Protein AF-X1ET27-F1 (afdb_monomer_lite)

Secondary structure (DSSP, 8-state):
-PPPSEEEE---EEEEEEETTEEEEEEE-HHHHHHHHHHHTTS-EEEEEEEESS--HHHHGGGSTTS-EEEEEEEESSPPPEEEEEE-TT--EEEEEEE-TTGGG--GGGS-GGGGG-SEEEE---TT-HHHHHHHHHHHHHTT--SEEEEE--HHHHHH-HHHHHHHHTTSSEEEEEHHHHHHH-SS---SSSEEEEE-GGG-EEEE-SS-EEEEPPPP---S--TTHHHHHHHHHHHHHHTT-S-HHHHHHHHHHHHTTSSTTHHHHHTSPPTTHHHHS--S-S--SPPP-HHHHHHHHHHHHHHHTT------STTSPPTT-TTHHHHHHHHHHT--S-EEEETTEEEEE-EEEETTEEEETHHHHHHHHHHHHHH-GGGG-HHHHHH-TTHHHHHS--TTSS---TTGGGG-

Sequence (416 aa):
MDAPQLVVVGTPSTDRIEIHGGSHSTIGGSGFITALAGRLTGVSVGLIARVPRTLPDQIAAAFRPGGLDPGGLVPVGGALPAFHISYDNNESATYLDVELGEEPRIRGADVPRRWLTADWIHVGPLGASARVQLRFIEDLIDRGYKGGLSAGTFIGLAISDPMTVRTLFDVVDIAFMNQDEAALIYPSSMPTHTVVCVTAGRSGARRWDGSTWTTHATSAVHAFDPTGAGDAFAGAYLGAMLKEDPNPVAEGLRIASVVIQGPGAALLLDQLPQRADLQRDAGLPDARKARIDHERIQTVGSSLRVVAKRSSLSFCGSPFPELDDPLALEVLVLATAHQYGFWTGTDHGYGGPMWATIDGVRRKGSDFIWHAFTKAATADPTVIDADRLAAEPLLFDKICVDDDGACPIPDVGSHR

Organism: NCBI:txid412755

pLDDT: mean 89.42, std 12.05, range [38.78, 98.88]

Radius of gyration: 28.15 Å; chains: 1; bounding box: 68×46×79 Å

Foldseek 3Di:
DFAFQEEFEWFKEWEWEADPNDIDTDIAILSLLLQLLLLLLVTAYEYAYEAAPDDDPLSVLQCPPLHHPDLLYHHDPWHTWYWYWYADPVRDIDTPDTDLICQLVRALVSDDLSNLPHQEYEYEDGPQELVSVVRRVVRSVVSPRDHFYEYEDDPNCLVPPLPSVLVSQQPGQEYFEEPNSCCSNPVDDDAQRHWYWYQHVQQAIWIDPSHDIDGDGADDDPFDHQPNLRSSLNSQLVSCVSVVNPCSSHSSRVRSRQQRNDPHSNRSSVSRDDPVNVVVPPPDPDPDDPDDPVVVCVVVVVVCVVVCVVDDPPQADALAHHPPDPCRVLLVVQLVVVQDQQWDADPVGGDAGDWAAAPNDIDTRSSLSSNLSNVVCVVPVVLSDPVCQVVPLCSSQVSQAGPVRGRRRNPSNVSD

InterPro domains:
  IPR002173 Carbohydrate/purine kinase, PfkB, conserved site [PS00584] (225-238)
  IPR011611 Carbohydrate kinase PfkB [PF00294] (165-267)
  IPR029056 Ribokinase-like [G3DSA:3.40.1190.20] (4-280)
  IPR029056 Ribokinase-like [SSF53613] (5-266)

Structure (mmCIF, N/CA/C/O backbone):
data_AF-X1ET27-F1
#
_entry.id   AF-X1ET27-F1
#
loop_
_atom_site.group_PDB
_atom_site.id
_atom_site.type_symbol
_atom_site.label_atom_id
_atom_site.label_alt_id
_atom_site.label_comp_id
_atom_site.label_asym_id
_atom_site.label_entity_id
_atom_site.label_seq_id
_atom_site.pdbx_PDB_ins_code
_atom_site.Cartn_x
_atom_site.Cartn_y
_atom_site.Cartn_z
_atom_site.occupancy
_atom_site.B_iso_or_equiv
_atom_site.auth_seq_id
_atom_site.auth_comp_id
_atom_site.auth_asym_id
_atom_site.auth_atom_id
_atom_site.pdbx_PDB_model_num
ATOM 1 N N . MET A 1 1 ? -19.171 -1.707 4.842 1.00 59.78 1 MET A N 1
ATOM 2 C CA . MET A 1 1 ? -18.336 -1.023 3.835 1.00 59.78 1 MET A CA 1
ATOM 3 C C . MET A 1 1 ? -18.149 -2.002 2.707 1.00 59.78 1 MET A C 1
ATOM 5 O O . MET A 1 1 ? -17.861 -3.164 2.995 1.00 59.78 1 MET A O 1
ATOM 9 N N . ASP A 1 2 ? -18.387 -1.534 1.490 1.00 82.88 2 ASP A N 1
ATOM 10 C CA . ASP A 1 2 ? -18.221 -2.315 0.268 1.00 82.88 2 ASP A CA 1
ATOM 11 C C . ASP A 1 2 ? -16.742 -2.663 0.042 1.00 82.88 2 ASP A C 1
ATOM 13 O O . ASP A 1 2 ? -15.864 -2.213 0.788 1.00 82.88 2 ASP A O 1
ATOM 17 N N . ALA A 1 3 ? -16.461 -3.521 -0.938 1.00 92.50 3 ALA A N 1
ATOM 18 C CA . ALA A 1 3 ? -15.085 -3.782 -1.342 1.00 92.50 3 ALA A CA 1
ATOM 19 C C . ALA A 1 3 ? -14.421 -2.481 -1.828 1.00 92.50 3 ALA A C 1
ATOM 21 O O . ALA A 1 3 ? -15.084 -1.692 -2.505 1.00 92.50 3 ALA A O 1
ATOM 22 N N . PRO A 1 4 ? -13.135 -2.245 -1.519 1.00 97.25 4 PRO A N 1
ATOM 23 C CA . PRO A 1 4 ? -12.382 -1.211 -2.207 1.00 97.25 4 PRO A CA 1
ATOM 24 C C . PRO A 1 4 ? -12.269 -1.576 -3.692 1.00 97.25 4 PRO A C 1
ATOM 26 O O . PRO A 1 4 ? -12.231 -2.756 -4.047 1.00 97.25 4 PRO A O 1
ATOM 29 N N . GLN A 1 5 ? -12.194 -0.563 -4.549 1.00 98.31 5 GLN A N 1
ATOM 30 C CA . GLN A 1 5 ? -12.025 -0.745 -5.993 1.00 98.31 5 GLN A CA 1
ATOM 31 C C . GLN A 1 5 ? -10.669 -1.392 -6.304 1.00 98.31 5 GLN A C 1
ATOM 33 O O . GLN A 1 5 ? -10.588 -2.331 -7.091 1.00 98.31 5 GLN A O 1
ATOM 38 N N . LEU A 1 6 ? -9.613 -0.924 -5.630 1.00 98.75 6 LEU A N 1
ATOM 39 C CA . LEU A 1 6 ? -8.269 -1.486 -5.717 1.00 98.75 6 LEU A CA 1
ATOM 40 C C . LEU A 1 6 ? -7.879 -2.132 -4.385 1.00 98.75 6 LEU A C 1
ATOM 42 O O . LEU A 1 6 ? -7.901 -1.500 -3.330 1.00 98.75 6 LEU A O 1
ATOM 46 N N . VAL A 1 7 ? -7.456 -3.385 -4.426 1.00 98.81 7 VAL A N 1
ATOM 47 C CA . VAL A 1 7 ? -6.805 -4.056 -3.299 1.00 98.81 7 VAL A CA 1
ATOM 48 C C . VAL A 1 7 ? -5.334 -4.224 -3.632 1.00 98.81 7 VAL A C 1
ATOM 50 O O . VAL A 1 7 ? -4.986 -4.706 -4.706 1.00 98.81 7 VAL A O 1
ATOM 53 N N . VAL A 1 8 ? -4.462 -3.858 -2.702 1.00 98.81 8 VAL A N 1
ATOM 54 C CA . VAL A 1 8 ? -3.017 -4.030 -2.846 1.00 98.81 8 VAL A CA 1
ATOM 55 C C . VAL A 1 8 ? -2.508 -5.009 -1.801 1.00 98.81 8 VAL A C 1
ATOM 57 O O . VAL A 1 8 ? -2.928 -4.975 -0.644 1.00 98.81 8 VAL A O 1
ATOM 60 N N . VAL A 1 9 ? -1.607 -5.893 -2.214 1.00 98.31 9 VAL A N 1
ATOM 61 C CA . VAL A 1 9 ? -1.026 -6.943 -1.379 1.00 98.31 9 VAL A CA 1
ATOM 62 C C . VAL A 1 9 ? 0.456 -6.661 -1.187 1.00 98.31 9 VAL A C 1
ATOM 64 O O . VAL A 1 9 ? 1.211 -6.616 -2.157 1.00 98.31 9 VAL A O 1
ATOM 67 N N . GLY A 1 10 ? 0.854 -6.469 0.068 1.00 95.75 10 GLY A N 1
ATOM 68 C CA . GLY A 1 10 ? 2.227 -6.177 0.476 1.00 95.75 10 GLY A CA 1
ATOM 69 C C . GLY A 1 10 ? 2.259 -5.422 1.802 1.00 95.75 10 GLY A C 1
ATOM 70 O O . GLY A 1 10 ? 1.263 -4.824 2.215 1.00 95.75 10 GLY A O 1
ATOM 71 N N . THR A 1 11 ? 3.386 -5.481 2.503 1.00 94.81 11 THR A N 1
ATOM 72 C CA . THR A 1 11 ? 3.483 -4.993 3.886 1.00 94.81 11 THR A CA 1
ATOM 73 C C . THR A 1 11 ? 4.166 -3.623 3.930 1.00 94.81 11 THR A C 1
ATOM 75 O O . THR A 1 11 ? 5.098 -3.393 3.161 1.00 94.81 11 THR A O 1
ATOM 78 N N . PRO A 1 12 ? 3.740 -2.688 4.803 1.00 96.50 12 PRO A N 1
ATOM 79 C CA . PRO A 1 12 ? 4.537 -1.494 5.068 1.00 96.50 12 PRO A CA 1
ATOM 80 C C . PRO A 1 12 ? 5.854 -1.874 5.751 1.00 96.50 12 PRO A C 1
ATOM 82 O O . PRO A 1 12 ? 5.871 -2.785 6.576 1.00 96.50 12 PRO A O 1
ATOM 85 N N . SER A 1 13 ? 6.935 -1.157 5.461 1.00 96.00 13 SER A N 1
ATOM 86 C CA . SER A 1 13 ? 8.247 -1.374 6.084 1.00 96.00 13 SER A CA 1
ATOM 87 C C . SER A 1 13 ? 8.744 -0.142 6.837 1.00 96.00 13 SER A C 1
ATOM 89 O O . SER A 1 13 ? 8.234 0.969 6.660 1.00 96.00 13 SER A O 1
ATOM 91 N N . THR A 1 14 ? 9.734 -0.349 7.701 1.00 94.88 14 THR A N 1
ATOM 92 C CA . THR A 1 14 ? 10.526 0.720 8.321 1.00 94.88 14 THR A CA 1
ATOM 93 C C . THR A 1 14 ? 11.941 0.676 7.774 1.00 94.88 14 THR A C 1
ATOM 95 O O . THR A 1 14 ? 12.671 -0.279 8.032 1.00 94.88 14 THR A O 1
ATOM 98 N N . ASP A 1 15 ? 12.342 1.714 7.054 1.00 94.19 15 ASP A N 1
ATOM 99 C CA . ASP A 1 15 ? 13.549 1.684 6.238 1.00 94.19 15 ASP A CA 1
ATOM 100 C C . ASP A 1 15 ? 14.595 2.663 6.763 1.00 94.19 15 ASP A C 1
ATOM 102 O O . ASP A 1 15 ? 14.282 3.719 7.324 1.00 94.19 15 ASP A O 1
ATOM 106 N N . ARG A 1 16 ? 15.863 2.318 6.546 1.00 93.81 16 ARG A N 1
ATOM 107 C CA . ARG A 1 16 ? 17.001 3.222 6.691 1.00 93.81 16 ARG A CA 1
ATOM 108 C C . ARG A 1 16 ? 17.635 3.423 5.326 1.00 93.81 16 ARG A C 1
ATOM 110 O O . ARG A 1 16 ? 18.122 2.465 4.737 1.00 93.81 16 ARG A O 1
ATOM 117 N N . ILE A 1 17 ? 17.669 4.664 4.863 1.00 90.62 17 ILE A N 1
ATOM 118 C CA . ILE A 1 17 ? 18.203 5.036 3.555 1.00 90.62 17 ILE A CA 1
ATOM 119 C C . ILE A 1 17 ? 19.460 5.878 3.748 1.00 90.62 17 ILE A C 1
ATOM 121 O O . ILE A 1 17 ? 19.409 6.953 4.346 1.00 90.62 17 ILE A O 1
ATOM 125 N N . GLU A 1 18 ? 20.585 5.384 3.245 1.00 91.56 18 GLU A N 1
ATOM 126 C CA . GLU A 1 18 ? 21.843 6.112 3.146 1.00 91.56 18 GLU A CA 1
ATOM 127 C C . GLU A 1 18 ? 21.983 6.695 1.743 1.00 91.56 18 GLU A C 1
ATOM 129 O O . GLU A 1 18 ? 22.151 5.966 0.767 1.00 91.56 18 GLU A O 1
ATOM 134 N N . ILE A 1 19 ? 21.894 8.017 1.634 1.00 85.94 19 ILE A N 1
ATOM 135 C CA . ILE A 1 19 ? 21.947 8.721 0.354 1.00 85.94 19 ILE A CA 1
ATOM 136 C C . ILE A 1 19 ? 22.572 10.102 0.545 1.00 85.94 19 ILE A C 1
ATOM 138 O O . ILE A 1 19 ? 22.420 10.729 1.593 1.00 85.94 19 ILE A O 1
ATOM 142 N N . HIS A 1 20 ? 23.337 10.563 -0.446 1.00 80.62 20 HIS A N 1
ATOM 143 C CA . HIS A 1 20 ? 24.016 11.868 -0.428 1.00 80.62 20 HIS A CA 1
ATOM 144 C C . HIS A 1 20 ? 24.885 12.128 0.825 1.00 80.62 20 HIS A C 1
ATOM 146 O O . HIS A 1 20 ? 25.039 13.267 1.263 1.00 80.62 20 HIS A O 1
ATOM 152 N N . GLY A 1 21 ? 25.458 11.072 1.415 1.00 80.75 21 GLY A N 1
ATOM 153 C CA . GLY A 1 21 ? 26.267 11.159 2.638 1.00 80.75 21 GLY A CA 1
ATOM 154 C C . GLY A 1 21 ? 25.464 11.338 3.934 1.00 80.75 21 GLY A C 1
ATOM 155 O O . GLY A 1 21 ? 26.066 11.516 4.993 1.00 80.75 21 GLY A O 1
ATOM 156 N N . GLY A 1 22 ? 24.129 11.292 3.867 1.00 87.06 22 GLY A N 1
ATOM 157 C CA . GLY A 1 22 ? 23.217 11.271 5.010 1.00 87.06 22 GLY A CA 1
ATOM 158 C C . GLY A 1 22 ? 22.598 9.890 5.239 1.00 87.06 22 GLY A C 1
ATOM 159 O O . GLY A 1 22 ? 22.656 9.021 4.374 1.00 87.06 22 GLY A O 1
ATOM 160 N N . SER A 1 23 ? 21.990 9.698 6.412 1.00 90.94 23 SER A N 1
ATOM 161 C CA . SER A 1 23 ? 21.201 8.510 6.764 1.00 90.94 23 SER A CA 1
ATOM 162 C C . SER A 1 23 ? 19.825 8.951 7.255 1.00 90.94 23 SER A C 1
ATOM 164 O O . SER A 1 23 ? 19.726 9.745 8.191 1.00 90.94 23 SER A O 1
ATOM 166 N N . HIS A 1 24 ? 18.769 8.399 6.665 1.00 90.62 24 HIS A N 1
ATOM 167 C CA . HIS A 1 24 ? 17.383 8.791 6.898 1.00 90.62 24 HIS A CA 1
ATOM 168 C C . HIS A 1 24 ? 16.545 7.579 7.299 1.00 90.62 24 HIS A C 1
ATOM 170 O O . HIS A 1 24 ? 16.509 6.584 6.582 1.00 90.62 24 HIS A O 1
ATOM 176 N N . SER A 1 25 ? 15.853 7.663 8.435 1.00 92.00 25 SER A N 1
ATOM 177 C CA . SER A 1 25 ? 14.806 6.699 8.786 1.00 92.00 25 SER A CA 1
ATOM 178 C C . SER A 1 25 ? 13.488 7.120 8.151 1.00 92.00 25 SER A C 1
ATOM 180 O O . SER A 1 25 ? 13.081 8.274 8.283 1.00 92.00 25 SER A O 1
ATOM 182 N N . THR A 1 26 ? 12.822 6.191 7.475 1.00 92.94 26 THR A N 1
ATOM 183 C CA . THR A 1 26 ? 11.544 6.438 6.807 1.00 92.94 26 THR A CA 1
ATOM 184 C C . THR A 1 26 ? 10.647 5.203 6.847 1.00 92.94 26 THR A C 1
ATOM 186 O O . THR A 1 26 ? 10.994 4.169 7.417 1.00 92.94 26 THR A O 1
ATOM 189 N N . ILE A 1 27 ? 9.461 5.335 6.271 1.00 94.31 27 ILE A N 1
ATOM 190 C CA . ILE A 1 27 ? 8.517 4.249 6.042 1.00 94.31 27 ILE A CA 1
ATOM 191 C C . ILE A 1 27 ? 8.495 3.915 4.554 1.00 94.31 27 ILE A C 1
ATOM 193 O O . ILE A 1 27 ? 8.617 4.805 3.709 1.00 94.31 27 ILE A O 1
ATOM 197 N N . GLY A 1 28 ? 8.291 2.647 4.234 1.00 94.44 28 GLY A N 1
ATOM 198 C CA . GLY A 1 28 ? 8.283 2.178 2.857 1.00 94.44 28 GLY A CA 1
ATOM 199 C C . GLY A 1 28 ? 7.432 0.934 2.682 1.00 94.44 28 GLY A C 1
ATOM 200 O O . GLY A 1 28 ? 6.361 0.802 3.281 1.00 94.44 28 GLY A O 1
ATOM 201 N N . GLY A 1 29 ? 7.922 0.030 1.842 1.00 94.56 29 GLY A N 1
ATOM 202 C CA . GLY A 1 29 ? 7.259 -1.212 1.474 1.00 94.56 29 GLY A CA 1
ATOM 203 C C . GLY A 1 29 ? 6.534 -1.058 0.145 1.00 94.56 29 GLY A C 1
ATOM 204 O O . GLY A 1 29 ? 5.652 -0.210 -0.001 1.00 94.56 29 GLY A O 1
ATOM 205 N N . SER A 1 30 ? 6.893 -1.895 -0.828 1.00 94.69 30 SER A N 1
ATOM 206 C CA . SER A 1 30 ? 6.402 -1.789 -2.210 1.00 94.69 30 SER A CA 1
ATOM 207 C C . SER A 1 30 ? 4.869 -1.789 -2.288 1.00 94.69 30 SER A C 1
ATOM 209 O O . SER A 1 30 ? 4.265 -0.883 -2.869 1.00 94.69 30 SER A O 1
ATOM 211 N N . GLY A 1 31 ? 4.208 -2.734 -1.608 1.00 96.81 31 GLY A N 1
ATOM 212 C CA . GLY A 1 31 ? 2.743 -2.770 -1.557 1.00 96.81 31 GLY A CA 1
ATOM 213 C C . GLY A 1 31 ? 2.131 -1.555 -0.851 1.00 96.81 31 GLY A C 1
ATOM 214 O O . GLY A 1 31 ? 1.076 -1.070 -1.251 1.00 96.81 31 GLY A O 1
ATOM 215 N N . PHE A 1 32 ? 2.799 -1.007 0.164 1.00 97.88 32 PHE A N 1
ATOM 216 C CA . PHE A 1 32 ? 2.309 0.168 0.880 1.00 97.88 32 PHE A CA 1
ATOM 217 C C . PHE A 1 32 ? 2.409 1.443 0.034 1.00 97.88 32 PHE A C 1
ATOM 219 O O . PHE A 1 32 ? 1.426 2.174 -0.082 1.00 97.88 32 PHE A O 1
ATOM 226 N N . ILE A 1 33 ? 3.545 1.668 -0.632 1.00 98.25 33 ILE A N 1
ATOM 227 C CA . ILE A 1 33 ? 3.740 2.782 -1.573 1.00 98.25 33 ILE A CA 1
ATOM 228 C C . ILE A 1 33 ? 2.733 2.689 -2.724 1.00 98.25 33 ILE A C 1
ATOM 230 O O . ILE A 1 33 ? 2.068 3.676 -3.043 1.00 98.25 33 ILE A O 1
ATOM 234 N N . THR A 1 34 ? 2.550 1.492 -3.286 1.00 98.75 34 THR A N 1
ATOM 235 C CA . THR A 1 34 ? 1.555 1.232 -4.335 1.00 98.75 34 THR A CA 1
ATOM 236 C C . THR A 1 34 ? 0.139 1.579 -3.865 1.00 98.75 34 THR A C 1
ATOM 238 O O . THR A 1 34 ? -0.610 2.251 -4.575 1.00 98.75 34 THR A O 1
ATOM 241 N N . ALA A 1 35 ? -0.239 1.173 -2.649 1.00 98.62 35 ALA A N 1
ATOM 242 C CA . ALA A 1 35 ? -1.560 1.463 -2.097 1.00 98.62 35 ALA A CA 1
ATOM 243 C C . ALA A 1 35 ? -1.791 2.967 -1.892 1.00 98.62 35 ALA A C 1
ATOM 245 O O . ALA A 1 35 ? -2.848 3.486 -2.262 1.00 98.62 35 ALA A O 1
ATOM 246 N N . LEU A 1 36 ? -0.801 3.677 -1.343 1.00 98.38 36 LEU A N 1
ATOM 247 C CA . LEU A 1 36 ? -0.859 5.128 -1.166 1.00 98.38 36 LEU A CA 1
ATOM 248 C C . LEU A 1 36 ? -1.000 5.845 -2.510 1.00 98.38 36 LEU A C 1
ATOM 250 O O . LEU A 1 36 ? -1.903 6.662 -2.677 1.00 98.38 36 LEU A O 1
ATOM 254 N N . ALA A 1 37 ? -0.168 5.494 -3.490 1.00 98.50 37 ALA A N 1
ATOM 255 C CA . ALA A 1 37 ? -0.214 6.088 -4.819 1.00 98.50 37 ALA A CA 1
ATOM 256 C C . ALA A 1 37 ? -1.558 5.853 -5.521 1.00 98.50 37 ALA A C 1
ATOM 258 O O . ALA A 1 37 ? -2.138 6.790 -6.069 1.00 98.50 37 ALA A O 1
ATOM 259 N N . GLY A 1 38 ? -2.103 4.634 -5.438 1.00 98.19 38 GLY A N 1
ATOM 260 C CA . GLY A 1 38 ? -3.444 4.343 -5.942 1.00 98.19 38 GLY A CA 1
ATOM 261 C C . GLY A 1 38 ? -4.506 5.202 -5.263 1.00 98.19 38 GLY A C 1
ATOM 262 O O . GLY A 1 38 ? -5.366 5.772 -5.935 1.00 98.19 38 GLY A O 1
ATOM 263 N N . ARG A 1 39 ? -4.413 5.387 -3.942 1.00 97.81 39 ARG A N 1
ATOM 264 C CA . ARG A 1 39 ? -5.379 6.181 -3.176 1.00 97.81 39 ARG A CA 1
ATOM 265 C C . ARG A 1 39 ? -5.380 7.656 -3.583 1.00 97.81 39 ARG A C 1
ATOM 267 O O . ARG A 1 39 ? -6.457 8.252 -3.628 1.00 97.81 39 ARG A O 1
ATOM 274 N N . LEU A 1 40 ? -4.222 8.221 -3.934 1.00 96.62 40 LEU A N 1
ATOM 275 C CA . LEU A 1 40 ? -4.088 9.613 -4.389 1.00 96.62 40 LEU A CA 1
ATOM 276 C C . LEU A 1 40 ? -4.816 9.910 -5.707 1.00 96.62 40 LEU A C 1
ATOM 278 O O . LEU A 1 40 ? -5.126 11.065 -5.984 1.00 96.62 40 LEU A O 1
ATOM 282 N N . THR A 1 41 ? -5.163 8.888 -6.492 1.00 95.94 41 THR A N 1
ATOM 283 C CA . THR A 1 41 ? -5.989 9.063 -7.700 1.00 95.94 41 THR A CA 1
ATOM 284 C C . THR A 1 41 ? -7.471 9.297 -7.380 1.00 95.94 41 THR A C 1
ATOM 286 O O . THR A 1 41 ? -8.244 9.712 -8.247 1.00 95.94 41 THR A O 1
ATOM 289 N N . GLY A 1 42 ? -7.888 9.044 -6.135 1.00 94.31 42 GLY A N 1
ATOM 290 C CA . GLY A 1 42 ? -9.257 9.218 -5.654 1.00 94.31 42 GLY A CA 1
ATOM 291 C C . GLY A 1 42 ? -10.064 7.924 -5.528 1.00 94.31 42 GLY A C 1
ATOM 292 O O . GLY A 1 42 ? -11.110 7.956 -4.881 1.00 94.31 42 GLY A O 1
ATOM 293 N N . VAL A 1 43 ? -9.581 6.789 -6.048 1.00 95.69 43 VAL A N 1
ATOM 294 C CA . VAL A 1 43 ? -10.253 5.488 -5.869 1.00 95.69 43 VAL A CA 1
ATOM 295 C C . VAL A 1 43 ? -10.181 5.006 -4.421 1.00 95.69 43 VAL A C 1
ATOM 297 O O . VAL A 1 43 ? -9.309 5.417 -3.646 1.00 95.69 43 VAL A O 1
ATOM 300 N N . SER A 1 44 ? -11.103 4.124 -4.040 1.00 97.06 44 SER A N 1
ATOM 301 C CA . SER A 1 44 ? -11.008 3.414 -2.761 1.00 97.06 44 SER A CA 1
ATOM 302 C C . SER A 1 44 ? -9.946 2.315 -2.836 1.00 97.06 44 SER A C 1
ATOM 304 O O . SER A 1 44 ? -9.935 1.519 -3.776 1.00 97.06 44 SER A O 1
ATOM 306 N N . VAL A 1 45 ? -9.050 2.277 -1.843 1.00 98.50 45 VAL A N 1
ATOM 307 C CA . VAL A 1 45 ? -7.930 1.327 -1.798 1.00 98.50 45 VAL A CA 1
ATOM 308 C C . VAL A 1 45 ? -7.899 0.595 -0.467 1.00 98.50 45 VAL A C 1
ATOM 310 O O . VAL A 1 45 ? -7.963 1.240 0.576 1.00 98.50 45 VAL A O 1
ATOM 313 N N . GLY A 1 46 ? -7.774 -0.730 -0.494 1.00 98.38 46 GLY A N 1
ATOM 314 C CA . GLY A 1 46 ? -7.517 -1.554 0.689 1.00 98.38 46 GLY A CA 1
ATOM 315 C C . GLY A 1 46 ? -6.138 -2.200 0.648 1.00 98.38 46 GLY A C 1
ATOM 316 O O . GLY A 1 46 ? -5.640 -2.528 -0.428 1.00 98.38 46 GLY A O 1
ATOM 317 N N . LEU A 1 47 ? -5.534 -2.409 1.819 1.00 98.56 47 LEU A N 1
ATOM 318 C CA . LEU A 1 47 ? -4.236 -3.077 1.948 1.00 98.56 47 LEU A CA 1
ATOM 319 C C . LEU A 1 47 ? -4.387 -4.451 2.612 1.00 98.56 47 LEU A C 1
ATOM 321 O O . LEU A 1 47 ? -4.984 -4.568 3.685 1.00 98.56 47 LEU A O 1
ATOM 325 N N . ILE A 1 48 ? -3.811 -5.478 1.988 1.00 98.25 48 ILE A N 1
ATOM 326 C CA . ILE A 1 48 ? -3.594 -6.805 2.570 1.00 98.25 48 ILE A CA 1
ATOM 327 C C . ILE A 1 48 ? -2.163 -6.869 3.086 1.00 98.25 48 ILE A C 1
ATOM 329 O O . ILE A 1 48 ? -1.217 -6.898 2.298 1.00 98.25 48 ILE A O 1
ATOM 333 N N . ALA A 1 49 ? -2.012 -6.922 4.407 1.00 96.75 49 ALA A N 1
ATOM 334 C CA . ALA A 1 49 ? -0.707 -6.984 5.051 1.00 96.75 49 ALA A CA 1
ATOM 335 C C . ALA A 1 49 ? -0.773 -7.741 6.378 1.00 96.75 49 ALA A C 1
ATOM 337 O O . ALA A 1 49 ? -1.763 -7.658 7.109 1.00 96.75 49 ALA A O 1
ATOM 338 N N . ARG A 1 50 ? 0.314 -8.433 6.726 1.00 95.12 50 ARG A N 1
ATOM 339 C CA . ARG A 1 50 ? 0.530 -8.976 8.073 1.00 95.12 50 ARG A CA 1
ATOM 340 C C . ARG A 1 50 ? 1.338 -7.963 8.871 1.00 95.12 50 ARG A C 1
ATOM 342 O O . ARG A 1 50 ? 2.470 -7.670 8.516 1.00 95.12 50 ARG A O 1
ATOM 349 N N . VAL A 1 51 ? 0.749 -7.414 9.927 1.00 95.88 51 VAL A N 1
ATOM 350 C CA . VAL A 1 51 ? 1.316 -6.277 10.672 1.00 95.88 51 VAL A CA 1
ATOM 351 C C . VAL A 1 51 ? 1.363 -6.558 12.175 1.00 95.88 51 VAL A C 1
ATOM 353 O O . VAL A 1 51 ? 0.566 -7.366 12.659 1.00 95.88 51 VAL A O 1
ATOM 356 N N . PRO A 1 52 ? 2.254 -5.911 12.951 1.00 94.19 52 PRO A N 1
ATOM 357 C CA . PRO A 1 52 ? 2.200 -5.981 14.406 1.00 94.19 52 PRO A CA 1
ATOM 358 C C . PRO A 1 52 ? 0.856 -5.465 14.934 1.00 94.19 52 PRO A C 1
ATOM 360 O O . PRO A 1 52 ? 0.162 -4.679 14.288 1.00 94.19 52 PRO A O 1
ATOM 363 N N . ARG A 1 53 ? 0.497 -5.876 16.157 1.00 90.56 53 ARG A N 1
ATOM 364 C CA . ARG A 1 53 ? -0.745 -5.428 16.822 1.00 90.56 53 ARG A CA 1
ATOM 365 C C . ARG A 1 53 ? -0.831 -3.910 16.987 1.00 90.56 53 ARG A C 1
ATOM 367 O O . ARG A 1 53 ? -1.934 -3.373 16.996 1.00 90.56 53 ARG A O 1
ATOM 374 N N . THR A 1 54 ? 0.319 -3.256 17.113 1.00 92.19 54 THR A N 1
ATOM 375 C CA . THR A 1 54 ? 0.441 -1.803 17.191 1.00 92.19 54 THR A CA 1
ATOM 376 C C . THR A 1 54 ? 1.333 -1.345 16.049 1.00 92.19 54 THR A C 1
ATOM 378 O O . THR A 1 54 ? 2.487 -1.763 15.964 1.00 92.19 54 THR A O 1
ATOM 381 N N . LEU A 1 55 ? 0.788 -0.508 15.169 1.00 93.88 55 LEU A N 1
ATOM 382 C CA . LEU A 1 55 ? 1.536 0.102 14.074 1.00 93.88 55 LEU A CA 1
ATOM 383 C C . LEU A 1 55 ? 2.299 1.339 14.569 1.00 93.88 55 LEU A C 1
ATOM 385 O O . LEU A 1 55 ? 1.769 2.061 15.416 1.00 93.88 55 LEU A O 1
ATOM 389 N N . PRO A 1 56 ? 3.487 1.633 14.013 1.00 92.69 56 PRO A N 1
ATOM 390 C CA . PRO A 1 56 ? 4.118 2.940 14.170 1.00 92.69 56 PRO A CA 1
ATOM 391 C C . PRO A 1 56 ? 3.184 4.067 13.708 1.00 92.69 56 PRO A C 1
ATOM 393 O O . PRO A 1 56 ? 2.488 3.912 12.702 1.00 92.69 56 PRO A O 1
ATOM 396 N N . ASP A 1 57 ? 3.202 5.212 14.396 1.00 91.50 57 ASP A N 1
ATOM 397 C CA . ASP A 1 57 ? 2.262 6.322 14.156 1.00 91.50 57 ASP A CA 1
ATOM 398 C C . ASP A 1 57 ? 2.257 6.819 12.705 1.00 91.50 57 ASP A C 1
ATOM 400 O O . ASP A 1 57 ? 1.194 7.111 12.151 1.00 91.50 57 ASP A O 1
ATOM 404 N N . GLN A 1 58 ? 3.433 6.870 12.070 1.00 89.75 58 GLN A N 1
ATOM 405 C CA . GLN A 1 58 ? 3.570 7.264 10.666 1.00 89.75 58 GLN A CA 1
ATOM 406 C C . GLN A 1 58 ? 2.822 6.300 9.731 1.00 89.75 58 GLN A C 1
ATOM 408 O O . GLN A 1 58 ? 2.091 6.738 8.851 1.00 89.75 58 GLN A O 1
ATOM 413 N N . ILE A 1 59 ? 2.908 4.988 9.960 1.00 95.19 59 ILE A N 1
ATOM 414 C CA . ILE A 1 59 ? 2.181 3.990 9.160 1.00 95.19 59 ILE A CA 1
ATOM 415 C C . ILE A 1 59 ? 0.689 4.009 9.508 1.00 95.19 59 ILE A C 1
ATOM 417 O O . ILE A 1 59 ? -0.162 3.952 8.622 1.00 95.19 59 ILE A O 1
ATOM 421 N N . ALA A 1 60 ? 0.351 4.137 10.794 1.00 94.69 60 ALA A N 1
ATOM 422 C CA . ALA A 1 60 ? -1.033 4.213 11.255 1.00 94.69 60 ALA A CA 1
ATOM 423 C C . ALA A 1 60 ? -1.792 5.404 10.638 1.00 94.69 60 ALA A C 1
ATOM 425 O O . ALA A 1 60 ? -3.003 5.318 10.416 1.00 94.69 60 ALA A O 1
ATOM 426 N N . ALA A 1 61 ? -1.094 6.501 10.318 1.00 93.75 61 ALA A N 1
ATOM 427 C CA . ALA A 1 61 ? -1.681 7.669 9.670 1.00 93.75 61 ALA A CA 1
ATOM 428 C C . ALA A 1 61 ? -2.311 7.352 8.302 1.00 93.75 61 ALA A C 1
ATOM 430 O O . ALA A 1 61 ? -3.334 7.952 7.968 1.00 93.75 61 ALA A O 1
ATOM 431 N N . ALA A 1 62 ? -1.790 6.364 7.564 1.00 95.69 62 ALA A N 1
ATOM 432 C CA . ALA A 1 62 ? -2.326 5.960 6.262 1.00 95.69 62 ALA A CA 1
ATOM 433 C C . ALA A 1 62 ? -3.734 5.357 6.336 1.00 95.69 62 ALA A C 1
ATOM 435 O O . ALA A 1 62 ? -4.455 5.355 5.343 1.00 95.69 62 ALA A O 1
ATOM 436 N N . PHE A 1 63 ? -4.142 4.867 7.508 1.00 95.12 63 PHE A N 1
ATOM 437 C CA . PHE A 1 63 ? -5.441 4.224 7.733 1.00 95.12 63 PHE A CA 1
ATOM 438 C C . PHE A 1 63 ? -6.449 5.147 8.431 1.00 95.12 63 PHE A C 1
ATOM 440 O O . PHE A 1 63 ? -7.523 4.713 8.858 1.00 95.12 63 PHE A O 1
ATOM 447 N N . ARG A 1 64 ? -6.115 6.435 8.583 1.00 90.69 64 ARG A N 1
ATOM 448 C CA . ARG A 1 64 ? -7.057 7.444 9.080 1.00 90.69 64 ARG A CA 1
ATOM 449 C C . ARG A 1 64 ? -8.203 7.646 8.074 1.00 90.69 64 ARG A C 1
ATOM 451 O O . ARG A 1 64 ? -8.066 7.311 6.899 1.00 90.69 64 ARG A O 1
ATOM 458 N N . PRO A 1 65 ? -9.350 8.205 8.500 1.00 86.62 65 PRO A N 1
ATOM 459 C CA . PRO A 1 65 ? -10.488 8.423 7.609 1.00 86.62 65 PRO A CA 1
ATOM 460 C C . PRO A 1 65 ? -10.102 9.244 6.378 1.00 86.62 65 PRO A C 1
ATOM 462 O O . PRO A 1 65 ? -9.599 10.353 6.526 1.00 86.62 65 PRO A O 1
ATOM 465 N N . GLY A 1 66 ? -10.368 8.698 5.192 1.00 85.12 66 GLY A N 1
ATOM 466 C CA . GLY A 1 66 ? -9.923 9.267 3.917 1.00 85.12 66 GLY A CA 1
ATOM 467 C C . GLY A 1 66 ? -8.708 8.570 3.307 1.00 85.12 66 GLY A C 1
ATOM 468 O O . GLY A 1 66 ? -8.498 8.717 2.106 1.00 85.12 66 GLY A O 1
ATOM 469 N N . GLY A 1 67 ? -7.971 7.776 4.084 1.00 94.00 67 GLY A N 1
ATOM 470 C CA . GLY A 1 67 ? -6.835 6.976 3.633 1.00 94.00 67 GLY A CA 1
ATOM 471 C C . GLY A 1 67 ? -7.221 5.585 3.124 1.00 94.00 67 GLY A C 1
ATOM 472 O O . GLY A 1 67 ? -8.248 5.414 2.465 1.00 94.00 67 GLY A O 1
ATOM 473 N N . LEU A 1 68 ? -6.367 4.604 3.410 1.00 97.12 68 LEU A N 1
ATOM 474 C CA . LEU A 1 68 ? -6.510 3.202 3.017 1.00 97.12 68 LEU A CA 1
ATOM 475 C C . LEU A 1 68 ? -7.531 2.470 3.904 1.00 97.12 68 LEU A C 1
ATOM 477 O O . LEU A 1 68 ? -7.609 2.724 5.107 1.00 97.12 68 LEU A O 1
ATOM 481 N N . ASP A 1 69 ? -8.274 1.517 3.337 1.00 96.69 69 ASP A N 1
ATOM 482 C CA . ASP A 1 69 ? -9.130 0.599 4.096 1.00 96.69 69 ASP A CA 1
ATOM 483 C C . ASP A 1 69 ? -8.248 -0.428 4.845 1.00 96.69 69 ASP A C 1
ATOM 485 O O . ASP A 1 69 ? -7.571 -1.245 4.205 1.00 96.69 69 ASP A O 1
ATOM 489 N N . PRO A 1 70 ? -8.248 -0.427 6.196 1.00 96.00 70 PRO A N 1
ATOM 490 C CA . PRO A 1 70 ? -7.442 -1.341 7.005 1.00 96.00 70 PRO A CA 1
ATOM 491 C C . PRO A 1 70 ? -8.058 -2.741 7.119 1.00 96.00 70 PRO A C 1
ATOM 493 O O . PRO A 1 70 ? -7.544 -3.593 7.839 1.00 96.00 70 PRO A O 1
ATOM 496 N N . GLY A 1 71 ? -9.196 -3.002 6.477 1.00 95.56 71 GLY A N 1
ATOM 497 C CA . GLY A 1 71 ? -9.978 -4.212 6.687 1.00 95.56 71 GLY A CA 1
ATOM 498 C C . GLY A 1 71 ? -9.333 -5.516 6.203 1.00 95.56 71 GLY A C 1
ATOM 499 O O . GLY A 1 71 ? -9.966 -6.562 6.358 1.00 95.56 71 GLY A O 1
ATOM 500 N N . GLY A 1 72 ? -8.141 -5.429 5.614 1.00 96.06 72 GLY A N 1
ATOM 501 C CA . GLY A 1 72 ? -7.266 -6.507 5.164 1.00 96.06 72 GLY A CA 1
ATOM 502 C C . GLY A 1 72 ? -5.967 -6.636 5.967 1.00 96.06 72 GLY A C 1
ATOM 503 O O . GLY A 1 72 ? -5.133 -7.489 5.663 1.00 96.06 72 GLY A O 1
ATOM 504 N N . LEU A 1 73 ? -5.788 -5.806 6.999 1.00 97.19 73 LEU A N 1
ATOM 505 C CA . LEU A 1 73 ? -4.674 -5.927 7.927 1.00 97.19 73 LEU A CA 1
ATOM 506 C C . LEU A 1 73 ? -4.898 -7.131 8.844 1.00 97.19 73 LEU A C 1
ATOM 508 O O . LEU A 1 73 ? -5.929 -7.245 9.511 1.00 97.19 73 LEU A O 1
ATOM 512 N N . VAL A 1 74 ? -3.906 -8.014 8.902 1.00 95.81 74 VAL A N 1
ATOM 513 C CA . VAL A 1 74 ? -3.898 -9.212 9.741 1.00 95.81 74 VAL A CA 1
ATOM 514 C C . VAL A 1 74 ? -2.886 -9.007 10.870 1.00 95.81 74 VAL A C 1
ATOM 516 O O . VAL A 1 74 ? -1.680 -9.075 10.621 1.00 95.81 74 VAL A O 1
ATOM 519 N N . PRO A 1 75 ? -3.336 -8.771 12.117 1.00 94.25 75 PRO A N 1
ATOM 520 C CA . PRO A 1 75 ? -2.431 -8.626 13.247 1.00 94.25 75 PRO A CA 1
ATOM 521 C C . PRO A 1 75 ? -1.697 -9.939 13.536 1.00 94.25 75 PRO A C 1
ATOM 523 O O . PRO A 1 75 ? -2.323 -10.960 13.831 1.00 94.25 75 PRO A O 1
ATOM 526 N N . VAL A 1 76 ? -0.369 -9.904 13.502 1.00 92.75 76 VAL A N 1
ATOM 527 C CA . VAL A 1 76 ? 0.525 -11.026 13.814 1.00 92.75 76 VAL A CA 1
ATOM 528 C C . VAL A 1 76 ? 1.508 -10.637 14.923 1.00 92.75 76 VAL A C 1
ATOM 530 O O . VAL A 1 76 ? 1.640 -9.466 15.283 1.00 92.75 76 VAL A O 1
ATOM 533 N N . GLY A 1 77 ? 2.163 -11.630 15.527 1.00 88.12 77 GLY A N 1
ATOM 534 C CA . GLY A 1 77 ? 3.348 -11.375 16.351 1.00 88.12 77 GLY A CA 1
ATOM 535 C C . GLY A 1 77 ? 4.566 -11.163 15.451 1.00 88.12 77 GLY A C 1
ATOM 536 O O . GLY A 1 77 ? 4.670 -11.841 14.435 1.00 88.12 77 GLY A O 1
ATOM 537 N N . GLY A 1 78 ? 5.464 -10.248 15.820 1.00 84.50 78 GLY A N 1
ATOM 538 C CA . GLY A 1 78 ? 6.663 -9.920 15.041 1.00 84.50 78 GLY A CA 1
ATOM 539 C C . GLY A 1 78 ? 6.798 -8.424 14.760 1.00 84.50 78 GLY A C 1
ATOM 540 O O . GLY A 1 78 ? 5.958 -7.630 15.189 1.00 84.50 78 GLY A O 1
ATOM 541 N N . ALA A 1 79 ? 7.872 -8.057 14.063 1.00 88.88 79 ALA A N 1
ATOM 542 C CA . ALA A 1 79 ? 8.119 -6.705 13.576 1.00 88.88 79 ALA A CA 1
ATOM 543 C C . ALA A 1 79 ? 7.648 -6.552 12.121 1.00 88.88 79 ALA A C 1
ATOM 545 O O . ALA A 1 79 ? 7.405 -7.538 11.419 1.00 88.88 79 ALA A O 1
ATOM 546 N N . LEU A 1 80 ? 7.503 -5.301 11.685 1.00 94.44 80 LEU A N 1
ATOM 547 C CA . LEU A 1 80 ? 7.372 -4.992 10.264 1.00 94.44 80 LEU A CA 1
ATOM 548 C C . LEU A 1 80 ? 8.668 -5.359 9.527 1.00 94.44 80 LEU A C 1
ATOM 550 O O . LEU A 1 80 ? 9.721 -5.399 10.166 1.00 94.44 80 LEU A O 1
ATOM 554 N N . PRO A 1 81 ? 8.610 -5.593 8.206 1.00 94.25 81 PRO A N 1
ATOM 555 C CA . PRO A 1 81 ? 9.809 -5.620 7.389 1.00 94.25 81 PRO A CA 1
ATOM 556 C C . PRO A 1 81 ? 10.652 -4.356 7.590 1.00 94.25 81 PRO A C 1
ATOM 558 O O . PRO A 1 81 ? 10.110 -3.267 7.811 1.00 94.25 81 PRO A O 1
ATOM 561 N N . ALA A 1 82 ? 11.965 -4.501 7.481 1.00 94.12 82 ALA A N 1
ATOM 562 C CA . ALA A 1 82 ? 12.902 -3.398 7.581 1.00 94.12 82 ALA A CA 1
ATOM 563 C C . ALA A 1 82 ? 14.028 -3.560 6.565 1.00 94.12 82 ALA A C 1
ATOM 565 O O . ALA A 1 82 ? 14.601 -4.642 6.423 1.00 94.12 82 ALA A O 1
ATOM 566 N N . PHE A 1 83 ? 14.345 -2.476 5.862 1.00 92.38 83 PHE A N 1
ATOM 567 C CA . PHE A 1 83 ? 15.382 -2.469 4.837 1.00 92.38 83 PHE A CA 1
ATOM 568 C C . PHE A 1 83 ? 16.418 -1.396 5.145 1.00 92.38 83 PHE A C 1
ATOM 570 O O . PHE A 1 83 ? 16.081 -0.233 5.371 1.00 92.38 83 PHE A O 1
ATOM 577 N N . HIS A 1 84 ? 17.694 -1.770 5.120 1.00 92.25 84 HIS A N 1
ATOM 578 C CA . HIS A 1 84 ? 18.798 -0.817 5.122 1.00 92.25 84 HIS A CA 1
ATOM 579 C C . HIS A 1 84 ? 19.362 -0.714 3.710 1.00 92.25 84 HIS A C 1
ATOM 581 O O . HIS A 1 84 ? 19.983 -1.649 3.211 1.00 92.25 84 HIS A O 1
ATOM 587 N N . ILE A 1 85 ? 19.121 0.422 3.066 1.00 89.12 85 ILE A N 1
ATOM 588 C CA . ILE A 1 85 ? 19.451 0.672 1.665 1.00 89.12 85 ILE A CA 1
ATOM 589 C C . ILE A 1 85 ? 20.517 1.760 1.606 1.00 89.12 85 ILE A C 1
ATOM 591 O O . ILE A 1 85 ? 20.388 2.788 2.265 1.00 89.12 85 ILE A O 1
ATOM 595 N N . SER A 1 86 ? 21.561 1.543 0.814 1.00 88.44 86 SER A N 1
ATOM 596 C CA . SER A 1 86 ? 22.601 2.532 0.539 1.00 88.44 86 SER A CA 1
ATOM 597 C C . SER A 1 86 ? 22.676 2.813 -0.952 1.00 88.44 86 SER A C 1
ATOM 599 O O . SER A 1 86 ? 22.637 1.884 -1.760 1.00 88.44 86 SER A O 1
ATOM 601 N N . TYR A 1 87 ? 22.761 4.090 -1.308 1.00 83.94 87 TYR A N 1
ATOM 602 C CA . TYR A 1 87 ? 22.823 4.559 -2.685 1.00 83.94 87 TYR A CA 1
ATOM 603 C C . TYR A 1 87 ? 24.207 5.098 -3.025 1.00 83.94 87 TYR A C 1
ATOM 605 O O . TYR A 1 87 ? 24.777 5.908 -2.288 1.00 83.94 87 TYR A O 1
ATOM 613 N N . ASP A 1 88 ? 24.730 4.679 -4.177 1.00 81.25 88 ASP A N 1
ATOM 614 C CA . ASP A 1 88 ? 25.949 5.255 -4.737 1.00 81.25 88 ASP A CA 1
ATOM 615 C C . ASP A 1 88 ? 25.677 6.554 -5.527 1.00 81.25 88 ASP A C 1
ATOM 617 O O . ASP A 1 88 ? 24.541 7.005 -5.693 1.00 81.25 88 ASP A O 1
ATOM 621 N N . ASN A 1 89 ? 26.741 7.176 -6.043 1.00 77.50 89 ASN A N 1
ATOM 622 C CA . ASN A 1 89 ? 26.642 8.413 -6.831 1.00 77.50 89 ASN A CA 1
ATOM 623 C C . ASN A 1 89 ? 25.928 8.235 -8.186 1.00 77.50 89 ASN A C 1
ATOM 625 O O . ASN A 1 89 ? 25.653 9.232 -8.852 1.00 77.50 89 ASN A O 1
ATOM 629 N N . ASN A 1 90 ? 25.655 6.996 -8.602 1.00 72.75 90 ASN A N 1
ATOM 630 C CA . ASN A 1 90 ? 24.925 6.655 -9.819 1.00 72.75 90 ASN A CA 1
ATOM 631 C C . ASN A 1 90 ? 23.469 6.259 -9.523 1.00 72.75 90 ASN A C 1
ATOM 633 O O . ASN A 1 90 ? 22.821 5.677 -10.390 1.00 72.75 90 ASN A O 1
ATOM 637 N N . GLU A 1 91 ? 22.964 6.550 -8.317 1.00 71.88 91 GLU A N 1
ATOM 638 C CA . GLU A 1 91 ? 21.610 6.193 -7.871 1.00 71.88 91 GLU A CA 1
ATOM 639 C C . GLU A 1 91 ? 21.372 4.663 -7.837 1.00 71.88 91 GLU A C 1
ATOM 641 O O . GLU A 1 91 ? 20.229 4.209 -7.796 1.00 71.88 91 GLU A O 1
ATOM 646 N N . SER A 1 92 ? 22.435 3.845 -7.810 1.00 76.94 92 SER A N 1
ATOM 647 C CA . SER A 1 92 ? 22.316 2.392 -7.649 1.00 76.94 92 SER A CA 1
ATOM 648 C C . SER A 1 92 ? 22.146 2.007 -6.184 1.00 76.94 92 SER A C 1
ATOM 650 O O . SER A 1 92 ? 22.951 2.381 -5.331 1.00 76.94 92 SER A O 1
ATOM 652 N N . ALA A 1 93 ? 21.107 1.216 -5.910 1.00 83.06 93 ALA A N 1
ATOM 653 C CA . ALA A 1 93 ? 20.774 0.730 -4.577 1.00 83.06 93 ALA A CA 1
ATOM 654 C C . ALA A 1 93 ? 21.567 -0.532 -4.206 1.00 83.06 93 ALA A C 1
ATOM 656 O O . ALA A 1 93 ? 21.590 -1.513 -4.950 1.00 83.06 93 ALA A O 1
ATOM 657 N N . THR A 1 94 ? 22.130 -0.548 -3.000 1.00 84.12 94 THR A N 1
ATOM 658 C CA . THR A 1 94 ? 22.656 -1.741 -2.328 1.00 84.12 94 THR A CA 1
ATOM 659 C C . THR A 1 94 ? 21.860 -1.990 -1.053 1.00 84.12 94 THR A C 1
ATOM 661 O O . THR A 1 94 ? 21.776 -1.120 -0.189 1.00 84.12 94 THR A O 1
ATOM 664 N N . TYR A 1 95 ? 21.296 -3.189 -0.914 1.00 83.50 95 TYR A N 1
ATOM 665 C CA . TYR A 1 95 ? 20.579 -3.610 0.289 1.00 83.50 95 TYR A CA 1
ATOM 666 C C . TYR A 1 95 ? 21.583 -4.206 1.279 1.00 83.50 95 TYR A C 1
ATOM 668 O O . TYR A 1 95 ? 22.105 -5.299 1.061 1.00 83.50 95 TYR A O 1
ATOM 676 N N . LEU A 1 96 ? 21.893 -3.448 2.327 1.00 85.19 96 LEU A N 1
ATOM 677 C CA . LEU A 1 96 ? 22.883 -3.788 3.347 1.00 85.19 96 LEU A CA 1
ATOM 678 C C . LEU A 1 96 ? 22.319 -4.731 4.412 1.00 85.19 96 LEU A C 1
ATOM 680 O O . LEU A 1 96 ? 23.042 -5.596 4.902 1.00 85.19 96 LEU A O 1
ATOM 684 N N . ASP A 1 97 ? 21.041 -4.569 4.748 1.00 86.88 97 ASP A N 1
ATOM 685 C CA . ASP A 1 97 ? 20.317 -5.434 5.676 1.00 86.88 97 ASP A CA 1
ATOM 686 C C . ASP A 1 97 ? 18.851 -5.558 5.251 1.00 86.88 97 ASP A C 1
ATOM 688 O O . ASP A 1 97 ? 18.256 -4.594 4.754 1.00 86.88 97 ASP A O 1
ATOM 692 N N . VAL A 1 98 ? 18.290 -6.758 5.399 1.00 88.38 98 VAL A N 1
ATOM 693 C CA . VAL A 1 98 ? 16.951 -7.103 4.910 1.00 88.38 98 VAL A CA 1
ATOM 694 C C . VAL A 1 98 ? 16.238 -7.994 5.917 1.00 88.38 98 VAL A C 1
ATOM 696 O O . VAL A 1 98 ? 16.515 -9.189 6.037 1.00 88.38 98 VAL A O 1
ATOM 699 N N . GLU A 1 99 ? 15.230 -7.425 6.565 1.00 90.81 99 GLU A N 1
ATOM 700 C CA . GLU A 1 99 ? 14.280 -8.141 7.402 1.00 90.81 99 GLU A CA 1
ATOM 701 C C . GLU A 1 99 ? 12.930 -8.203 6.686 1.00 90.81 99 GLU A C 1
ATOM 703 O O . GLU A 1 99 ? 12.289 -7.185 6.450 1.00 90.81 99 GLU A O 1
ATOM 708 N N . LEU A 1 100 ? 12.462 -9.406 6.344 1.00 88.56 100 LEU A N 1
ATOM 709 C CA . LEU A 1 100 ? 11.202 -9.587 5.602 1.00 88.56 100 LEU A CA 1
ATOM 710 C C . LEU A 1 100 ? 9.961 -9.687 6.507 1.00 88.56 100 LEU A C 1
ATOM 712 O O . LEU A 1 100 ? 8.837 -9.794 6.012 1.00 88.56 100 LEU A O 1
ATOM 716 N N . GLY A 1 101 ? 10.152 -9.715 7.829 1.00 90.62 101 GLY A N 1
ATOM 717 C CA . GLY A 1 101 ? 9.078 -9.927 8.798 1.00 90.62 101 GLY A CA 1
ATOM 718 C C . GLY A 1 101 ? 8.192 -11.133 8.448 1.00 90.62 101 GLY A C 1
ATOM 719 O O . GLY A 1 101 ? 8.670 -12.217 8.112 1.00 90.62 101 GLY A O 1
ATOM 720 N N . GLU A 1 102 ? 6.877 -10.927 8.507 1.00 91.38 102 GLU A N 1
ATOM 721 C CA . GLU A 1 102 ? 5.864 -11.945 8.194 1.00 91.38 102 GLU A CA 1
ATOM 722 C C . GLU A 1 102 ? 5.293 -11.825 6.766 1.00 91.38 102 GLU A C 1
ATOM 724 O O . GLU A 1 102 ? 4.359 -12.551 6.411 1.00 91.38 102 GLU A O 1
ATOM 729 N N . GLU A 1 103 ? 5.850 -10.948 5.923 1.00 91.69 103 GLU A N 1
ATOM 730 C CA . GLU A 1 103 ? 5.395 -10.741 4.542 1.00 91.69 103 GLU A CA 1
ATOM 731 C C . GLU A 1 103 ? 5.415 -12.026 3.689 1.00 91.69 103 GLU A C 1
ATOM 733 O O . GLU A 1 103 ? 4.410 -12.306 3.027 1.00 91.69 103 GLU A O 1
ATOM 738 N N . PRO A 1 104 ? 6.451 -12.895 3.752 1.00 91.44 104 PRO A N 1
ATOM 739 C CA . PRO A 1 104 ? 6.469 -14.139 2.977 1.00 91.44 104 PRO A CA 1
ATOM 740 C C . PRO A 1 104 ? 5.347 -15.127 3.340 1.00 91.44 104 PRO A C 1
ATOM 742 O O . PRO A 1 104 ? 5.161 -16.128 2.645 1.00 91.44 104 PRO A O 1
ATOM 745 N N . ARG A 1 105 ? 4.623 -14.891 4.446 1.00 92.44 105 ARG A N 1
ATOM 746 C CA . ARG A 1 105 ? 3.493 -15.718 4.898 1.00 92.44 105 ARG A CA 1
ATOM 747 C C . ARG A 1 105 ? 2.128 -15.173 4.485 1.00 92.44 105 ARG A C 1
ATOM 749 O O . ARG A 1 105 ? 1.113 -15.773 4.857 1.00 92.44 105 ARG A O 1
ATOM 756 N N . ILE A 1 106 ? 2.072 -14.048 3.773 1.00 93.31 106 ILE A N 1
ATOM 757 C CA . ILE A 1 106 ? 0.827 -13.563 3.173 1.00 93.31 106 ILE A CA 1
ATOM 758 C C . ILE A 1 106 ? 0.295 -14.629 2.209 1.00 93.31 106 ILE A C 1
ATOM 760 O O . ILE A 1 106 ? 1.039 -15.229 1.436 1.00 93.31 106 ILE A O 1
ATOM 764 N N . ARG A 1 107 ? -1.002 -14.910 2.304 1.00 93.25 107 ARG A N 1
ATOM 765 C CA . ARG A 1 107 ? -1.686 -15.973 1.555 1.00 93.25 107 ARG A CA 1
ATOM 766 C C . ARG A 1 107 ? -3.078 -15.522 1.158 1.00 93.25 107 ARG A C 1
ATOM 768 O O . ARG A 1 107 ? -3.636 -14.636 1.804 1.00 93.25 107 ARG A O 1
ATOM 775 N N . GLY A 1 108 ? -3.668 -16.154 0.142 1.00 92.06 108 GLY A N 1
ATOM 776 C CA . GLY A 1 108 ? -4.959 -15.714 -0.389 1.00 92.06 108 GLY A CA 1
ATOM 777 C C . GLY A 1 108 ? -6.039 -15.653 0.694 1.00 92.06 108 GLY A C 1
ATOM 778 O O . GLY A 1 108 ? -6.848 -14.734 0.696 1.00 92.06 108 GLY A O 1
ATOM 779 N N . ALA A 1 109 ? -5.999 -16.550 1.688 1.00 92.56 109 ALA A N 1
ATOM 780 C CA . ALA A 1 109 ? -6.908 -16.560 2.841 1.00 92.56 109 ALA A CA 1
A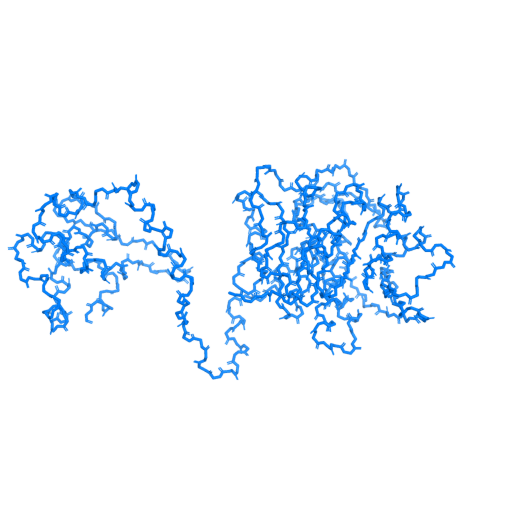TOM 781 C C . ALA A 1 109 ? -6.905 -15.274 3.696 1.00 92.56 109 ALA A C 1
ATOM 783 O O . ALA A 1 109 ? -7.893 -15.026 4.389 1.00 92.56 109 ALA A O 1
ATOM 784 N N . ASP A 1 110 ? -5.844 -14.463 3.639 1.00 95.25 110 ASP A N 1
ATOM 785 C CA . ASP A 1 110 ? -5.771 -13.167 4.324 1.00 95.25 110 ASP A CA 1
ATOM 786 C C . ASP A 1 110 ? -6.702 -12.126 3.670 1.00 95.25 110 ASP A C 1
ATOM 788 O O . ASP A 1 110 ? -7.101 -11.161 4.320 1.00 95.25 110 ASP A O 1
ATOM 792 N N . VAL A 1 111 ? -7.129 -12.343 2.417 1.00 96.62 111 VAL A N 1
ATOM 793 C CA . VAL A 1 111 ? -8.094 -11.469 1.738 1.00 96.62 111 VAL A CA 1
ATOM 794 C C . VAL A 1 111 ? -9.500 -11.687 2.296 1.00 96.62 111 VAL A C 1
ATOM 796 O O . VAL A 1 111 ? -10.041 -12.796 2.169 1.00 96.62 111 VAL A O 1
ATOM 799 N N . PRO A 1 112 ? -10.147 -10.661 2.882 1.00 96.12 112 PRO A N 1
ATOM 800 C CA . PRO A 1 112 ? -11.503 -10.792 3.396 1.00 96.12 112 PRO A CA 1
ATOM 801 C C . PRO A 1 112 ? -12.481 -11.217 2.299 1.00 96.12 112 PRO A C 1
ATOM 803 O O . PRO A 1 112 ? -12.405 -10.721 1.181 1.00 96.12 112 PRO A O 1
ATOM 806 N N . ARG A 1 113 ? -13.465 -12.073 2.620 1.00 94.56 113 ARG A N 1
ATOM 807 C CA . ARG A 1 113 ? -14.434 -12.571 1.615 1.00 94.56 113 ARG A CA 1
ATOM 808 C C . ARG A 1 113 ? -15.130 -11.445 0.849 1.00 94.56 113 ARG A C 1
ATOM 810 O O . ARG A 1 113 ? -15.322 -11.562 -0.351 1.00 94.56 113 ARG A O 1
ATOM 817 N N . ARG A 1 114 ? -15.461 -10.346 1.535 1.00 94.69 114 ARG A N 1
ATOM 818 C CA . ARG A 1 114 ? -16.085 -9.166 0.918 1.00 94.69 114 ARG A CA 1
ATOM 819 C C . ARG A 1 114 ? -15.188 -8.463 -0.109 1.00 94.69 114 ARG A C 1
ATOM 821 O O . ARG A 1 114 ? -15.714 -7.761 -0.944 1.00 94.69 114 ARG A O 1
ATOM 828 N N . TRP A 1 115 ? -13.865 -8.618 -0.045 1.00 97.06 115 TRP A N 1
ATOM 829 C CA . TRP A 1 115 ? -12.927 -8.008 -0.997 1.00 97.06 115 TRP A CA 1
ATOM 830 C C . TRP A 1 115 ? -12.690 -8.877 -2.239 1.00 97.06 115 TRP A C 1
ATOM 832 O O . TRP A 1 115 ? -12.044 -8.427 -3.175 1.00 97.06 115 TRP A O 1
ATOM 842 N N . LEU A 1 116 ? -13.258 -10.089 -2.302 1.00 96.56 116 LEU A N 1
ATOM 843 C CA . LEU A 1 116 ? -13.232 -10.915 -3.518 1.00 96.56 116 LEU A CA 1
ATOM 844 C C . LEU A 1 116 ? -14.093 -10.334 -4.655 1.00 96.56 116 LEU A C 1
ATOM 846 O O . LEU A 1 116 ? -14.063 -10.850 -5.767 1.00 96.56 116 LEU A O 1
ATOM 850 N N . THR A 1 117 ? -14.857 -9.275 -4.379 1.00 96.94 117 THR A N 1
ATOM 851 C CA . THR A 1 117 ? -15.611 -8.503 -5.374 1.00 96.94 117 THR A CA 1
ATOM 852 C C . THR A 1 117 ? -14.924 -7.187 -5.746 1.00 96.94 117 THR A C 1
ATOM 854 O O . THR A 1 117 ? -15.569 -6.348 -6.361 1.00 96.94 117 THR A O 1
ATOM 857 N N . ALA A 1 118 ? -13.675 -6.958 -5.322 1.00 98.00 118 ALA A N 1
ATOM 858 C CA . ALA A 1 118 ? -12.907 -5.788 -5.742 1.00 98.00 118 ALA A CA 1
ATOM 859 C C . ALA A 1 118 ? -12.665 -5.816 -7.258 1.00 98.00 118 ALA A C 1
ATOM 861 O O . ALA A 1 118 ? -12.411 -6.884 -7.823 1.00 98.00 118 ALA A O 1
ATOM 862 N N . ASP A 1 119 ? -12.684 -4.647 -7.894 1.00 98.38 119 ASP A N 1
ATOM 863 C CA . ASP A 1 119 ? -12.477 -4.529 -9.341 1.00 98.38 119 ASP A CA 1
ATOM 864 C C . ASP A 1 119 ? -11.070 -4.993 -9.736 1.00 98.38 119 ASP A C 1
ATOM 866 O O . ASP A 1 119 ? -10.892 -5.628 -10.777 1.00 98.38 119 ASP A O 1
ATOM 870 N N . TRP A 1 120 ? -10.079 -4.718 -8.877 1.00 98.75 120 TRP A N 1
ATOM 871 C CA . TRP A 1 120 ? -8.678 -5.027 -9.142 1.00 98.75 120 TRP A CA 1
ATOM 872 C C . TRP A 1 120 ? -7.895 -5.461 -7.896 1.00 98.75 120 TRP A C 1
ATOM 874 O O . TRP A 1 120 ? -8.019 -4.849 -6.831 1.00 98.75 120 TRP A O 1
ATOM 884 N N . ILE A 1 121 ? -7.026 -6.468 -8.039 1.00 98.75 121 ILE A N 1
ATOM 885 C CA . ILE A 1 121 ? -6.025 -6.860 -7.036 1.00 98.75 121 ILE A CA 1
ATOM 886 C C . ILE A 1 121 ? -4.618 -6.710 -7.629 1.00 98.75 121 ILE A C 1
ATOM 888 O O . ILE A 1 121 ? -4.283 -7.323 -8.641 1.00 98.75 121 ILE A O 1
ATOM 892 N N . HIS A 1 122 ? -3.776 -5.921 -6.962 1.00 98.88 122 HIS A N 1
ATOM 893 C CA . HIS A 1 122 ? -2.348 -5.825 -7.249 1.00 98.88 122 HIS A CA 1
ATOM 894 C C . HIS A 1 122 ? -1.525 -6.613 -6.231 1.00 98.88 122 HIS A C 1
ATOM 896 O O . HIS A 1 122 ? -1.663 -6.409 -5.022 1.00 98.88 122 HIS A O 1
ATOM 902 N N . VAL A 1 123 ? -0.625 -7.464 -6.719 1.00 98.25 123 VAL A N 1
ATOM 903 C CA . VAL A 1 123 ? 0.298 -8.250 -5.898 1.00 98.25 123 VAL A CA 1
ATOM 904 C C . VAL A 1 123 ? 1.714 -7.697 -6.042 1.00 98.25 123 VAL A C 1
ATOM 906 O O . VAL A 1 123 ? 2.389 -7.945 -7.045 1.00 98.25 123 VAL A O 1
ATOM 909 N N . GLY A 1 124 ? 2.174 -6.965 -5.024 1.00 95.94 124 GLY A N 1
ATOM 910 C CA . GLY A 1 124 ? 3.566 -6.526 -4.944 1.00 95.94 124 GLY A CA 1
ATOM 911 C C . GLY A 1 124 ? 4.533 -7.712 -4.796 1.00 95.94 124 GLY A C 1
ATOM 912 O O . GLY A 1 124 ? 4.093 -8.851 -4.610 1.00 95.94 124 GLY A O 1
ATOM 913 N N . PRO A 1 125 ? 5.852 -7.483 -4.871 1.00 92.31 125 PRO A N 1
ATOM 914 C CA . PRO A 1 125 ? 6.838 -8.506 -4.555 1.00 92.31 125 PRO A CA 1
ATOM 915 C C . PRO A 1 125 ? 6.652 -8.985 -3.109 1.00 92.31 125 PRO A C 1
ATOM 917 O O . PRO A 1 125 ? 6.665 -8.184 -2.180 1.00 92.31 125 PRO A O 1
ATOM 920 N N . LEU A 1 126 ? 6.455 -10.295 -2.921 1.00 88.06 126 LEU A N 1
ATOM 921 C CA . LEU A 1 126 ? 6.226 -10.901 -1.604 1.00 88.06 126 LEU A CA 1
ATOM 922 C C . LEU A 1 126 ? 7.408 -11.794 -1.223 1.00 88.06 126 LEU A C 1
ATOM 924 O O . LEU A 1 126 ? 7.504 -12.951 -1.645 1.00 88.06 126 LEU A O 1
ATOM 928 N N . GLY A 1 127 ? 8.301 -11.267 -0.388 1.00 78.19 127 GLY A N 1
ATOM 929 C CA . GLY A 1 127 ? 9.460 -12.003 0.108 1.00 78.19 127 GLY A CA 1
ATOM 930 C C . GLY A 1 127 ? 10.487 -12.380 -0.969 1.00 78.19 127 GLY A C 1
ATOM 931 O O . GLY A 1 127 ? 10.678 -11.686 -1.961 1.00 78.19 127 GLY A O 1
ATOM 932 N N . ALA A 1 128 ? 11.182 -13.501 -0.754 1.00 78.19 128 ALA A N 1
ATOM 933 C CA . ALA A 1 128 ? 12.355 -13.892 -1.544 1.00 78.19 128 ALA A CA 1
ATOM 934 C C . ALA A 1 128 ? 12.052 -14.766 -2.781 1.00 78.19 128 ALA A C 1
ATOM 936 O O . ALA A 1 128 ? 12.979 -15.289 -3.393 1.00 78.19 128 ALA A O 1
ATOM 937 N N . SER A 1 129 ? 10.781 -14.987 -3.147 1.00 88.88 129 SER A N 1
ATOM 938 C CA . SER A 1 129 ? 10.434 -15.782 -4.336 1.00 88.88 129 SER A CA 1
ATOM 939 C C . SER A 1 129 ? 9.099 -15.368 -4.952 1.00 88.88 129 SER A C 1
ATOM 941 O O . SER A 1 129 ? 8.070 -15.382 -4.275 1.00 88.88 129 SER A O 1
ATOM 943 N N . ALA A 1 130 ? 9.083 -15.167 -6.274 1.00 94.06 130 ALA A N 1
ATOM 944 C CA . ALA A 1 130 ? 7.863 -14.951 -7.060 1.00 94.06 130 ALA A CA 1
ATOM 945 C C . ALA A 1 130 ? 6.852 -16.112 -6.940 1.00 94.06 130 ALA A C 1
ATOM 947 O O . ALA A 1 130 ? 5.660 -15.945 -7.197 1.00 94.06 130 ALA A O 1
ATOM 948 N N . ARG A 1 131 ? 7.282 -17.292 -6.463 1.00 94.62 131 ARG A N 1
ATOM 949 C CA . ARG A 1 131 ? 6.374 -18.404 -6.154 1.00 94.62 131 ARG A CA 1
ATOM 950 C C . ARG A 1 131 ? 5.376 -18.061 -5.044 1.00 94.62 131 ARG A C 1
ATOM 952 O O . ARG A 1 131 ? 4.293 -18.637 -5.015 1.00 94.62 131 ARG A O 1
ATOM 959 N N . VAL A 1 132 ? 5.727 -17.160 -4.124 1.00 93.94 132 VAL A N 1
ATOM 960 C CA . VAL A 1 132 ? 4.795 -16.677 -3.093 1.00 93.94 132 VAL A CA 1
ATOM 961 C C . VAL A 1 132 ? 3.643 -15.916 -3.751 1.00 93.94 132 VAL A C 1
ATOM 963 O O . VAL A 1 132 ? 2.488 -16.201 -3.446 1.00 93.94 132 VAL A O 1
ATOM 966 N N . GLN A 1 133 ? 3.949 -15.033 -4.706 1.00 96.62 133 GLN A N 1
ATOM 967 C CA . GLN A 1 133 ? 2.950 -14.278 -5.470 1.00 96.62 133 GLN A CA 1
ATOM 968 C C . GLN A 1 133 ? 2.070 -15.206 -6.320 1.00 96.62 133 GLN A C 1
ATOM 970 O O . GLN A 1 133 ? 0.851 -15.074 -6.293 1.00 96.62 133 GLN A O 1
ATOM 975 N N . LEU A 1 134 ? 2.665 -16.197 -6.997 1.00 96.69 134 LEU A N 1
ATOM 976 C CA . LEU A 1 134 ? 1.915 -17.204 -7.761 1.00 96.69 134 LEU A CA 1
ATOM 977 C C . LEU A 1 134 ? 0.913 -17.964 -6.889 1.00 96.69 134 LEU A C 1
ATOM 979 O O . LEU A 1 134 ? -0.273 -17.970 -7.197 1.00 96.69 134 LEU A O 1
ATOM 983 N N . ARG A 1 135 ? 1.362 -18.533 -5.761 1.00 95.94 135 ARG A N 1
ATOM 984 C CA . ARG A 1 135 ? 0.463 -19.249 -4.840 1.00 95.94 135 ARG A CA 1
ATOM 985 C C . ARG A 1 135 ? -0.639 -18.349 -4.295 1.00 95.94 135 ARG A C 1
ATOM 987 O O . ARG A 1 135 ? -1.759 -18.796 -4.100 1.00 95.94 135 ARG A O 1
ATOM 994 N N . PHE A 1 136 ? -0.325 -17.081 -4.037 1.00 96.88 136 PHE A N 1
ATOM 995 C CA . PHE A 1 136 ? -1.323 -16.117 -3.597 1.00 96.88 136 PHE A CA 1
ATOM 996 C C . PHE A 1 136 ? -2.409 -15.898 -4.664 1.00 96.88 136 PHE A C 1
ATOM 998 O O . PHE A 1 136 ? -3.591 -15.8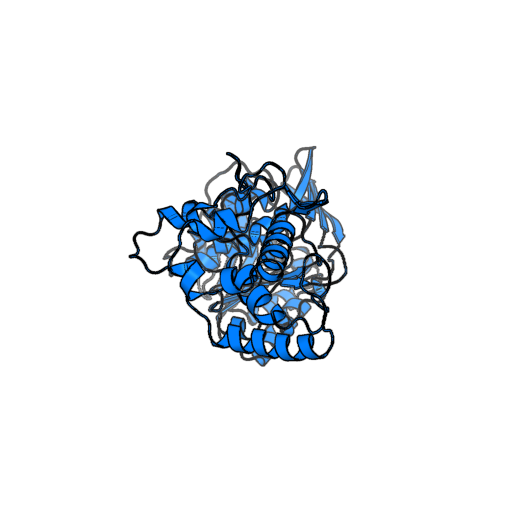74 -4.326 1.00 96.88 136 PHE A O 1
ATOM 1005 N N . ILE A 1 137 ? -2.025 -15.772 -5.938 1.00 97.31 137 ILE A N 1
ATOM 1006 C CA . ILE A 1 137 ? -2.961 -15.628 -7.062 1.00 97.31 137 ILE A CA 1
ATOM 1007 C C . ILE A 1 137 ? -3.782 -16.908 -7.265 1.00 97.31 137 ILE A C 1
ATOM 1009 O O . ILE A 1 137 ? -5.001 -16.824 -7.400 1.00 97.31 137 ILE A O 1
ATOM 1013 N N . GLU A 1 138 ? -3.148 -18.082 -7.223 1.00 96.62 138 GLU A N 1
ATOM 1014 C CA . GLU A 1 138 ? -3.824 -19.388 -7.289 1.00 96.62 138 GLU A CA 1
ATOM 1015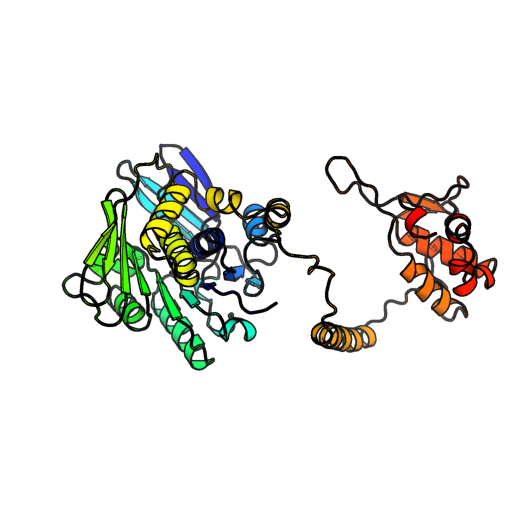 C C . GLU A 1 138 ? -4.893 -19.505 -6.187 1.00 96.62 138 GLU A C 1
ATOM 1017 O O . GLU A 1 138 ? -6.069 -19.720 -6.482 1.00 96.62 138 GLU A O 1
ATOM 1022 N N . ASP A 1 139 ? -4.521 -19.227 -4.930 1.00 96.75 139 ASP A N 1
ATOM 1023 C CA . ASP A 1 139 ? -5.445 -19.218 -3.791 1.00 96.75 139 ASP A CA 1
ATOM 1024 C C . ASP A 1 139 ? -6.611 -18.230 -3.994 1.00 96.75 139 ASP A C 1
ATOM 1026 O O . ASP A 1 139 ? -7.731 -18.477 -3.541 1.00 96.75 139 ASP A O 1
ATOM 1030 N N . LEU A 1 140 ? -6.372 -17.067 -4.610 1.00 96.75 140 LEU A N 1
ATOM 1031 C CA . LEU A 1 140 ? -7.420 -16.077 -4.873 1.00 96.75 140 LEU A CA 1
ATOM 1032 C C . LEU A 1 140 ? -8.423 -16.553 -5.920 1.00 96.75 140 LEU A C 1
ATOM 1034 O O . LEU A 1 140 ? -9.634 -16.395 -5.721 1.00 96.75 140 LEU A O 1
ATOM 1038 N N . ILE A 1 141 ? -7.926 -17.131 -7.011 1.00 96.12 141 ILE A N 1
ATOM 1039 C CA . ILE A 1 141 ? -8.748 -17.676 -8.093 1.00 96.12 141 ILE A CA 1
ATOM 1040 C C . ILE A 1 141 ? -9.595 -18.834 -7.559 1.00 96.12 141 ILE A C 1
ATOM 1042 O O . ILE A 1 141 ? -10.811 -18.842 -7.761 1.00 96.12 141 ILE A O 1
ATOM 1046 N N . ASP A 1 142 ? -9.002 -19.738 -6.776 1.00 96.81 142 ASP A N 1
ATOM 1047 C CA . ASP A 1 142 ? -9.709 -20.857 -6.137 1.00 96.81 142 ASP A CA 1
ATOM 1048 C C . ASP A 1 142 ? -10.803 -20.386 -5.167 1.00 96.81 142 ASP A C 1
ATOM 1050 O O . ASP A 1 142 ? -11.835 -21.039 -4.984 1.00 96.81 142 ASP A O 1
ATOM 1054 N N . ARG A 1 143 ? -10.620 -19.208 -4.561 1.00 96.62 143 ARG A N 1
ATOM 1055 C CA . ARG A 1 143 ? -11.624 -18.561 -3.702 1.00 96.62 143 ARG A CA 1
ATOM 1056 C C . ARG A 1 143 ? -12.703 -17.808 -4.485 1.00 96.62 143 ARG A C 1
ATOM 1058 O O . ARG A 1 143 ? -13.633 -17.292 -3.862 1.00 96.62 143 ARG A O 1
ATOM 1065 N N . GLY A 1 144 ? -12.623 -17.782 -5.814 1.00 96.62 144 GLY A N 1
ATOM 1066 C CA . GLY A 1 144 ? -13.636 -17.231 -6.709 1.00 96.62 144 GLY A CA 1
ATOM 1067 C C . GLY A 1 144 ? -13.440 -15.761 -7.078 1.00 96.62 144 GLY A C 1
ATOM 1068 O O . GLY A 1 144 ? -14.418 -15.124 -7.472 1.00 96.62 144 GLY A O 1
ATOM 1069 N N . TYR A 1 145 ? -12.226 -15.215 -6.943 1.00 97.94 145 TYR A N 1
ATOM 1070 C CA . TYR A 1 145 ? -11.911 -13.886 -7.470 1.00 97.94 145 TYR A CA 1
ATOM 1071 C C . TYR A 1 145 ? -12.026 -13.864 -9.003 1.00 97.94 145 TYR A C 1
ATOM 1073 O O . TYR A 1 145 ? -11.609 -14.808 -9.672 1.00 97.94 145 TYR A O 1
ATOM 1081 N N . LYS A 1 146 ? -12.621 -12.800 -9.555 1.00 96.62 146 LYS A N 1
ATOM 1082 C CA . LYS A 1 146 ? -12.869 -12.642 -11.004 1.00 96.62 146 LYS A CA 1
ATOM 1083 C C . LYS A 1 146 ? -12.532 -11.249 -11.550 1.00 96.62 146 LYS A C 1
ATOM 1085 O O . LYS A 1 146 ? -12.843 -10.978 -12.706 1.00 96.62 146 LYS A O 1
ATOM 1090 N N . GLY A 1 147 ? -12.003 -10.360 -10.710 1.00 97.88 147 GLY A N 1
ATOM 1091 C CA . GLY A 1 147 ? -11.572 -9.029 -11.141 1.00 97.88 147 GLY A CA 1
ATOM 1092 C C . GLY A 1 147 ? -10.207 -9.073 -11.827 1.00 97.88 147 GLY A C 1
ATOM 1093 O O . GLY A 1 147 ? -9.648 -10.151 -12.040 1.00 97.88 147 GLY A O 1
ATOM 1094 N N . GLY A 1 148 ? -9.681 -7.899 -12.165 1.00 98.56 148 GLY A N 1
ATOM 1095 C CA . GLY A 1 148 ? -8.381 -7.788 -12.817 1.00 98.56 148 GLY A CA 1
ATOM 1096 C C . GLY A 1 148 ? -7.214 -8.026 -11.861 1.00 98.56 148 GLY A C 1
ATOM 1097 O O . GLY A 1 148 ? -7.266 -7.698 -10.672 1.00 98.56 148 GLY A O 1
ATOM 1098 N N . LEU A 1 149 ? -6.140 -8.596 -12.390 1.00 98.69 149 LEU A N 1
ATOM 1099 C CA . LEU A 1 149 ? -4.932 -8.935 -11.657 1.00 98.69 149 LEU A CA 1
ATOM 1100 C C . LEU A 1 149 ? -3.741 -8.163 -12.203 1.00 98.69 149 LEU A C 1
ATOM 1102 O O . LEU A 1 149 ? -3.521 -8.059 -13.409 1.00 98.69 149 LEU A O 1
ATOM 1106 N N . SER A 1 150 ? -2.913 -7.654 -11.301 1.00 98.81 150 SER A N 1
ATOM 1107 C CA . SER A 1 150 ? -1.601 -7.139 -11.671 1.00 98.81 150 SER A CA 1
ATOM 1108 C C . SER A 1 150 ? -0.529 -7.548 -10.681 1.00 98.81 150 SER A C 1
ATOM 1110 O O . SER A 1 150 ? -0.819 -7.849 -9.523 1.00 98.81 150 SER A O 1
ATOM 1112 N N . ALA A 1 151 ? 0.721 -7.555 -11.133 1.00 98.50 151 ALA A N 1
ATOM 1113 C CA . ALA A 1 151 ? 1.855 -7.872 -10.280 1.00 98.50 151 ALA A CA 1
ATOM 1114 C C . ALA A 1 151 ? 3.069 -6.992 -10.574 1.00 98.50 151 ALA A C 1
ATOM 1116 O O . ALA A 1 151 ? 3.304 -6.587 -11.716 1.00 98.50 151 ALA A O 1
ATOM 1117 N N . GLY A 1 152 ? 3.831 -6.712 -9.520 1.00 97.56 152 GLY A N 1
ATOM 1118 C CA . GLY A 1 152 ? 5.165 -6.125 -9.589 1.00 97.56 152 GLY A CA 1
ATOM 1119 C C . GLY A 1 152 ? 6.253 -7.161 -9.300 1.00 97.56 152 GLY A C 1
ATOM 1120 O O . GLY A 1 152 ? 5.979 -8.257 -8.803 1.00 97.56 152 GLY A O 1
ATOM 1121 N N . THR A 1 153 ? 7.497 -6.802 -9.593 1.00 95.94 153 THR A N 1
ATOM 1122 C CA . THR A 1 153 ? 8.696 -7.566 -9.219 1.00 95.94 153 THR A CA 1
ATOM 1123 C C . THR A 1 153 ? 9.776 -6.620 -8.692 1.00 95.94 153 THR A C 1
ATOM 1125 O O . THR A 1 153 ? 9.551 -5.417 -8.594 1.00 95.94 153 THR A O 1
ATOM 1128 N N . PHE A 1 154 ? 10.938 -7.164 -8.339 1.00 92.25 154 PHE A N 1
ATOM 1129 C CA . PHE A 1 154 ? 12.138 -6.384 -8.059 1.00 92.25 154 PHE A CA 1
ATOM 1130 C C . PHE A 1 154 ? 13.383 -7.073 -8.626 1.00 92.25 154 PHE A C 1
ATOM 1132 O O . PHE A 1 154 ? 13.392 -8.287 -8.865 1.00 92.25 154 PHE A O 1
ATOM 1139 N N . ILE A 1 155 ? 14.462 -6.307 -8.786 1.00 89.44 155 ILE A N 1
ATOM 1140 C CA . ILE A 1 155 ? 15.708 -6.762 -9.418 1.00 89.44 155 ILE A CA 1
ATOM 1141 C C . ILE A 1 155 ? 16.282 -8.059 -8.825 1.00 89.44 155 ILE A C 1
ATOM 1143 O O . ILE A 1 155 ? 16.765 -8.914 -9.563 1.00 89.44 155 ILE A O 1
ATOM 1147 N N . GLY A 1 156 ? 16.177 -8.267 -7.509 1.00 89.50 156 GLY A N 1
ATOM 1148 C CA . GLY A 1 156 ? 16.663 -9.488 -6.863 1.00 89.50 156 GLY A CA 1
ATOM 1149 C C . GLY A 1 156 ? 15.945 -10.747 -7.355 1.00 89.50 156 GLY A C 1
ATOM 1150 O O . GLY A 1 156 ? 16.598 -11.766 -7.584 1.00 89.50 156 GLY A O 1
ATOM 1151 N N . LEU A 1 157 ? 14.631 -10.682 -7.600 1.00 91.50 157 LEU A N 1
ATOM 1152 C CA . LEU A 1 157 ? 13.876 -11.787 -8.207 1.00 91.50 157 LEU A CA 1
ATOM 1153 C C . LEU A 1 157 ? 14.138 -11.914 -9.702 1.00 91.50 157 LEU A C 1
ATOM 1155 O O . LEU A 1 157 ? 14.258 -13.031 -10.196 1.00 91.50 157 LEU A O 1
ATOM 1159 N N . ALA A 1 158 ? 14.268 -10.795 -10.416 1.00 93.56 158 ALA A N 1
ATOM 1160 C CA . ALA A 1 158 ? 14.602 -10.820 -11.838 1.00 93.56 158 ALA A CA 1
ATOM 1161 C C . ALA A 1 158 ? 15.974 -11.473 -12.098 1.00 93.56 158 ALA A C 1
ATOM 1163 O O . ALA A 1 158 ? 16.146 -12.152 -13.104 1.00 93.56 158 ALA A O 1
ATOM 1164 N N . ILE A 1 159 ? 16.936 -11.314 -11.183 1.00 93.50 159 ILE A N 1
ATOM 1165 C CA . ILE A 1 159 ? 18.251 -11.966 -11.260 1.00 93.50 159 ILE A CA 1
ATOM 1166 C C . ILE A 1 159 ? 18.177 -13.430 -10.816 1.00 93.50 159 ILE A C 1
ATOM 1168 O O . ILE A 1 159 ? 18.696 -14.310 -11.501 1.00 93.50 159 ILE A O 1
ATOM 1172 N N . SER A 1 160 ? 17.583 -13.696 -9.649 1.00 93.69 160 SER A N 1
ATOM 1173 C CA . SER A 1 160 ? 17.648 -15.026 -9.027 1.00 93.69 160 SER A CA 1
ATOM 1174 C C . SER A 1 160 ? 16.689 -16.046 -9.641 1.00 93.69 160 SER A C 1
ATOM 1176 O O . SER A 1 160 ? 17.007 -17.234 -9.662 1.00 93.69 160 SER A O 1
ATOM 1178 N N . ASP A 1 161 ? 15.534 -15.604 -10.145 1.00 94.31 161 ASP A N 1
ATOM 1179 C CA . AS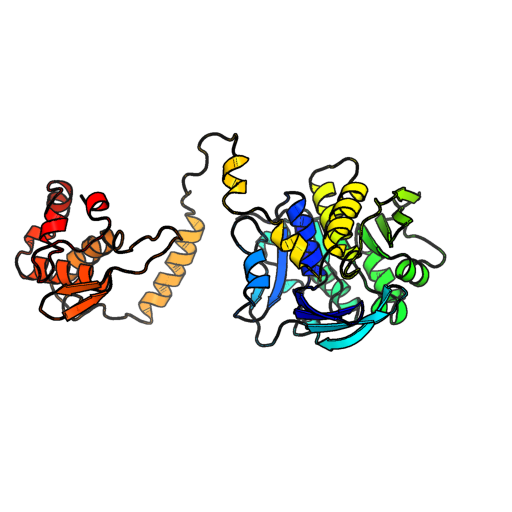P A 1 161 ? 14.473 -16.479 -10.650 1.00 94.31 161 ASP A CA 1
ATOM 1180 C C . ASP A 1 161 ? 13.620 -15.807 -11.758 1.00 94.31 161 ASP A C 1
ATOM 1182 O O . ASP A 1 161 ? 12.390 -15.706 -11.641 1.00 94.31 161 ASP A O 1
ATOM 1186 N N . PRO A 1 162 ? 14.238 -15.352 -12.871 1.00 95.25 162 PRO A N 1
ATOM 1187 C CA . PRO A 1 162 ? 13.530 -14.647 -13.948 1.00 95.25 162 PRO A CA 1
ATOM 1188 C C . PRO A 1 162 ? 12.402 -15.477 -14.571 1.00 95.25 162 PRO A C 1
ATOM 1190 O O . PRO A 1 162 ? 11.393 -14.929 -15.011 1.00 95.25 162 PRO A O 1
ATOM 1193 N N . MET A 1 163 ? 12.540 -16.806 -14.595 1.00 94.62 163 MET A N 1
ATOM 1194 C CA . MET A 1 163 ? 11.538 -17.698 -15.181 1.00 94.62 163 MET A CA 1
ATOM 1195 C C . MET A 1 163 ? 10.263 -17.780 -14.340 1.00 94.62 163 MET A C 1
ATOM 1197 O O . MET A 1 163 ? 9.165 -17.787 -14.902 1.00 94.62 163 MET A O 1
ATOM 1201 N N . THR A 1 164 ? 10.371 -17.806 -13.009 1.00 96.50 164 THR A N 1
ATOM 1202 C CA . THR A 1 164 ? 9.180 -17.772 -12.149 1.00 96.50 164 THR A CA 1
ATOM 1203 C C . THR A 1 164 ? 8.523 -16.394 -12.179 1.00 96.50 164 THR A C 1
ATOM 1205 O O . THR A 1 164 ? 7.297 -16.324 -12.197 1.00 96.50 164 THR A O 1
ATOM 1208 N N . VAL A 1 165 ? 9.298 -15.306 -12.272 1.00 97.31 165 VAL A N 1
ATOM 1209 C CA . VAL A 1 165 ? 8.740 -13.955 -12.483 1.00 97.31 165 VAL A CA 1
ATOM 1210 C C . VAL A 1 165 ? 7.994 -13.872 -13.817 1.00 97.31 165 VAL A C 1
ATOM 1212 O O . VAL A 1 165 ? 6.883 -13.356 -13.875 1.00 97.31 165 VAL A O 1
ATOM 1215 N N . ARG A 1 166 ? 8.551 -14.443 -14.888 1.00 96.44 166 ARG A N 1
ATOM 1216 C CA . ARG A 1 166 ? 7.858 -14.527 -16.177 1.00 96.44 166 ARG A CA 1
ATOM 1217 C C . ARG A 1 166 ? 6.553 -15.319 -16.075 1.00 96.44 166 ARG A C 1
ATOM 1219 O O . ARG A 1 166 ? 5.532 -14.856 -16.560 1.00 96.44 166 ARG A O 1
ATOM 1226 N N . THR A 1 167 ? 6.577 -16.459 -15.383 1.00 96.75 167 THR A N 1
ATOM 1227 C CA . THR A 1 167 ? 5.375 -17.280 -15.140 1.00 96.75 167 THR A CA 1
ATOM 1228 C C . THR A 1 167 ? 4.312 -16.507 -14.355 1.00 96.75 167 THR A C 1
ATOM 1230 O O . THR A 1 167 ? 3.130 -16.606 -14.661 1.00 96.75 167 THR A O 1
ATOM 1233 N N . LEU A 1 168 ? 4.722 -15.713 -13.361 1.00 97.56 168 LEU A N 1
ATOM 1234 C CA . LEU A 1 168 ? 3.838 -14.802 -12.633 1.00 97.56 168 LEU A CA 1
ATOM 1235 C C . LEU A 1 168 ? 3.192 -13.774 -13.569 1.00 97.56 168 LEU A C 1
ATOM 1237 O O . LEU A 1 168 ? 1.995 -13.522 -13.471 1.00 97.56 168 LEU A O 1
ATOM 1241 N N . PHE A 1 169 ? 3.963 -13.193 -14.482 1.00 97.44 169 PHE A N 1
ATOM 1242 C CA . PHE A 1 169 ? 3.440 -12.206 -15.423 1.00 97.44 169 PHE A CA 1
ATOM 1243 C C . PHE A 1 169 ? 2.524 -12.801 -16.495 1.00 97.44 169 PHE A C 1
ATOM 1245 O O . PHE A 1 169 ? 1.612 -12.117 -16.950 1.00 97.44 169 PHE A O 1
ATOM 1252 N N . ASP A 1 170 ? 2.689 -14.078 -16.836 1.00 95.62 170 ASP A N 1
ATOM 1253 C CA . ASP A 1 170 ? 1.805 -14.778 -17.774 1.00 95.62 170 ASP A CA 1
ATOM 1254 C C . ASP A 1 170 ? 0.397 -15.053 -17.196 1.00 95.62 170 ASP A C 1
ATOM 1256 O O . ASP A 1 170 ? -0.518 -15.369 -17.956 1.00 95.62 170 ASP A O 1
ATOM 1260 N N . VAL A 1 171 ? 0.200 -14.937 -15.872 1.00 96.19 171 VAL A N 1
ATOM 1261 C CA . VAL A 1 171 ? -1.092 -15.201 -15.197 1.00 96.19 171 VAL A CA 1
ATOM 1262 C C . VAL A 1 171 ? -1.796 -13.947 -14.664 1.00 96.19 171 VAL A C 1
ATOM 1264 O O . VAL A 1 171 ? -2.808 -14.062 -13.973 1.00 96.19 171 VAL A O 1
ATOM 1267 N N . VAL A 1 172 ? -1.278 -12.755 -14.964 1.00 98.19 172 VAL A N 1
ATOM 1268 C CA . VAL A 1 172 ? -1.891 -11.467 -14.594 1.00 98.19 172 VAL A CA 1
ATOM 1269 C C . VAL A 1 172 ? -2.199 -10.640 -15.837 1.00 98.19 172 VAL A C 1
ATOM 1271 O O . VAL A 1 172 ? -1.566 -10.807 -16.878 1.00 98.19 172 VAL A O 1
ATOM 1274 N N . ASP A 1 173 ? -3.138 -9.705 -15.721 1.00 98.62 173 ASP A N 1
ATOM 1275 C CA . ASP A 1 173 ? -3.528 -8.821 -16.822 1.00 98.62 173 ASP A CA 1
ATOM 1276 C C . ASP A 1 173 ? -2.491 -7.714 -17.064 1.00 98.62 173 ASP A C 1
ATOM 1278 O O . ASP A 1 173 ? -2.285 -7.282 -18.203 1.00 98.62 173 ASP A O 1
ATOM 1282 N N . ILE A 1 174 ? -1.827 -7.238 -15.998 1.00 98.75 174 ILE A N 1
ATOM 1283 C CA . ILE A 1 174 ? -0.828 -6.161 -16.072 1.00 98.75 174 ILE A CA 1
ATOM 1284 C C . ILE A 1 174 ? 0.419 -6.490 -15.245 1.00 98.75 174 ILE A C 1
ATOM 1286 O O . ILE A 1 174 ? 0.336 -6.755 -14.045 1.00 98.75 174 ILE A O 1
ATOM 1290 N N . ALA A 1 175 ? 1.589 -6.394 -15.869 1.00 98.69 175 ALA A N 1
ATOM 1291 C CA . ALA A 1 175 ? 2.886 -6.541 -15.219 1.00 98.69 175 ALA A CA 1
ATOM 1292 C C . ALA A 1 175 ? 3.615 -5.195 -15.121 1.00 98.69 175 ALA A C 1
ATOM 1294 O O . ALA A 1 175 ? 3.696 -4.446 -16.101 1.00 98.69 175 ALA A O 1
ATOM 1295 N N . PHE A 1 176 ? 4.186 -4.917 -13.950 1.00 98.69 176 PHE A N 1
ATOM 1296 C CA . PHE A 1 176 ? 4.993 -3.728 -13.683 1.00 98.69 176 PHE A CA 1
ATOM 1297 C C . PHE A 1 176 ? 6.437 -4.122 -13.366 1.00 98.69 176 PHE A C 1
ATOM 1299 O O . PHE A 1 176 ? 6.681 -5.005 -12.544 1.00 98.69 176 PHE A O 1
ATOM 1306 N N . MET A 1 177 ? 7.387 -3.461 -14.023 1.00 97.31 177 MET A N 1
ATOM 1307 C CA . MET A 1 177 ? 8.825 -3.642 -13.806 1.00 97.31 177 MET A CA 1
ATOM 1308 C C . MET A 1 177 ? 9.603 -2.399 -14.257 1.00 97.31 177 MET A C 1
ATOM 1310 O O . MET A 1 177 ? 9.052 -1.526 -14.932 1.00 97.31 177 MET A O 1
ATOM 1314 N N . ASN A 1 178 ? 10.886 -2.311 -13.924 1.00 95.44 178 ASN A N 1
ATOM 1315 C CA . ASN A 1 178 ? 11.796 -1.330 -14.520 1.00 95.44 178 ASN A CA 1
ATOM 1316 C C . ASN A 1 178 ? 12.535 -1.899 -15.751 1.00 95.44 178 ASN A C 1
ATOM 1318 O O . ASN A 1 178 ? 12.394 -3.069 -16.109 1.00 95.44 178 ASN A O 1
ATOM 1322 N N . GLN A 1 179 ? 13.307 -1.054 -16.437 1.00 94.94 179 GLN A N 1
ATOM 1323 C CA . GLN A 1 179 ? 14.040 -1.432 -17.651 1.00 94.94 179 GLN A CA 1
ATOM 1324 C C . GLN A 1 179 ? 15.092 -2.534 -17.430 1.00 94.94 179 GLN A C 1
ATOM 1326 O O . GLN A 1 179 ? 15.299 -3.354 -18.326 1.00 94.94 179 GLN A O 1
ATOM 1331 N N . ASP A 1 180 ? 15.724 -2.574 -16.256 1.00 92.00 180 ASP A N 1
ATOM 1332 C CA . ASP A 1 180 ? 16.779 -3.541 -15.941 1.00 92.00 180 ASP A CA 1
ATOM 1333 C C . ASP A 1 180 ? 16.165 -4.918 -15.662 1.00 92.00 180 ASP A C 1
ATOM 1335 O O . ASP A 1 180 ? 16.624 -5.938 -16.174 1.00 92.00 180 ASP A O 1
ATOM 1339 N N . GLU A 1 181 ? 15.045 -4.945 -14.941 1.00 95.50 181 GLU A N 1
ATOM 1340 C CA . GLU A 1 181 ? 14.210 -6.130 -14.747 1.00 95.50 181 GLU A CA 1
ATOM 1341 C C . GLU A 1 181 ? 13.652 -6.641 -16.081 1.00 95.50 181 GLU A C 1
ATOM 1343 O O . GLU A 1 181 ? 13.717 -7.839 -16.363 1.00 95.50 181 GLU A O 1
ATOM 1348 N N . ALA A 1 182 ? 13.164 -5.744 -16.944 1.00 96.31 182 ALA A N 1
ATOM 1349 C CA . ALA A 1 182 ? 12.645 -6.107 -18.260 1.00 96.31 182 ALA A CA 1
ATOM 1350 C C . ALA A 1 182 ? 13.708 -6.767 -19.147 1.00 96.31 182 ALA A C 1
ATOM 1352 O O . ALA A 1 182 ? 13.401 -7.732 -19.849 1.00 96.31 182 ALA A O 1
ATOM 1353 N N . ALA A 1 183 ? 14.957 -6.292 -19.089 1.00 95.69 183 ALA A N 1
ATOM 1354 C CA . ALA A 1 183 ? 16.068 -6.881 -19.832 1.00 95.69 183 ALA A CA 1
ATOM 1355 C C . ALA A 1 183 ? 16.366 -8.331 -19.406 1.00 95.69 183 ALA A C 1
ATOM 1357 O O . ALA A 1 183 ? 16.806 -9.131 -20.232 1.00 95.69 183 ALA A O 1
ATOM 1358 N N . LEU A 1 184 ? 16.096 -8.681 -18.145 1.00 96.50 184 LEU A N 1
ATOM 1359 C CA . LEU A 1 184 ? 16.286 -10.030 -17.605 1.00 96.50 184 LEU A CA 1
ATOM 1360 C C . LEU A 1 184 ? 15.079 -10.945 -17.864 1.00 96.50 184 LEU A C 1
ATOM 1362 O O . LEU A 1 184 ? 15.248 -12.121 -18.181 1.00 96.50 184 LEU A O 1
ATOM 1366 N N . ILE A 1 185 ? 13.860 -10.414 -17.741 1.00 96.81 185 ILE A N 1
ATOM 1367 C CA . ILE A 1 185 ? 12.612 -11.195 -17.799 1.00 96.81 185 ILE A CA 1
ATOM 1368 C C . ILE A 1 185 ? 12.148 -11.408 -19.246 1.00 96.81 185 ILE A C 1
ATOM 1370 O O . ILE A 1 185 ? 11.707 -12.501 -19.617 1.00 96.81 185 ILE A O 1
ATOM 1374 N N . TYR A 1 186 ? 12.288 -10.379 -20.085 1.00 95.25 186 TYR A N 1
ATOM 1375 C CA . TYR A 1 186 ? 11.881 -10.383 -21.490 1.00 95.25 186 TYR A CA 1
ATOM 1376 C C . TYR A 1 186 ? 13.041 -9.995 -22.426 1.00 95.25 186 TYR A C 1
ATOM 1378 O O . TYR A 1 186 ? 12.913 -9.059 -23.218 1.00 95.25 186 TYR A O 1
ATOM 1386 N N . PRO A 1 187 ? 14.161 -10.747 -22.431 1.00 91.50 187 PRO A N 1
ATOM 1387 C CA . PRO A 1 187 ? 15.341 -10.409 -23.234 1.00 91.50 187 PRO A CA 1
ATOM 1388 C C . PRO A 1 187 ? 15.101 -10.475 -24.750 1.00 91.50 187 PRO A C 1
ATOM 1390 O O . PRO A 1 187 ? 15.925 -10.003 -25.532 1.00 91.50 187 PRO A O 1
ATOM 1393 N N . SER A 1 188 ? 14.027 -11.127 -25.207 1.00 87.62 188 SER A N 1
ATOM 1394 C CA . SER A 1 188 ? 13.808 -11.371 -26.644 1.00 87.62 188 SER A CA 1
ATOM 1395 C C . SER A 1 188 ? 12.350 -11.346 -27.096 1.00 87.62 188 SER A C 1
ATOM 1397 O O . SER A 1 188 ? 12.092 -11.138 -28.277 1.00 87.62 188 SER A O 1
ATOM 1399 N N . SER A 1 189 ? 11.389 -11.574 -26.199 1.00 89.62 189 SER A N 1
ATOM 1400 C CA . SER A 1 189 ? 9.974 -11.700 -26.562 1.00 89.62 189 SER A CA 1
ATOM 1401 C C . SER A 1 189 ? 9.081 -11.145 -25.464 1.00 89.62 189 SER A C 1
ATOM 1403 O O . SER A 1 189 ? 9.236 -11.549 -24.312 1.00 89.62 189 SER A O 1
ATOM 1405 N N . MET A 1 190 ? 8.119 -10.306 -25.839 1.00 93.75 190 MET A N 1
ATOM 1406 C CA . MET A 1 190 ? 7.074 -9.815 -24.942 1.00 93.75 190 MET A CA 1
ATOM 1407 C C . MET A 1 190 ? 5.877 -10.781 -24.910 1.00 93.75 190 MET A C 1
ATOM 1409 O O . MET A 1 190 ? 5.675 -11.517 -25.881 1.00 93.75 190 MET A O 1
ATOM 1413 N N . PRO A 1 191 ? 5.081 -10.793 -23.827 1.00 93.38 191 PRO A N 1
ATOM 1414 C CA . PRO A 1 191 ? 3.862 -11.591 -23.754 1.00 93.38 191 PRO A CA 1
ATOM 1415 C C . PRO A 1 191 ? 2.763 -11.003 -24.653 1.00 93.38 191 PRO A C 1
ATOM 1417 O O . PRO A 1 191 ? 2.758 -9.809 -24.958 1.00 93.38 191 PRO A O 1
ATOM 1420 N N . THR A 1 192 ? 1.817 -11.841 -25.079 1.00 89.44 192 THR A N 1
ATOM 1421 C CA . THR A 1 192 ? 0.709 -11.448 -25.971 1.00 89.44 192 THR A CA 1
ATOM 1422 C C . THR A 1 192 ? -0.568 -11.052 -25.233 1.00 89.44 192 THR A C 1
ATOM 1424 O O . THR A 1 192 ? -1.368 -10.304 -25.782 1.00 89.44 192 THR A O 1
ATOM 1427 N N . HIS A 1 193 ? -0.779 -11.559 -24.015 1.00 90.62 193 HIS A N 1
ATOM 1428 C CA . HIS A 1 193 ? -2.025 -11.372 -23.254 1.00 90.62 193 HIS A CA 1
ATOM 1429 C C . HIS A 1 193 ? -1.880 -10.435 -22.049 1.00 90.62 193 HIS A C 1
ATOM 1431 O O . HIS A 1 193 ? -2.886 -9.997 -21.503 1.00 90.62 193 HIS A O 1
ATOM 1437 N N . THR A 1 194 ? -0.645 -10.093 -21.682 1.00 96.94 194 THR A N 1
ATOM 1438 C CA . THR A 1 194 ? -0.325 -9.248 -20.530 1.00 96.94 194 THR A CA 1
ATOM 1439 C C . THR A 1 194 ? 0.100 -7.865 -21.006 1.00 96.94 194 THR A C 1
ATOM 1441 O O . THR A 1 194 ? 1.017 -7.731 -21.825 1.00 96.94 194 THR A O 1
ATOM 1444 N N . VAL A 1 195 ? -0.518 -6.820 -20.460 1.00 98.31 195 VAL A N 1
ATOM 1445 C CA . VAL A 1 195 ? -0.022 -5.449 -20.616 1.00 98.31 195 VAL A CA 1
ATOM 1446 C C . VAL A 1 195 ? 1.244 -5.303 -19.781 1.00 98.31 195 VAL A C 1
ATOM 1448 O O . VAL A 1 195 ? 1.246 -5.625 -18.597 1.00 98.31 195 VAL A O 1
ATOM 1451 N N . VAL A 1 196 ? 2.324 -4.787 -20.367 1.00 98.38 196 VAL A N 1
ATOM 1452 C CA . VAL A 1 196 ? 3.589 -4.600 -19.642 1.00 98.38 196 VAL A CA 1
ATOM 1453 C C . VAL A 1 196 ? 3.934 -3.125 -19.540 1.00 98.38 196 VAL A C 1
ATOM 1455 O O . VAL A 1 196 ? 4.103 -2.448 -20.553 1.00 98.38 196 VAL A O 1
ATOM 1458 N N . CYS A 1 197 ? 4.081 -2.638 -18.314 1.00 98.62 197 CYS A N 1
ATOM 1459 C CA . CYS A 1 197 ? 4.541 -1.293 -18.011 1.00 98.62 197 CYS A CA 1
ATOM 1460 C C . CYS A 1 197 ? 5.993 -1.344 -17.521 1.00 98.62 197 CYS A C 1
ATOM 1462 O O . CYS A 1 197 ? 6.290 -1.972 -16.506 1.00 98.62 197 CYS A O 1
ATOM 1464 N N . VAL A 1 198 ? 6.885 -0.666 -18.246 1.00 98.12 198 VAL A N 1
ATOM 1465 C CA . VAL A 1 198 ? 8.324 -0.599 -17.968 1.00 98.12 198 VAL A CA 1
ATOM 1466 C C . VAL A 1 198 ? 8.710 0.830 -17.614 1.00 98.12 198 VAL A C 1
ATOM 1468 O O . VAL A 1 198 ? 8.655 1.713 -18.473 1.00 98.12 198 VAL A O 1
ATOM 1471 N N . THR A 1 199 ? 9.121 1.074 -16.373 1.00 97.00 199 THR A N 1
ATOM 1472 C CA . THR A 1 199 ? 9.687 2.369 -15.966 1.00 97.00 199 THR A CA 1
ATOM 1473 C C . THR A 1 199 ? 11.172 2.452 -16.339 1.00 97.00 199 THR A C 1
ATOM 1475 O O . THR A 1 199 ? 11.909 1.471 -16.279 1.00 97.00 199 THR A O 1
ATOM 1478 N N . ALA A 1 200 ? 11.619 3.631 -16.770 1.00 93.44 200 ALA A N 1
ATOM 1479 C CA . ALA A 1 200 ? 12.963 3.876 -17.298 1.00 93.44 200 ALA A CA 1
ATOM 1480 C C . ALA A 1 200 ? 13.577 5.162 -16.710 1.00 93.44 200 ALA A C 1
ATOM 1482 O O . ALA A 1 200 ? 14.236 5.937 -17.406 1.00 93.44 200 ALA A O 1
ATOM 1483 N N . GLY A 1 201 ? 13.308 5.430 -15.428 1.00 89.38 201 GLY A N 1
ATOM 1484 C CA . GLY A 1 201 ? 13.823 6.597 -14.707 1.00 89.38 201 GLY A CA 1
ATOM 1485 C C . GLY A 1 201 ? 13.587 7.910 -15.462 1.00 89.38 201 GLY A C 1
ATOM 1486 O O . GLY A 1 201 ? 12.459 8.256 -15.813 1.00 89.38 201 GLY A O 1
ATOM 1487 N N . ARG A 1 202 ? 14.674 8.630 -15.764 1.00 90.25 202 ARG A N 1
ATOM 1488 C CA . ARG A 1 202 ? 14.651 9.926 -16.473 1.00 90.25 202 ARG A CA 1
ATOM 1489 C C . ARG A 1 202 ? 14.088 9.837 -17.897 1.00 90.25 202 ARG A C 1
ATOM 1491 O O . ARG A 1 202 ? 13.634 10.845 -18.430 1.00 90.25 202 ARG A O 1
ATOM 1498 N N . SER A 1 203 ? 14.091 8.653 -18.509 1.00 90.69 203 SER A N 1
ATOM 1499 C CA . SER A 1 203 ? 13.500 8.416 -19.832 1.00 90.69 203 SER A CA 1
ATOM 1500 C C . SER A 1 203 ? 11.981 8.199 -19.786 1.00 90.69 203 SER A C 1
ATOM 1502 O O . SER A 1 203 ? 11.357 8.070 -20.838 1.00 90.69 203 SER A O 1
ATOM 1504 N N . GLY A 1 204 ? 11.377 8.198 -18.594 1.00 95.31 204 GLY A N 1
ATOM 1505 C CA . GLY A 1 204 ? 9.940 8.050 -18.395 1.00 95.31 204 GLY A CA 1
ATOM 1506 C C . GLY A 1 204 ? 9.507 6.591 -18.321 1.00 95.31 204 GLY A C 1
ATOM 1507 O O . GLY A 1 204 ? 10.074 5.821 -17.549 1.00 95.31 204 GLY A O 1
ATOM 1508 N N . ALA A 1 205 ? 8.480 6.210 -19.077 1.00 97.75 205 ALA A N 1
ATOM 1509 C CA . ALA A 1 205 ? 7.939 4.854 -19.068 1.00 97.75 205 ALA A CA 1
ATOM 1510 C C . ALA A 1 205 ? 7.537 4.381 -20.467 1.00 97.75 205 ALA A C 1
ATOM 1512 O O . ALA A 1 205 ? 7.218 5.167 -21.361 1.00 97.75 205 ALA A O 1
ATOM 1513 N N . ARG A 1 206 ? 7.521 3.064 -20.650 1.00 97.19 206 ARG A N 1
ATOM 1514 C CA . ARG A 1 206 ? 7.033 2.396 -21.853 1.00 97.19 206 ARG A CA 1
ATOM 1515 C C . ARG A 1 206 ? 5.904 1.445 -21.488 1.00 97.19 206 ARG A C 1
ATOM 1517 O O . ARG A 1 206 ? 5.978 0.764 -20.473 1.00 97.19 206 ARG A O 1
ATOM 1524 N N . ARG A 1 207 ? 4.880 1.368 -22.333 1.00 97.75 207 ARG A N 1
ATOM 1525 C CA . ARG A 1 207 ? 3.752 0.447 -22.174 1.00 97.75 207 ARG A CA 1
ATOM 1526 C C . ARG A 1 207 ? 3.613 -0.428 -23.412 1.00 97.75 207 ARG A C 1
ATOM 1528 O O . ARG A 1 207 ? 3.505 0.099 -24.518 1.00 97.75 207 ARG A O 1
ATOM 1535 N N . TRP A 1 208 ? 3.603 -1.736 -23.206 1.00 97.44 208 TRP A N 1
ATOM 1536 C CA . TRP A 1 208 ? 3.306 -2.765 -24.195 1.00 97.44 208 TRP A CA 1
ATOM 1537 C C . TRP A 1 208 ? 1.860 -3.224 -24.031 1.00 97.44 208 TRP A C 1
ATOM 1539 O O . TRP A 1 208 ? 1.463 -3.591 -22.928 1.00 97.44 208 TRP A O 1
ATOM 1549 N N . ASP A 1 209 ? 1.075 -3.207 -25.104 1.00 94.81 209 ASP A N 1
ATOM 1550 C CA . ASP A 1 209 ? -0.351 -3.574 -25.081 1.00 94.81 209 ASP A CA 1
ATOM 1551 C C . ASP A 1 209 ? -0.653 -5.015 -25.532 1.00 94.81 209 ASP A C 1
ATOM 1553 O O . ASP A 1 209 ? -1.806 -5.346 -25.790 1.00 94.81 209 ASP A O 1
ATOM 1557 N N . GLY A 1 210 ? 0.375 -5.858 -25.662 1.00 93.25 210 GLY A N 1
ATOM 1558 C CA . GLY A 1 210 ? 0.283 -7.182 -26.287 1.00 93.25 210 GLY A CA 1
ATOM 1559 C C . GLY A 1 210 ? 0.767 -7.197 -27.741 1.00 93.25 210 GLY A C 1
ATOM 1560 O O . GLY A 1 210 ? 1.054 -8.266 -28.278 1.00 93.25 210 GLY A O 1
ATOM 1561 N N . SER A 1 211 ? 0.910 -6.024 -28.372 1.00 93.62 211 SER A N 1
ATOM 1562 C CA . SER A 1 211 ? 1.278 -5.907 -29.788 1.00 93.62 211 SER A CA 1
ATOM 1563 C C . SER A 1 211 ? 2.236 -4.760 -30.118 1.00 93.62 211 SER A C 1
ATOM 1565 O O . SER A 1 211 ? 3.104 -4.915 -30.981 1.00 93.62 211 SER A O 1
ATOM 1567 N N . THR A 1 212 ? 2.103 -3.611 -29.456 1.00 95.38 212 THR A N 1
ATOM 1568 C CA . THR A 1 212 ? 2.880 -2.406 -29.751 1.00 95.38 212 THR A CA 1
ATOM 1569 C C . THR A 1 212 ? 3.386 -1.727 -28.487 1.00 95.38 212 THR A C 1
ATOM 1571 O O . THR A 1 212 ? 2.802 -1.829 -27.408 1.00 95.38 212 THR A O 1
ATOM 1574 N N . TRP A 1 213 ? 4.513 -1.025 -28.631 1.00 96.44 213 TRP A N 1
ATOM 1575 C CA . TRP A 1 213 ? 5.071 -0.179 -27.584 1.00 96.44 213 TRP A CA 1
ATOM 1576 C C . TRP A 1 213 ? 4.598 1.261 -27.745 1.00 96.44 213 TRP A C 1
ATOM 1578 O O . TRP A 1 213 ? 4.719 1.849 -28.818 1.00 96.44 213 TRP A O 1
ATOM 1588 N N . THR A 1 214 ? 4.186 1.859 -26.634 1.00 96.69 214 THR A N 1
ATOM 1589 C CA . THR A 1 214 ? 4.033 3.309 -26.486 1.00 96.69 214 THR A CA 1
ATOM 1590 C C . THR A 1 214 ? 5.057 3.824 -25.482 1.00 96.69 214 THR A C 1
ATOM 1592 O O . THR A 1 214 ? 5.352 3.145 -24.497 1.00 96.69 214 THR A O 1
ATOM 1595 N N . THR A 1 215 ? 5.619 5.005 -25.733 1.00 96.69 215 THR A N 1
ATOM 1596 C CA . THR A 1 215 ? 6.644 5.629 -24.884 1.00 96.69 215 THR A CA 1
ATOM 1597 C C . THR A 1 215 ? 6.127 6.959 -24.363 1.00 96.69 215 THR A C 1
ATOM 1599 O O . THR A 1 215 ? 5.558 7.742 -25.120 1.00 96.69 2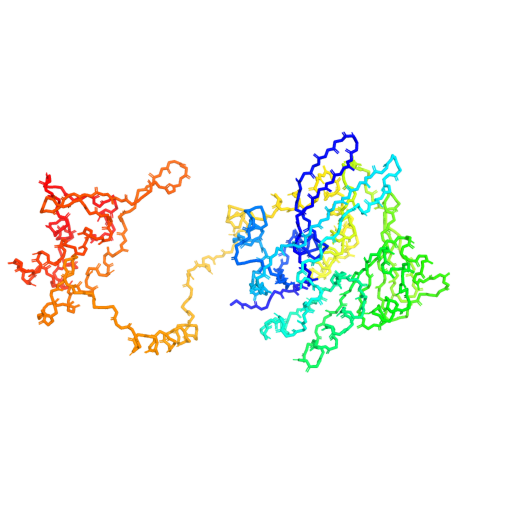15 THR A O 1
ATOM 1602 N N . HIS A 1 216 ? 6.356 7.215 -23.080 1.00 96.50 216 HIS A N 1
ATOM 1603 C CA . HIS A 1 216 ? 5.833 8.362 -22.351 1.00 96.50 216 HIS A CA 1
ATOM 1604 C C . HIS A 1 216 ? 6.977 9.039 -21.609 1.00 96.50 216 HIS A C 1
ATOM 1606 O O . HIS A 1 216 ? 7.642 8.410 -20.787 1.00 96.50 216 HIS A O 1
ATOM 1612 N N . ALA A 1 217 ? 7.223 10.310 -21.916 1.00 93.00 217 ALA A N 1
ATOM 1613 C CA . ALA A 1 217 ? 8.252 11.091 -21.244 1.00 93.00 217 ALA A CA 1
ATOM 1614 C C . ALA A 1 217 ? 7.795 11.498 -19.836 1.00 93.00 217 ALA A C 1
ATOM 1616 O O . ALA A 1 217 ? 6.616 11.773 -19.615 1.00 93.00 217 ALA A O 1
ATOM 1617 N N . THR A 1 218 ? 8.741 11.575 -18.901 1.00 92.62 218 THR A N 1
ATOM 1618 C CA . THR A 1 218 ? 8.507 12.136 -17.565 1.00 92.62 218 THR A CA 1
ATOM 1619 C C . THR A 1 218 ? 8.998 13.578 -17.480 1.00 92.62 218 THR A C 1
ATOM 1621 O O . THR A 1 218 ? 9.815 14.021 -18.288 1.00 92.62 218 THR A O 1
ATOM 1624 N N . SER A 1 219 ? 8.504 14.316 -16.490 1.00 86.19 219 SER A N 1
ATOM 1625 C CA . SER A 1 219 ? 9.013 15.649 -16.172 1.00 86.19 219 SER A CA 1
ATOM 1626 C C . SER A 1 219 ? 10.263 15.556 -15.302 1.00 86.19 219 SER A C 1
ATOM 1628 O O . SER A 1 219 ? 10.361 14.706 -14.418 1.00 86.19 219 SER A O 1
ATOM 1630 N N . ALA A 1 220 ? 11.224 16.446 -15.546 1.00 89.25 220 ALA A N 1
ATOM 1631 C CA . ALA A 1 220 ? 12.411 16.543 -14.712 1.00 89.25 220 ALA A CA 1
ATOM 1632 C C . ALA A 1 220 ? 12.038 17.110 -13.335 1.00 89.25 220 ALA A C 1
ATOM 1634 O O . ALA A 1 220 ? 11.438 18.180 -13.239 1.00 89.25 220 ALA A O 1
ATOM 1635 N N . VAL A 1 221 ? 12.431 16.399 -12.281 1.00 90.69 221 VAL A N 1
ATOM 1636 C CA . VAL A 1 221 ? 12.280 16.817 -10.884 1.00 90.69 221 VAL A CA 1
ATOM 1637 C C . VAL A 1 221 ? 13.596 16.603 -10.143 1.00 90.69 221 VAL A C 1
ATOM 1639 O O . VAL A 1 221 ? 14.462 15.851 -10.596 1.00 90.69 221 VAL A O 1
ATOM 1642 N N . HIS A 1 222 ? 13.756 17.272 -9.004 1.00 87.94 222 HIS A N 1
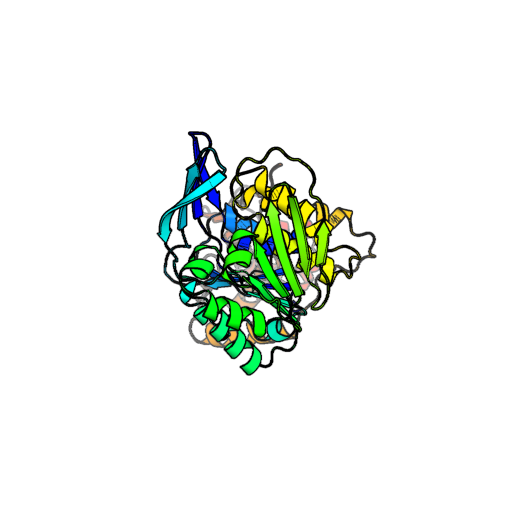ATOM 1643 C CA . HIS A 1 222 ? 14.889 17.030 -8.122 1.00 87.94 222 HIS A CA 1
ATOM 1644 C C . HIS A 1 222 ? 14.636 15.755 -7.308 1.00 87.94 222 HIS A C 1
ATOM 1646 O O . HIS A 1 222 ? 13.955 15.794 -6.285 1.00 87.94 222 HIS A O 1
ATOM 1652 N N . ALA A 1 223 ? 15.169 14.627 -7.775 1.00 88.56 223 ALA A N 1
ATOM 1653 C CA . ALA A 1 223 ? 15.113 13.373 -7.035 1.00 88.56 223 ALA A CA 1
ATOM 1654 C C . ALA A 1 223 ? 15.985 13.462 -5.771 1.00 88.56 223 ALA A C 1
ATOM 1656 O O . ALA A 1 223 ? 17.131 13.902 -5.831 1.00 88.56 223 ALA A O 1
ATOM 1657 N N . PHE A 1 224 ? 15.411 13.072 -4.639 1.00 89.62 224 PHE A N 1
ATOM 1658 C CA . PHE A 1 224 ? 16.076 12.907 -3.352 1.00 89.62 224 PHE A CA 1
ATOM 1659 C C . PHE A 1 224 ? 16.315 11.426 -3.046 1.00 89.62 224 PHE A C 1
ATOM 1661 O O . PHE A 1 224 ? 17.402 11.064 -2.624 1.00 89.62 224 PHE A O 1
ATOM 1668 N N . ASP A 1 225 ? 15.308 10.581 -3.266 1.00 88.06 225 ASP A N 1
ATOM 1669 C CA . ASP A 1 225 ? 15.351 9.144 -2.995 1.00 88.06 225 ASP A CA 1
ATOM 1670 C C . ASP A 1 225 ? 14.592 8.410 -4.110 1.00 88.06 225 ASP A C 1
ATOM 1672 O O . ASP A 1 225 ? 13.386 8.595 -4.239 1.00 88.06 225 ASP A O 1
ATOM 1676 N N . PRO A 1 226 ? 15.249 7.600 -4.956 1.00 86.75 226 PRO A N 1
ATOM 1677 C CA . PRO A 1 226 ? 14.569 6.919 -6.057 1.00 86.75 226 PRO A CA 1
ATOM 1678 C C . PRO A 1 226 ? 13.728 5.710 -5.598 1.00 86.75 226 PRO A C 1
ATOM 1680 O O . PRO A 1 226 ? 13.030 5.108 -6.423 1.00 86.75 226 PRO A O 1
ATOM 1683 N N . THR A 1 227 ? 13.779 5.336 -4.312 1.00 85.81 227 THR A N 1
ATOM 1684 C CA . THR A 1 227 ? 13.052 4.183 -3.761 1.00 85.81 227 THR A CA 1
ATOM 1685 C C . THR A 1 227 ? 11.546 4.316 -3.998 1.00 85.81 227 THR A C 1
ATOM 1687 O O . THR A 1 227 ? 10.938 5.354 -3.751 1.00 85.81 227 THR A O 1
ATOM 1690 N N . GLY A 1 228 ? 10.916 3.240 -4.477 1.00 91.25 228 GLY A N 1
ATOM 1691 C CA . GLY A 1 228 ? 9.461 3.175 -4.630 1.00 91.25 228 GLY A CA 1
ATOM 1692 C C . GLY A 1 228 ? 8.884 3.925 -5.835 1.00 91.25 228 GLY A C 1
ATOM 1693 O O . GLY A 1 228 ? 7.665 3.955 -5.991 1.00 91.25 228 GLY A O 1
ATOM 1694 N N . ALA A 1 229 ? 9.706 4.488 -6.730 1.00 94.38 229 ALA A N 1
ATOM 1695 C CA . ALA A 1 229 ? 9.218 5.160 -7.942 1.00 94.38 229 ALA A CA 1
ATOM 1696 C C . ALA A 1 229 ? 8.354 4.241 -8.829 1.00 94.38 229 ALA A C 1
ATOM 1698 O O . ALA A 1 229 ? 7.307 4.653 -9.332 1.00 94.38 229 ALA A O 1
ATOM 1699 N N . GLY A 1 230 ? 8.781 2.984 -9.004 1.00 96.44 230 GLY A N 1
ATOM 1700 C CA . GLY A 1 230 ? 8.040 1.971 -9.762 1.00 96.44 230 GLY A CA 1
ATOM 1701 C C . GLY A 1 230 ? 6.730 1.557 -9.087 1.00 96.44 230 GLY A C 1
ATOM 1702 O O . GLY A 1 230 ? 5.709 1.434 -9.759 1.00 96.44 230 GLY A O 1
ATOM 1703 N N . ASP A 1 231 ? 6.740 1.428 -7.762 1.00 98.06 231 ASP A N 1
ATOM 1704 C CA . ASP A 1 231 ? 5.560 1.093 -6.957 1.00 98.06 231 ASP A CA 1
ATOM 1705 C C . ASP A 1 231 ? 4.518 2.218 -7.002 1.00 98.06 231 ASP A C 1
ATOM 1707 O O . ASP A 1 231 ? 3.328 1.998 -7.238 1.00 98.06 231 ASP A O 1
ATOM 1711 N N . ALA A 1 232 ? 4.982 3.460 -6.856 1.00 98.38 232 ALA A N 1
ATOM 1712 C CA . ALA A 1 232 ? 4.150 4.646 -6.966 1.00 98.38 232 ALA A CA 1
ATOM 1713 C C . ALA A 1 232 ? 3.542 4.776 -8.371 1.00 98.38 232 ALA A C 1
ATOM 1715 O O . ALA A 1 232 ? 2.349 5.053 -8.508 1.00 98.38 232 ALA A O 1
ATOM 1716 N N . PHE A 1 233 ? 4.337 4.507 -9.415 1.00 98.69 233 PHE A N 1
ATOM 1717 C CA . PHE A 1 233 ? 3.840 4.425 -10.786 1.00 98.69 233 PHE A CA 1
ATOM 1718 C C . PHE A 1 233 ? 2.739 3.366 -10.921 1.00 98.69 233 PHE A C 1
ATOM 1720 O O . PHE A 1 233 ? 1.680 3.667 -11.470 1.00 98.69 233 PHE A O 1
ATOM 1727 N N . ALA A 1 234 ? 2.960 2.148 -10.414 1.00 98.81 234 ALA A N 1
ATOM 1728 C CA . ALA A 1 234 ? 2.007 1.047 -10.525 1.00 98.81 234 ALA A CA 1
ATOM 1729 C C . ALA A 1 234 ? 0.672 1.382 -9.847 1.00 98.81 234 ALA A C 1
ATOM 1731 O O . ALA A 1 234 ? -0.390 1.240 -10.455 1.00 98.81 234 ALA A O 1
ATOM 1732 N N . GLY A 1 235 ? 0.722 1.901 -8.619 1.00 98.75 235 GLY A N 1
ATOM 1733 C CA . GLY A 1 235 ? -0.470 2.273 -7.862 1.00 98.75 235 GLY A CA 1
ATOM 1734 C C . GLY A 1 235 ? -1.293 3.349 -8.561 1.00 98.75 235 GLY A C 1
ATOM 1735 O O . GLY A 1 235 ? -2.497 3.183 -8.765 1.00 98.75 235 GLY A O 1
ATOM 1736 N N . ALA A 1 236 ? -0.637 4.433 -8.978 1.00 98.69 236 ALA A N 1
ATOM 1737 C CA . ALA A 1 236 ? -1.303 5.545 -9.643 1.00 98.69 236 ALA A CA 1
ATOM 1738 C C . ALA A 1 236 ? -1.812 5.180 -11.048 1.00 98.69 236 ALA A C 1
ATOM 1740 O O . ALA A 1 236 ? -2.919 5.574 -11.411 1.00 98.69 236 ALA A O 1
ATOM 1741 N N . TYR A 1 237 ? -1.080 4.355 -11.804 1.00 98.81 237 TYR A N 1
ATOM 1742 C CA . TYR A 1 237 ? -1.559 3.810 -13.077 1.00 98.81 237 TYR A CA 1
ATOM 1743 C C . TYR A 1 237 ? -2.863 3.024 -12.889 1.00 98.81 237 TYR A C 1
ATOM 1745 O O . TYR A 1 237 ? -3.831 3.245 -13.616 1.00 98.81 237 TYR A O 1
ATOM 1753 N N . LEU A 1 238 ? -2.908 2.115 -11.907 1.00 98.88 238 LEU A N 1
ATOM 1754 C CA . LEU A 1 238 ? -4.086 1.281 -11.652 1.00 98.88 238 LEU A CA 1
ATOM 1755 C C . LEU A 1 238 ? -5.274 2.119 -11.176 1.00 98.88 238 LEU A C 1
ATOM 1757 O O . LEU A 1 238 ? -6.392 1.921 -11.644 1.00 98.88 238 LEU A O 1
ATOM 1761 N N . GLY A 1 239 ? -5.033 3.086 -10.288 1.00 98.50 239 GLY A N 1
ATOM 1762 C CA . GLY A 1 239 ? -6.069 4.007 -9.827 1.00 98.50 239 GLY A CA 1
ATOM 1763 C C . GLY A 1 239 ? -6.649 4.864 -10.957 1.00 98.50 239 GLY A C 1
ATOM 1764 O O . GLY A 1 239 ? -7.866 4.993 -11.071 1.00 98.50 239 GLY A O 1
ATOM 1765 N N . ALA A 1 240 ? -5.798 5.389 -11.842 1.00 98.44 240 ALA A N 1
ATOM 1766 C CA . ALA A 1 240 ? -6.226 6.143 -13.020 1.00 98.44 240 ALA A CA 1
ATOM 1767 C C . ALA A 1 240 ? -7.016 5.270 -14.007 1.00 98.44 240 ALA A C 1
ATOM 1769 O O . ALA A 1 240 ? -8.072 5.674 -14.486 1.00 98.44 240 ALA A O 1
ATOM 1770 N N . MET A 1 241 ? -6.554 4.042 -14.251 1.00 98.38 241 MET A N 1
ATOM 1771 C CA . MET A 1 241 ? -7.245 3.071 -15.101 1.00 98.38 241 MET A CA 1
ATOM 1772 C C . MET A 1 241 ? -8.645 2.738 -14.568 1.00 98.38 241 MET A C 1
ATOM 1774 O O . MET A 1 241 ? -9.599 2.721 -15.339 1.00 98.38 241 MET A O 1
ATOM 1778 N N . LEU A 1 242 ? -8.792 2.528 -13.257 1.00 98.06 242 LEU A N 1
ATOM 1779 C CA . LEU A 1 242 ? -10.090 2.274 -12.614 1.00 98.06 242 LEU A CA 1
ATOM 1780 C C . LEU A 1 242 ? -11.039 3.480 -12.653 1.00 98.06 242 LEU A C 1
ATOM 1782 O O . LEU A 1 242 ? -12.241 3.328 -12.450 1.00 98.06 242 LEU A O 1
ATOM 1786 N N . LYS A 1 243 ? -10.511 4.677 -12.917 1.00 97.06 243 LYS A N 1
ATOM 1787 C CA . LYS A 1 243 ? -11.291 5.892 -13.181 1.00 97.06 243 LYS A CA 1
ATOM 1788 C C . LYS A 1 243 ? -11.541 6.134 -14.668 1.00 97.06 243 LYS A C 1
ATOM 1790 O O . LYS A 1 243 ? -12.043 7.200 -15.012 1.00 97.06 243 LYS A O 1
ATOM 1795 N N . GLU A 1 244 ? -11.170 5.181 -15.522 1.00 95.81 244 GLU A N 1
ATOM 1796 C CA . GLU A 1 244 ? -11.260 5.292 -16.978 1.00 95.81 244 GLU A CA 1
ATOM 1797 C C . GLU A 1 244 ? -10.492 6.512 -17.524 1.00 95.81 244 GLU A C 1
ATOM 1799 O O . GLU A 1 244 ? -10.882 7.121 -18.522 1.00 95.81 244 GLU A O 1
ATOM 1804 N N . ASP A 1 245 ? -9.386 6.889 -16.867 1.00 93.88 245 ASP A N 1
ATOM 1805 C CA . ASP A 1 245 ? -8.519 7.965 -17.343 1.00 93.88 245 ASP A CA 1
ATOM 1806 C C . ASP A 1 245 ? -7.947 7.596 -18.727 1.00 93.88 245 ASP A C 1
ATOM 1808 O O . ASP A 1 245 ? -7.440 6.482 -18.904 1.00 93.88 245 ASP A O 1
ATOM 1812 N N . PRO A 1 246 ? -7.996 8.496 -19.728 1.00 90.62 246 PRO A N 1
ATOM 1813 C CA . PRO A 1 246 ? -7.464 8.216 -21.060 1.00 90.62 246 PRO A CA 1
ATOM 1814 C C . PRO A 1 246 ? -5.936 8.052 -21.091 1.00 90.62 246 PRO A C 1
ATOM 1816 O O . PRO A 1 246 ? -5.401 7.553 -22.083 1.00 90.62 246 PRO A O 1
ATOM 1819 N N . ASN A 1 247 ? -5.214 8.480 -20.049 1.00 93.50 247 ASN A N 1
ATOM 1820 C CA . ASN A 1 247 ? -3.764 8.367 -19.952 1.00 93.50 247 ASN A CA 1
ATOM 1821 C C . ASN A 1 247 ? -3.281 7.959 -18.541 1.00 93.50 247 ASN A C 1
ATOM 1823 O O . ASN A 1 247 ? -2.622 8.741 -17.846 1.00 93.50 247 ASN A O 1
ATOM 1827 N N . PRO A 1 248 ? -3.494 6.692 -18.136 1.00 97.19 248 PRO A N 1
ATOM 1828 C CA . PRO A 1 248 ? -3.057 6.199 -16.829 1.00 97.19 248 PRO A CA 1
ATOM 1829 C C . PRO A 1 248 ? -1.527 6.180 -16.674 1.00 97.19 248 PRO A C 1
ATOM 1831 O O . PRO A 1 248 ? -1.014 6.239 -15.559 1.00 97.19 248 PRO A O 1
ATOM 1834 N N . VAL A 1 249 ? -0.772 6.140 -17.782 1.00 97.75 249 VAL A N 1
ATOM 1835 C CA . VAL A 1 249 ? 0.699 6.211 -17.752 1.00 97.75 249 VAL A CA 1
ATOM 1836 C C . VAL A 1 249 ? 1.170 7.585 -17.280 1.00 97.75 249 VAL A C 1
ATOM 1838 O O . VAL A 1 249 ? 2.097 7.662 -16.476 1.00 97.75 249 VAL A O 1
ATOM 1841 N N . ALA A 1 250 ? 0.530 8.665 -17.739 1.00 96.56 250 ALA A N 1
ATOM 1842 C CA . ALA A 1 250 ? 0.871 10.015 -17.302 1.00 96.56 250 ALA A CA 1
ATOM 1843 C C . ALA A 1 250 ? 0.615 10.213 -15.802 1.00 96.56 250 ALA A C 1
ATOM 1845 O O . ALA A 1 250 ? 1.457 10.794 -15.119 1.00 96.56 250 ALA A O 1
ATOM 1846 N N . GLU A 1 251 ? -0.491 9.683 -15.276 1.00 97.38 251 GLU A N 1
ATOM 1847 C CA . GLU A 1 251 ? -0.786 9.754 -13.841 1.00 97.38 251 GLU A CA 1
ATOM 1848 C C . GLU A 1 251 ? 0.202 8.919 -13.010 1.00 97.38 251 GLU A C 1
ATOM 1850 O O . GLU A 1 251 ? 0.713 9.391 -11.991 1.00 97.38 251 GLU A O 1
ATOM 1855 N N . GLY A 1 252 ? 0.567 7.730 -13.506 1.00 98.06 252 GLY A N 1
ATOM 1856 C CA . GLY A 1 252 ? 1.662 6.925 -12.963 1.00 98.06 252 GLY A CA 1
ATOM 1857 C C . GLY A 1 252 ? 2.971 7.712 -12.858 1.00 98.06 252 GLY A C 1
ATOM 1858 O O . GLY A 1 252 ? 3.580 7.781 -11.791 1.00 98.06 252 GLY A O 1
ATOM 1859 N N . LEU A 1 253 ? 3.396 8.357 -13.950 1.00 97.94 253 LEU A N 1
ATOM 1860 C CA . LEU A 1 253 ? 4.615 9.174 -13.979 1.00 97.94 253 LEU A CA 1
ATOM 1861 C C . LEU A 1 253 ? 4.527 10.387 -13.045 1.00 97.94 253 LEU A C 1
ATOM 1863 O O . LEU A 1 253 ? 5.515 10.730 -12.393 1.00 97.94 253 LEU A O 1
ATOM 1867 N N . ARG A 1 254 ? 3.354 11.022 -12.945 1.00 96.69 254 ARG A N 1
ATOM 1868 C CA . ARG A 1 254 ? 3.135 12.180 -12.073 1.00 96.69 254 ARG A CA 1
ATOM 1869 C C . ARG A 1 254 ? 3.348 11.810 -10.609 1.00 96.69 254 ARG A C 1
ATOM 1871 O O . ARG A 1 254 ? 4.120 12.482 -9.930 1.00 96.69 254 ARG A O 1
ATOM 1878 N N . ILE A 1 255 ? 2.715 10.746 -10.122 1.00 97.00 255 ILE A N 1
ATOM 1879 C CA . ILE A 1 255 ? 2.858 10.316 -8.724 1.00 97.00 255 ILE A CA 1
ATOM 1880 C C . ILE A 1 255 ? 4.247 9.721 -8.451 1.00 97.00 255 ILE A C 1
ATOM 1882 O O . ILE A 1 255 ? 4.829 10.003 -7.403 1.00 97.00 255 ILE A O 1
ATOM 1886 N N . ALA A 1 256 ? 4.846 9.008 -9.410 1.00 97.00 256 ALA A N 1
ATOM 1887 C CA . ALA A 1 256 ? 6.241 8.579 -9.301 1.00 97.00 256 ALA A CA 1
ATOM 1888 C C . ALA A 1 256 ? 7.205 9.771 -9.161 1.00 97.00 256 ALA A C 1
ATOM 1890 O O . ALA A 1 256 ? 8.153 9.714 -8.385 1.00 97.00 256 ALA A O 1
ATOM 1891 N N . SER A 1 257 ? 6.942 10.888 -9.849 1.00 95.31 257 SER A N 1
ATOM 1892 C CA . SER A 1 257 ? 7.747 12.105 -9.693 1.00 95.31 257 SER A CA 1
ATOM 1893 C C . SER A 1 257 ? 7.608 12.740 -8.305 1.00 95.31 257 SER A C 1
ATOM 1895 O O . SER A 1 257 ? 8.519 13.428 -7.856 1.00 95.31 257 SER A O 1
ATOM 1897 N N . VAL A 1 258 ? 6.487 12.513 -7.613 1.00 95.00 258 VAL A N 1
ATOM 1898 C CA . VAL A 1 258 ? 6.255 13.002 -6.248 1.00 95.00 258 VAL A CA 1
ATOM 1899 C C . VAL A 1 258 ? 7.020 12.162 -5.237 1.00 95.00 258 VAL A C 1
ATOM 1901 O O . VAL A 1 258 ? 7.729 12.741 -4.419 1.00 95.00 258 VAL A O 1
ATOM 1904 N N . VAL A 1 259 ? 6.899 10.827 -5.287 1.00 95.06 259 VAL A N 1
ATOM 1905 C CA . VAL A 1 259 ? 7.504 9.959 -4.259 1.00 95.06 259 VAL A CA 1
ATOM 1906 C C . VAL A 1 259 ? 9.014 10.167 -4.182 1.00 95.06 259 VAL A C 1
ATOM 1908 O O . VAL A 1 259 ? 9.551 10.285 -3.090 1.00 95.06 259 VAL A O 1
ATOM 1911 N N . ILE A 1 260 ? 9.673 10.359 -5.331 1.00 93.38 260 ILE A N 1
ATOM 1912 C CA . ILE A 1 260 ? 11.133 10.461 -5.374 1.00 93.38 260 ILE A CA 1
ATOM 1913 C C . ILE A 1 260 ? 11.704 11.776 -4.840 1.00 93.38 260 ILE A C 1
ATOM 1915 O O . ILE A 1 260 ? 12.919 11.917 -4.744 1.00 93.38 260 ILE A O 1
ATOM 1919 N N . GLN A 1 261 ? 10.868 12.770 -4.532 1.00 93.62 261 GLN A N 1
ATOM 1920 C CA . GLN A 1 261 ? 11.313 14.072 -4.014 1.00 93.62 261 GLN A CA 1
ATOM 1921 C C . GLN A 1 261 ? 11.543 14.067 -2.494 1.00 93.62 261 GLN A C 1
ATOM 1923 O O . GLN A 1 261 ? 11.957 15.081 -1.933 1.00 93.62 261 GLN A O 1
ATOM 1928 N N . GLY A 1 262 ? 11.287 12.948 -1.816 1.00 91.81 262 GLY A N 1
ATOM 1929 C CA . GLY A 1 262 ? 11.476 12.798 -0.378 1.00 91.81 262 GLY A CA 1
ATOM 1930 C C . GLY A 1 262 ? 11.737 11.343 0.002 1.00 91.81 262 GLY A C 1
ATOM 1931 O O . GLY A 1 262 ? 11.658 10.471 -0.852 1.00 91.81 262 GLY A O 1
ATOM 1932 N N . PRO A 1 263 ? 12.077 11.070 1.270 1.00 90.44 263 PRO A N 1
ATOM 1933 C CA . PRO A 1 263 ? 12.472 9.733 1.696 1.00 90.44 263 PRO A CA 1
ATOM 1934 C C . PRO A 1 263 ? 11.271 8.783 1.797 1.00 90.44 263 PRO A C 1
ATOM 1936 O O . PRO A 1 263 ? 10.338 9.033 2.569 1.00 90.44 263 PRO A O 1
ATOM 1939 N N . GLY A 1 264 ? 11.339 7.644 1.111 1.00 90.56 264 GLY A N 1
ATOM 1940 C CA . GLY A 1 264 ? 10.337 6.581 1.170 1.00 90.56 264 GLY A CA 1
ATOM 1941 C C . GLY A 1 264 ? 8.918 7.062 0.849 1.00 90.56 264 GLY A C 1
ATOM 1942 O O . GLY A 1 264 ? 8.681 7.835 -0.075 1.00 90.56 264 GLY A O 1
ATOM 1943 N N . ALA A 1 265 ? 7.935 6.615 1.632 1.00 94.44 265 ALA A N 1
ATOM 1944 C CA . ALA A 1 265 ? 6.519 6.884 1.373 1.00 94.44 265 ALA A CA 1
ATOM 1945 C C . ALA A 1 265 ? 5.992 8.208 1.967 1.00 94.44 265 ALA A C 1
ATOM 1947 O O . ALA A 1 265 ? 4.797 8.494 1.854 1.00 94.44 265 ALA A O 1
ATOM 1948 N N . ALA A 1 266 ? 6.846 9.008 2.617 1.00 91.62 266 ALA A N 1
ATOM 1949 C CA . ALA A 1 266 ? 6.422 10.154 3.427 1.00 91.62 266 ALA A CA 1
ATOM 1950 C C . ALA A 1 266 ? 5.604 11.187 2.630 1.00 91.62 266 ALA A C 1
ATOM 1952 O O . ALA A 1 266 ? 4.516 11.574 3.051 1.00 91.62 266 ALA A O 1
ATOM 1953 N N . LEU A 1 267 ? 6.067 11.569 1.435 1.00 94.00 267 LEU A N 1
ATOM 1954 C CA . LEU A 1 267 ? 5.376 12.572 0.616 1.00 94.00 267 LEU A CA 1
ATOM 1955 C C . LEU A 1 267 ? 4.013 12.101 0.098 1.00 94.00 267 LEU A C 1
ATOM 1957 O O . LEU A 1 267 ? 3.110 12.918 -0.072 1.00 94.00 267 LEU A O 1
ATOM 1961 N N . LEU A 1 268 ? 3.847 10.799 -0.152 1.00 95.56 268 LEU A N 1
ATOM 1962 C CA . LEU A 1 268 ? 2.550 10.252 -0.560 1.00 95.56 268 LEU A CA 1
ATOM 1963 C C . LEU A 1 268 ? 1.565 10.257 0.609 1.00 95.56 268 LEU A C 1
ATOM 1965 O O . LEU A 1 268 ? 0.388 10.562 0.428 1.00 95.56 268 LEU A O 1
ATOM 1969 N N . LEU A 1 269 ? 2.056 9.939 1.808 1.00 93.00 269 LEU A N 1
ATOM 1970 C CA . LEU A 1 269 ? 1.266 9.957 3.031 1.00 93.00 269 LEU A CA 1
ATOM 1971 C C . LEU A 1 269 ? 0.763 11.370 3.361 1.00 93.00 269 LEU A C 1
ATOM 1973 O O . LEU A 1 269 ? -0.415 11.532 3.675 1.00 93.00 269 LEU A O 1
ATOM 1977 N N . ASP A 1 270 ? 1.625 12.380 3.238 1.00 91.19 270 ASP A N 1
ATOM 1978 C CA . ASP A 1 270 ? 1.279 13.783 3.503 1.00 91.19 270 ASP A CA 1
ATOM 1979 C C . ASP A 1 270 ? 0.210 14.327 2.543 1.00 91.19 270 ASP A C 1
ATOM 1981 O O . ASP A 1 270 ? -0.541 15.238 2.896 1.00 91.19 270 ASP A O 1
ATOM 1985 N N . GLN A 1 271 ? 0.120 13.754 1.339 1.00 90.94 271 GLN A N 1
ATOM 1986 C CA . GLN A 1 271 ? -0.865 14.122 0.320 1.00 90.94 271 GLN A CA 1
ATOM 1987 C C . GLN A 1 271 ? -2.178 13.342 0.418 1.00 90.94 271 GLN A C 1
ATOM 1989 O O . GLN A 1 271 ? -3.105 13.627 -0.346 1.00 90.94 271 GLN A O 1
ATOM 1994 N N . LEU A 1 272 ? -2.291 12.360 1.321 1.00 86.81 272 LEU A N 1
ATOM 1995 C CA . LEU A 1 272 ? -3.559 11.663 1.497 1.00 86.81 272 LEU A CA 1
ATOM 1996 C C . LEU A 1 272 ? -4.660 12.653 1.914 1.00 86.81 272 LEU A C 1
ATOM 1998 O O . LEU A 1 272 ? -4.410 13.527 2.748 1.00 86.81 272 LEU A O 1
ATOM 2002 N N . PRO A 1 273 ? -5.897 12.488 1.402 1.00 70.69 273 PRO A N 1
ATOM 2003 C CA . PRO A 1 273 ? -7.001 13.374 1.743 1.00 70.69 273 PRO A CA 1
ATOM 2004 C C . PRO A 1 273 ? -7.195 13.444 3.256 1.00 70.69 273 PRO A C 1
ATOM 2006 O O . PRO A 1 273 ? -7.481 12.428 3.901 1.00 70.69 273 PRO A O 1
ATOM 2009 N N . GLN A 1 274 ? -7.076 14.640 3.828 1.00 64.88 274 GLN A N 1
ATOM 2010 C CA . GLN A 1 274 ? -7.371 14.835 5.238 1.00 64.88 274 GLN A CA 1
ATOM 2011 C C . GLN A 1 274 ? -8.882 14.994 5.428 1.00 64.88 274 GLN A C 1
ATOM 2013 O O . GLN A 1 274 ? -9.628 15.341 4.510 1.00 64.88 274 GLN A O 1
ATOM 2018 N N . ARG A 1 275 ? -9.375 14.767 6.655 1.00 51.44 275 ARG A N 1
ATOM 2019 C CA . ARG A 1 275 ? -10.810 14.915 6.976 1.00 51.44 275 ARG A CA 1
ATOM 2020 C C . ARG A 1 275 ? -11.396 16.269 6.539 1.00 51.44 275 ARG A C 1
ATOM 2022 O O . ARG A 1 275 ? -12.581 16.317 6.220 1.00 51.44 275 ARG A O 1
ATOM 2029 N N . ALA A 1 276 ? -10.592 17.334 6.529 1.00 47.59 276 ALA A N 1
ATOM 2030 C CA . ALA A 1 276 ? -11.004 18.670 6.102 1.00 47.59 276 ALA A CA 1
ATOM 2031 C C . ALA A 1 276 ? -11.237 18.779 4.581 1.00 47.59 276 ALA A C 1
ATOM 2033 O O . ALA A 1 276 ? -12.121 19.521 4.154 1.00 47.59 276 ALA A O 1
ATOM 2034 N N . ASP A 1 277 ? -10.509 18.009 3.771 1.00 48.16 277 ASP A N 1
ATOM 2035 C CA . ASP A 1 277 ? -10.604 18.040 2.305 1.00 48.16 277 ASP A CA 1
ATOM 2036 C C . ASP A 1 277 ? -11.863 17.307 1.822 1.00 48.16 277 ASP A C 1
ATOM 2038 O O . ASP A 1 277 ? -12.579 17.775 0.938 1.00 48.16 277 ASP A O 1
ATOM 2042 N N . LEU A 1 278 ? -12.232 16.225 2.516 1.00 48.38 278 LEU A N 1
ATOM 2043 C CA . LEU A 1 278 ? -13.464 15.464 2.270 1.00 48.38 278 LEU A CA 1
ATOM 2044 C C . LEU A 1 278 ? -14.756 16.248 2.563 1.00 48.38 278 LEU A C 1
ATOM 2046 O O . LEU A 1 278 ? -15.836 15.802 2.167 1.00 48.38 278 LEU A O 1
ATOM 2050 N N . GLN A 1 279 ? -14.664 17.371 3.284 1.00 41.81 279 GLN A N 1
ATOM 2051 C CA . GLN A 1 279 ? -15.786 18.282 3.525 1.00 41.81 279 GLN A CA 1
ATOM 2052 C C . GLN A 1 279 ? -15.920 19.358 2.436 1.00 41.81 279 GLN A C 1
ATOM 2054 O O . GLN A 1 279 ? -17.024 19.859 2.240 1.00 41.81 279 GLN A O 1
ATOM 2059 N N . ARG A 1 280 ? -14.840 19.705 1.718 1.00 42.53 280 ARG A N 1
ATOM 2060 C CA . ARG A 1 280 ? -14.849 20.775 0.700 1.00 42.53 280 ARG A CA 1
ATOM 2061 C C . ARG A 1 280 ? -15.314 20.301 -0.678 1.00 42.53 280 ARG A C 1
ATOM 2063 O O . ARG A 1 280 ? -15.977 21.067 -1.365 1.00 42.53 280 ARG A O 1
ATOM 2070 N N . ASP A 1 281 ? -15.061 19.043 -1.036 1.00 41.84 281 ASP A N 1
ATOM 2071 C CA . ASP A 1 281 ? -15.501 18.451 -2.316 1.00 41.84 281 ASP A CA 1
ATOM 2072 C C . ASP A 1 281 ? -16.962 17.955 -2.319 1.00 41.84 281 ASP A C 1
ATOM 2074 O O . ASP A 1 281 ? -17.462 17.423 -3.312 1.00 41.84 281 ASP A O 1
ATOM 2078 N N . ALA A 1 282 ? -17.698 18.129 -1.219 1.00 38.78 282 ALA A N 1
ATOM 2079 C CA . ALA A 1 282 ? -19.077 17.666 -1.104 1.00 38.78 282 ALA A CA 1
ATOM 2080 C C . ALA A 1 282 ? -20.086 18.696 -1.647 1.00 38.78 282 ALA A C 1
ATOM 2082 O O . ALA A 1 282 ? -20.933 19.202 -0.917 1.00 38.78 282 ALA A O 1
ATOM 2083 N N . GLY A 1 283 ? -20.073 18.925 -2.962 1.00 42.38 283 GLY A N 1
ATOM 2084 C CA . GLY A 1 283 ? -21.219 19.466 -3.710 1.00 42.38 283 GLY A CA 1
ATOM 2085 C C . GLY A 1 283 ? -22.379 18.462 -3.850 1.00 42.38 283 GLY A C 1
ATOM 2086 O O . GLY A 1 283 ? -23.043 18.426 -4.881 1.00 42.38 283 GLY A O 1
ATOM 2087 N N . LEU A 1 284 ? -22.600 17.604 -2.847 1.00 41.97 284 LEU A N 1
ATOM 2088 C CA . LEU A 1 284 ? -23.609 16.542 -2.841 1.00 41.97 284 LEU A CA 1
ATOM 2089 C C . LEU A 1 284 ? -24.621 16.802 -1.712 1.00 41.97 284 LEU A C 1
ATOM 2091 O O . LEU A 1 284 ? -24.209 17.044 -0.576 1.00 41.97 284 LEU A O 1
ATOM 2095 N N . PRO A 1 285 ? -25.936 16.744 -1.989 1.00 41.34 285 PRO A N 1
ATOM 2096 C CA . PRO A 1 285 ? -26.966 17.115 -1.026 1.00 41.34 285 PRO A CA 1
ATOM 2097 C C . PRO A 1 285 ? -27.031 16.105 0.125 1.00 41.34 285 PRO A C 1
ATOM 2099 O O . PRO A 1 285 ? -27.185 14.914 -0.123 1.00 41.34 285 PRO A O 1
ATOM 2102 N N . ASP A 1 286 ? -26.908 16.600 1.362 1.00 44.09 286 ASP A N 1
ATOM 2103 C CA . ASP A 1 286 ? -27.434 16.093 2.653 1.00 44.09 286 ASP A CA 1
ATOM 2104 C C . ASP A 1 286 ? -27.420 14.562 2.934 1.00 44.09 286 ASP A C 1
ATOM 2106 O O . ASP A 1 286 ? -28.140 14.046 3.788 1.00 44.09 286 ASP A O 1
ATOM 2110 N N . ALA A 1 287 ? -26.585 13.786 2.238 1.00 43.91 287 ALA A N 1
ATOM 2111 C CA . ALA A 1 287 ? -26.643 12.322 2.238 1.00 43.91 287 ALA A CA 1
ATOM 2112 C C . ALA A 1 287 ? -25.655 11.653 3.207 1.00 43.91 287 ALA A C 1
ATOM 2114 O O . ALA A 1 287 ? -25.215 10.528 2.963 1.00 43.91 287 ALA A O 1
ATOM 2115 N N . ARG A 1 288 ? -25.294 12.302 4.320 1.00 49.62 288 ARG A N 1
ATOM 2116 C CA . ARG A 1 288 ? -24.479 11.671 5.378 1.00 49.62 288 ARG A CA 1
ATOM 2117 C C . ARG A 1 288 ? -25.010 11.950 6.779 1.00 49.62 288 ARG A C 1
ATOM 2119 O O . ARG A 1 288 ? -24.273 12.354 7.671 1.00 49.62 288 ARG A O 1
ATOM 2126 N N . LYS A 1 289 ? -26.282 11.633 7.005 1.00 49.47 289 LYS A N 1
ATOM 2127 C CA . LYS A 1 289 ? -26.702 11.172 8.334 1.00 49.47 289 LYS A CA 1
ATOM 2128 C C . LYS A 1 289 ? -26.254 9.718 8.463 1.00 49.47 289 LYS A C 1
ATOM 2130 O O . LYS A 1 289 ? -26.437 8.939 7.524 1.00 49.47 289 LYS A O 1
ATOM 2135 N N . ALA A 1 290 ? -25.600 9.376 9.574 1.00 51.50 290 ALA A N 1
ATOM 2136 C CA . ALA A 1 290 ? -25.207 8.003 9.877 1.00 51.50 290 ALA A CA 1
ATOM 2137 C C . ALA A 1 290 ? -26.387 7.054 9.610 1.00 51.50 290 ALA A C 1
ATOM 2139 O O . ALA A 1 290 ? -27.518 7.345 10.001 1.00 51.50 290 ALA A O 1
ATOM 2140 N N . ARG A 1 291 ? -26.139 5.950 8.901 1.00 56.69 291 ARG A N 1
ATOM 2141 C CA . ARG A 1 291 ? -27.168 4.946 8.609 1.00 56.69 291 ARG A CA 1
ATOM 2142 C C . ARG A 1 291 ? -26.999 3.763 9.548 1.00 56.69 291 ARG A C 1
ATOM 2144 O O . ARG A 1 291 ? -25.881 3.318 9.799 1.00 56.69 291 ARG A O 1
ATOM 2151 N N . ILE A 1 292 ? -28.121 3.275 10.061 1.00 59.81 292 ILE A N 1
ATOM 2152 C CA . ILE A 1 292 ? -28.179 2.110 10.939 1.00 59.81 292 ILE A CA 1
ATOM 2153 C C . ILE A 1 292 ? -27.914 0.858 10.093 1.00 59.81 292 ILE A C 1
ATOM 2155 O O . ILE A 1 292 ? -28.677 0.539 9.185 1.00 59.81 292 ILE A O 1
ATOM 2159 N N . ASP A 1 293 ? -26.820 0.158 10.388 1.00 77.50 293 ASP A N 1
ATOM 2160 C CA . ASP A 1 293 ? -26.474 -1.127 9.775 1.00 77.50 293 ASP A CA 1
ATOM 2161 C C . ASP A 1 293 ? -27.050 -2.260 10.635 1.00 77.50 293 ASP A C 1
ATOM 2163 O O . ASP A 1 293 ? -26.449 -2.708 11.616 1.00 77.50 293 ASP A O 1
ATOM 2167 N N . HIS A 1 294 ? -28.269 -2.679 10.294 1.00 82.25 294 HIS A N 1
ATOM 2168 C CA . HIS A 1 294 ? -29.014 -3.679 11.057 1.00 82.25 294 HIS A CA 1
ATOM 2169 C C . HIS A 1 294 ? -28.318 -5.045 11.102 1.00 82.25 294 HIS A C 1
ATOM 2171 O O . HIS A 1 294 ? -28.409 -5.738 12.115 1.00 82.25 294 HIS A O 1
ATOM 2177 N N . GLU A 1 295 ? -27.598 -5.426 10.046 1.00 75.81 295 GLU A N 1
ATOM 2178 C CA . GLU A 1 295 ? -26.890 -6.706 9.972 1.00 75.81 295 GLU A CA 1
ATOM 2179 C C . GLU A 1 295 ? -25.673 -6.713 10.904 1.00 75.81 295 GLU A C 1
ATOM 2181 O O . GLU A 1 295 ? -25.435 -7.663 11.663 1.00 75.81 295 GLU A O 1
ATOM 2186 N N . ARG A 1 296 ? -24.929 -5.606 10.924 1.00 73.38 296 ARG A N 1
ATOM 2187 C CA . ARG A 1 296 ? -23.789 -5.441 11.824 1.00 73.38 296 ARG A CA 1
ATOM 2188 C C . ARG A 1 296 ? -24.232 -5.340 13.281 1.00 73.38 296 ARG A C 1
ATOM 2190 O O . ARG A 1 296 ? -23.600 -5.952 14.142 1.00 73.38 296 ARG A O 1
ATOM 2197 N N . ILE A 1 297 ? -25.346 -4.657 13.552 1.00 78.00 297 ILE A N 1
ATOM 2198 C CA . ILE A 1 297 ? -25.979 -4.626 14.881 1.00 78.00 297 ILE A CA 1
ATOM 2199 C C . ILE A 1 297 ? -26.389 -6.034 15.320 1.00 78.00 297 ILE A C 1
ATOM 2201 O O . ILE A 1 297 ? -26.083 -6.425 16.444 1.00 78.00 297 ILE A O 1
ATOM 2205 N N . GLN A 1 298 ? -27.016 -6.824 14.445 1.00 86.81 298 GLN A N 1
ATOM 2206 C CA . GLN A 1 298 ? -27.375 -8.218 14.732 1.00 86.81 298 GLN A CA 1
ATOM 2207 C C . GLN A 1 298 ? -26.145 -9.077 15.056 1.00 86.81 298 GLN A C 1
ATOM 2209 O O . GLN A 1 298 ? -26.151 -9.836 16.028 1.00 86.81 298 GLN A O 1
ATOM 2214 N N . THR A 1 299 ? -25.071 -8.935 14.280 1.00 77.62 299 THR A N 1
ATOM 2215 C CA . THR A 1 299 ? -23.837 -9.719 14.441 1.00 77.62 299 THR A CA 1
ATOM 2216 C C . THR A 1 299 ? -23.115 -9.389 15.748 1.00 77.62 299 THR A C 1
ATOM 2218 O O . THR A 1 299 ? -22.768 -10.283 16.531 1.00 77.62 299 THR A O 1
ATOM 2221 N N . VAL A 1 300 ? -22.916 -8.095 16.016 1.00 76.56 300 VAL A N 1
ATOM 2222 C CA . VAL A 1 300 ? -22.302 -7.612 17.259 1.00 76.56 300 VAL A CA 1
ATOM 2223 C C . VAL A 1 300 ? -23.191 -7.955 18.451 1.00 76.56 300 VAL A C 1
ATOM 2225 O O . VAL A 1 300 ? -22.702 -8.525 19.423 1.00 76.56 300 VAL A O 1
ATOM 2228 N N . GLY A 1 301 ? -24.499 -7.708 18.354 1.00 81.25 301 GLY A N 1
ATOM 2229 C CA . GLY A 1 301 ? -25.475 -8.038 19.392 1.00 81.25 301 GLY A CA 1
ATOM 2230 C C . GLY A 1 301 ? -25.493 -9.528 19.739 1.00 81.25 301 GLY A C 1
ATOM 2231 O O . GLY A 1 301 ? -25.499 -9.884 20.916 1.00 81.25 301 GLY A O 1
ATOM 2232 N N . SER A 1 302 ? -25.412 -10.412 18.742 1.00 78.75 302 SER A N 1
ATOM 2233 C CA . SER A 1 302 ? -25.351 -11.866 18.957 1.00 78.75 302 SER A CA 1
ATOM 2234 C C . SER A 1 302 ? -24.070 -12.286 19.680 1.00 78.75 302 SER A C 1
ATOM 2236 O O . SER A 1 302 ? -24.117 -13.096 20.606 1.00 78.75 302 SER A O 1
ATOM 2238 N N . SER A 1 303 ? -22.934 -11.694 19.305 1.00 73.19 303 SER A N 1
ATOM 2239 C CA . SER A 1 303 ? -21.637 -11.962 19.936 1.00 73.19 303 SER A CA 1
ATOM 2240 C C . SER A 1 303 ? -21.602 -11.454 21.380 1.00 73.19 303 SER A C 1
ATOM 2242 O O . SER A 1 303 ? -21.230 -12.192 22.293 1.00 73.19 303 SER A O 1
ATOM 2244 N N . LEU A 1 304 ? -22.083 -10.228 21.610 1.00 71.50 304 LEU A N 1
ATOM 2245 C CA . LEU A 1 304 ? -22.220 -9.639 22.941 1.00 71.50 304 LEU A CA 1
ATOM 2246 C C . LEU A 1 304 ? -23.157 -10.459 23.827 1.00 71.50 304 LEU A C 1
ATOM 2248 O O . LEU A 1 304 ? -22.838 -10.680 24.987 1.00 71.50 304 LEU A O 1
ATOM 2252 N N . ARG A 1 305 ? -24.261 -10.992 23.292 1.00 72.50 305 ARG A N 1
ATOM 2253 C CA . ARG A 1 305 ? -25.187 -11.852 24.046 1.00 72.50 305 ARG A CA 1
ATOM 2254 C C . ARG A 1 305 ? -24.519 -13.125 24.569 1.00 72.50 305 ARG A C 1
ATOM 2256 O O . ARG A 1 305 ? -24.869 -13.598 25.647 1.00 72.50 305 ARG A O 1
ATOM 2263 N N . VAL A 1 306 ? -23.585 -13.698 23.812 1.00 72.88 306 VAL A N 1
ATOM 2264 C CA . VAL A 1 306 ? -22.819 -14.883 24.234 1.00 72.88 306 VAL A CA 1
ATOM 2265 C C . VAL A 1 306 ? -21.770 -14.511 25.282 1.00 72.88 306 VAL A C 1
ATOM 2267 O O . VAL A 1 306 ? -21.622 -15.229 26.270 1.00 72.88 306 VAL A O 1
ATOM 2270 N N . VAL A 1 307 ? -21.071 -13.388 25.097 1.00 65.75 307 VAL A N 1
ATOM 2271 C CA . VAL A 1 307 ? -20.029 -12.910 26.022 1.00 65.75 307 VAL A CA 1
ATOM 2272 C C . VAL A 1 307 ? -20.626 -12.443 27.353 1.00 65.75 307 VAL A C 1
ATOM 2274 O O . VAL A 1 307 ? -20.155 -12.859 28.408 1.00 65.75 307 VAL A O 1
ATOM 2277 N N . ALA A 1 308 ? -21.722 -11.682 27.320 1.00 59.62 308 ALA A N 1
ATOM 2278 C CA . ALA A 1 308 ? -22.434 -11.200 28.505 1.00 59.62 308 ALA A CA 1
ATOM 2279 C C . ALA A 1 308 ? -22.942 -12.342 29.403 1.00 59.62 308 ALA A C 1
ATOM 2281 O O . ALA A 1 308 ? -23.048 -12.178 30.612 1.00 59.62 308 ALA A O 1
ATOM 2282 N N . LYS A 1 309 ? -23.205 -13.529 28.834 1.00 62.69 309 LYS A N 1
ATOM 2283 C CA . LYS A 1 309 ? -23.574 -14.733 29.599 1.00 62.69 309 LYS A CA 1
ATOM 2284 C C . LYS A 1 309 ? -22.397 -15.422 30.297 1.00 62.69 309 LYS A C 1
ATOM 2286 O O . LYS A 1 309 ? -22.632 -16.260 31.160 1.00 62.69 309 LYS A O 1
ATOM 2291 N N . ARG A 1 310 ? -21.154 -15.153 29.887 1.00 57.81 310 ARG A N 1
ATOM 2292 C CA . ARG A 1 310 ? -19.943 -15.831 30.395 1.00 57.81 310 ARG A CA 1
ATOM 2293 C C . ARG A 1 310 ? -19.171 -15.008 31.419 1.00 57.81 310 ARG A C 1
ATOM 2295 O O . ARG A 1 310 ? -18.379 -15.567 32.167 1.00 57.81 310 ARG A O 1
ATOM 2302 N N . SER A 1 311 ? -19.405 -13.707 31.452 1.00 54.00 311 SER A N 1
ATOM 2303 C CA . SER A 1 311 ? -18.776 -12.787 32.389 1.00 54.00 311 SER A CA 1
ATOM 2304 C C . SER A 1 311 ? -19.726 -11.620 32.615 1.00 54.00 311 SER A C 1
ATOM 2306 O O . SER A 1 311 ? -19.788 -10.706 31.793 1.00 54.00 311 SER A O 1
ATOM 2308 N N . SER A 1 312 ? -20.481 -11.661 33.709 1.00 56.19 312 SER A N 1
ATOM 2309 C CA . SER A 1 312 ? -21.159 -10.480 34.227 1.00 56.19 312 SER A CA 1
ATOM 2310 C C . SER A 1 312 ? -20.174 -9.755 35.133 1.00 56.19 312 SER A C 1
ATOM 2312 O O . SER A 1 312 ? -19.851 -10.236 36.218 1.00 56.19 312 SER A O 1
ATOM 2314 N N . LEU A 1 313 ? -19.682 -8.601 34.692 1.00 58.28 313 LEU A N 1
ATOM 2315 C CA . LEU A 1 313 ? -19.266 -7.594 35.659 1.00 58.28 313 LEU A CA 1
ATOM 2316 C C . LEU A 1 313 ? -20.542 -7.190 36.397 1.00 58.28 313 LEU A C 1
ATOM 2318 O O . LEU A 1 313 ? -21.501 -6.752 35.760 1.00 58.28 313 LEU A O 1
ATOM 2322 N N . SER A 1 314 ? -20.595 -7.408 37.707 1.00 63.47 314 SER A N 1
ATOM 2323 C CA . SER A 1 314 ? -21.665 -6.837 38.515 1.00 63.47 314 SER A CA 1
ATOM 2324 C C . SER A 1 314 ? -21.412 -5.333 38.564 1.00 63.47 314 SER A C 1
ATOM 2326 O O . SER A 1 314 ? -20.483 -4.893 39.240 1.00 63.47 314 SER A O 1
ATOM 2328 N N . PHE A 1 315 ? -22.181 -4.551 37.803 1.00 66.44 315 PHE A N 1
ATOM 2329 C CA . PHE A 1 315 ? -22.262 -3.092 37.942 1.00 66.44 315 PHE A CA 1
ATOM 2330 C C . PHE A 1 315 ? -22.997 -2.766 39.249 1.00 66.44 315 PHE A C 1
ATOM 2332 O O . PHE A 1 315 ? -24.090 -2.213 39.237 1.00 66.44 315 PHE A O 1
ATOM 2339 N N . CYS A 1 316 ? -22.426 -3.217 40.364 1.00 79.44 316 CYS A N 1
ATOM 2340 C CA . CYS A 1 316 ? -23.007 -3.140 41.690 1.00 79.44 316 CYS A CA 1
ATOM 2341 C C . CYS A 1 316 ? -21.984 -2.555 42.660 1.00 79.44 316 CYS A C 1
ATOM 2343 O O . CYS A 1 316 ? -20.789 -2.853 42.555 1.00 79.44 316 CYS A O 1
ATOM 2345 N N . GLY A 1 317 ? -22.470 -1.756 43.604 1.00 81.75 317 GLY A N 1
ATOM 2346 C CA . GLY A 1 317 ? -21.641 -1.000 44.535 1.00 81.75 317 GLY A CA 1
ATOM 2347 C C . GLY A 1 317 ? -21.089 0.282 43.910 1.00 81.75 317 GLY A C 1
ATOM 2348 O O . GLY A 1 317 ? -21.025 0.429 42.687 1.00 81.75 317 GLY A O 1
ATOM 2349 N N . SER A 1 318 ? -20.697 1.237 44.762 1.00 81.88 318 SER A N 1
ATOM 2350 C CA . SER A 1 318 ? -20.338 2.601 44.338 1.00 81.88 318 SER A CA 1
ATOM 2351 C C . SER A 1 318 ? -19.373 2.617 43.135 1.00 81.88 318 SER A C 1
ATOM 2353 O O . SER A 1 318 ? -18.319 1.978 43.196 1.00 81.88 318 SER A O 1
ATOM 2355 N N . PRO A 1 319 ? -19.673 3.374 42.058 1.00 88.88 319 PRO A N 1
ATOM 2356 C CA . PRO A 1 319 ? -20.718 4.405 41.930 1.00 88.88 319 PRO A CA 1
ATOM 2357 C C . PRO A 1 319 ? -22.124 3.909 41.539 1.00 88.88 319 PRO A C 1
ATOM 2359 O O . PRO A 1 319 ? -22.991 4.741 41.287 1.00 88.88 319 PRO A O 1
ATOM 2362 N N . PHE A 1 320 ? -22.348 2.601 41.447 1.00 90.19 320 PHE A N 1
ATOM 2363 C CA . PHE A 1 320 ? -23.606 1.996 41.006 1.00 90.19 320 PHE A CA 1
ATOM 2364 C C . PHE A 1 320 ? -24.507 1.605 42.193 1.00 90.19 320 PHE A C 1
ATOM 2366 O O . PHE A 1 320 ? -24.015 1.528 43.325 1.00 90.19 320 PHE A O 1
ATOM 2373 N N . PRO A 1 321 ? -25.801 1.321 41.951 1.00 90.06 321 PRO A N 1
ATOM 2374 C CA . PRO A 1 321 ? -26.690 0.727 42.950 1.00 90.06 321 PRO A CA 1
ATOM 2375 C C . PRO A 1 321 ? -26.156 -0.606 43.493 1.00 90.06 321 PRO A C 1
ATOM 2377 O O . PRO A 1 321 ? -25.341 -1.273 42.852 1.00 90.06 321 PRO A O 1
ATOM 2380 N N . GLU A 1 322 ? -26.601 -1.014 44.678 1.00 89.00 322 GLU A N 1
ATOM 2381 C CA . GLU A 1 322 ? -26.237 -2.323 45.234 1.00 89.00 322 GLU A CA 1
ATOM 2382 C C . GLU A 1 322 ? -26.913 -3.471 44.463 1.00 89.00 322 GLU A C 1
ATOM 2384 O O . GLU A 1 322 ? -27.851 -3.277 43.685 1.00 89.00 322 GLU A O 1
ATOM 2389 N N . LEU A 1 323 ? -26.416 -4.696 44.657 1.00 83.19 323 LEU A N 1
ATOM 2390 C CA . LEU A 1 323 ? -27.056 -5.880 44.083 1.00 83.19 323 LEU A CA 1
ATOM 2391 C C . LEU A 1 323 ? -28.502 -5.994 44.603 1.00 83.19 323 LEU A C 1
ATOM 2393 O O . LEU A 1 323 ? -28.739 -5.828 45.796 1.00 83.19 323 LEU A O 1
ATOM 2397 N N . ASP A 1 324 ? -29.441 -6.300 43.705 1.00 84.25 324 ASP A N 1
ATOM 2398 C CA . ASP A 1 324 ? -30.884 -6.409 43.978 1.00 84.25 324 ASP A CA 1
ATOM 2399 C C . ASP A 1 324 ? -31.582 -5.097 44.401 1.00 84.25 324 ASP A C 1
ATOM 2401 O O . ASP A 1 324 ? -32.720 -5.132 44.876 1.00 84.25 324 ASP A O 1
ATOM 2405 N N . ASP A 1 325 ? -30.951 -3.933 44.193 1.00 86.81 325 ASP A N 1
ATOM 2406 C CA . ASP A 1 325 ? -31.612 -2.638 44.385 1.00 86.81 325 ASP A CA 1
ATOM 2407 C C . ASP A 1 325 ? -32.820 -2.507 43.427 1.00 86.81 325 ASP A C 1
ATOM 2409 O O . ASP A 1 325 ? -32.663 -2.684 42.211 1.00 86.81 325 ASP A O 1
ATOM 2413 N N . PRO A 1 326 ? -34.035 -2.206 43.935 1.00 88.44 326 PRO A N 1
ATOM 2414 C CA . PRO A 1 326 ? -35.239 -2.123 43.111 1.00 88.44 326 PRO A CA 1
ATOM 2415 C C . PRO A 1 326 ? -35.192 -1.016 42.049 1.00 88.44 326 PRO A C 1
ATOM 2417 O O . PRO A 1 326 ? -35.997 -1.071 41.127 1.00 88.44 326 PRO A O 1
ATOM 2420 N N . LEU A 1 327 ? -34.280 -0.043 42.165 1.00 88.00 327 LEU A N 1
ATOM 2421 C CA . LEU A 1 327 ? -34.081 1.054 41.210 1.00 88.00 327 LEU A CA 1
ATOM 2422 C C . LEU A 1 327 ? -32.881 0.824 40.281 1.00 88.00 327 LEU A C 1
ATOM 2424 O O . LEU A 1 327 ? -32.540 1.696 39.476 1.00 88.00 327 LEU A O 1
ATOM 2428 N N . ALA A 1 328 ? -32.204 -0.326 40.383 1.00 87.88 328 ALA A N 1
ATOM 2429 C CA . ALA A 1 328 ? -30.984 -0.594 39.626 1.00 87.88 328 ALA A CA 1
ATOM 2430 C C . ALA A 1 328 ? -31.191 -0.489 38.110 1.00 87.88 328 ALA A C 1
ATOM 2432 O O . ALA A 1 328 ? -30.313 0.001 37.398 1.00 87.88 328 ALA A O 1
ATOM 2433 N N . LEU A 1 329 ? -32.346 -0.938 37.611 1.00 85.62 329 LEU A N 1
ATOM 2434 C CA . LEU A 1 329 ? -32.650 -0.918 36.184 1.00 85.62 329 LEU A CA 1
ATOM 2435 C C . LEU A 1 329 ? -32.899 0.509 35.685 1.00 85.62 329 LEU A C 1
ATOM 2437 O O . LEU A 1 329 ? -32.353 0.897 34.653 1.00 85.62 329 LEU A O 1
ATOM 2441 N N . GLU A 1 330 ? -33.686 1.291 36.416 1.00 89.19 330 GLU A N 1
ATOM 2442 C CA . GLU A 1 330 ? -34.014 2.676 36.091 1.00 89.19 330 GLU A CA 1
ATOM 2443 C C . GLU A 1 330 ? -32.758 3.554 36.121 1.00 89.19 330 GLU A C 1
ATOM 2445 O O . GLU A 1 330 ? -32.488 4.271 35.154 1.00 89.19 330 GLU A O 1
ATOM 2450 N N . VAL A 1 331 ? -31.932 3.430 37.169 1.00 91.19 331 VAL A N 1
ATOM 2451 C CA . VAL A 1 331 ? -30.635 4.120 37.260 1.00 91.19 331 VAL A CA 1
ATOM 2452 C C . VAL A 1 331 ? -29.731 3.711 36.102 1.00 91.19 331 VAL A C 1
ATOM 2454 O O . VAL A 1 331 ? -29.165 4.583 35.445 1.00 91.19 331 VAL A O 1
ATOM 2457 N N . LEU A 1 332 ? -29.616 2.410 35.805 1.00 87.94 332 LEU A N 1
ATOM 2458 C CA . LEU A 1 332 ? -28.807 1.923 34.687 1.00 87.94 332 LEU A CA 1
ATOM 2459 C C . LEU A 1 332 ? -29.245 2.559 33.367 1.00 87.94 332 LEU A C 1
ATOM 2461 O O . LEU A 1 332 ? -28.404 3.063 32.629 1.00 87.94 332 LEU A O 1
ATOM 2465 N N . VAL A 1 333 ? -30.539 2.545 33.056 1.00 87.12 333 VAL A N 1
ATOM 2466 C CA . VAL A 1 333 ? -31.061 3.056 31.784 1.00 87.12 333 VAL A CA 1
ATOM 2467 C C . VAL A 1 333 ? -30.872 4.567 31.679 1.00 87.12 333 VAL A C 1
ATOM 2469 O O . VAL A 1 333 ? -30.319 5.044 30.685 1.00 87.12 333 VAL A O 1
ATOM 2472 N N . LEU A 1 334 ? -31.288 5.320 32.697 1.00 90.38 334 LEU A N 1
ATOM 2473 C CA . LEU A 1 334 ? -31.294 6.780 32.640 1.00 90.38 334 LEU A CA 1
ATOM 2474 C C . LEU A 1 334 ? -29.889 7.357 32.751 1.00 90.38 334 LEU A C 1
ATOM 2476 O O . LEU A 1 334 ? -29.490 8.154 31.905 1.00 90.38 334 LEU A O 1
ATOM 2480 N N . ALA A 1 335 ? -29.080 6.901 33.706 1.00 91.56 335 ALA A N 1
ATOM 2481 C CA . ALA A 1 335 ? -27.709 7.382 33.800 1.00 91.56 335 ALA A CA 1
ATOM 2482 C C . ALA A 1 335 ? -26.878 6.970 32.575 1.00 91.56 335 ALA A C 1
ATOM 2484 O O . ALA A 1 335 ? -26.009 7.745 32.183 1.00 91.56 335 ALA A O 1
ATOM 2485 N N . THR A 1 336 ? -27.166 5.823 31.924 1.00 91.31 336 THR A N 1
ATOM 2486 C CA . THR A 1 336 ? -26.577 5.469 30.613 1.00 91.31 336 THR A CA 1
ATOM 2487 C C . THR A 1 336 ? -26.977 6.468 29.536 1.00 91.31 336 THR A C 1
ATOM 2489 O O . THR A 1 336 ? -26.123 6.893 28.757 1.00 91.31 336 THR A O 1
ATOM 2492 N N . ALA A 1 337 ? -28.258 6.851 29.488 1.00 90.25 337 ALA A N 1
ATOM 2493 C CA . ALA A 1 337 ? -28.749 7.821 28.518 1.00 90.25 337 ALA A CA 1
ATOM 2494 C C . ALA A 1 337 ? -27.976 9.140 28.614 1.00 90.25 337 ALA A C 1
ATOM 2496 O O . ALA A 1 337 ? -27.699 9.727 27.581 1.00 90.25 337 ALA A O 1
ATOM 2497 N N . HIS A 1 338 ? -27.527 9.533 29.810 1.00 92.25 338 HIS A N 1
ATOM 2498 C CA . HIS A 1 338 ? -26.731 10.739 30.045 1.00 92.25 338 HIS A CA 1
ATOM 2499 C C . HIS A 1 338 ? -25.200 10.534 30.013 1.00 92.25 338 HIS A C 1
ATOM 2501 O O . HIS A 1 338 ? -24.462 11.423 30.433 1.00 92.25 338 HIS A O 1
ATOM 2507 N N . GLN A 1 339 ? -24.670 9.416 29.496 1.00 92.81 339 GLN A N 1
ATOM 2508 C CA . GLN A 1 339 ? -23.213 9.190 29.398 1.00 92.81 339 GLN A CA 1
ATOM 2509 C C . GLN A 1 339 ? -22.549 9.964 28.237 1.00 92.81 339 GLN A C 1
ATOM 2511 O O . GLN A 1 339 ? -21.861 9.390 27.390 1.00 92.81 339 GLN A O 1
ATOM 2516 N N . TYR A 1 340 ? -22.726 11.284 28.201 1.00 92.56 340 TYR A N 1
ATOM 2517 C CA . TYR A 1 340 ? -22.097 12.203 27.250 1.00 92.56 340 TYR A CA 1
ATOM 2518 C C . TYR A 1 340 ? -21.894 13.592 27.885 1.00 92.56 340 TYR A C 1
ATOM 2520 O O . TYR A 1 340 ? -22.136 13.765 29.071 1.00 92.56 340 TYR A O 1
ATOM 2528 N N . GLY A 1 341 ? -21.352 14.565 27.144 1.00 91.25 341 GLY A N 1
ATOM 2529 C CA . GLY A 1 341 ? -21.245 15.967 27.595 1.00 91.25 341 GLY A CA 1
ATOM 2530 C C . GLY A 1 341 ? -20.184 16.271 28.669 1.00 91.25 341 GLY A C 1
ATOM 2531 O O . GLY A 1 341 ? -19.832 17.427 28.883 1.00 91.25 341 GLY A O 1
ATOM 2532 N N . PHE A 1 342 ? -19.597 15.248 29.298 1.00 93.56 342 PHE A N 1
ATOM 2533 C CA . PHE A 1 342 ? -18.620 15.364 30.390 1.00 93.56 342 PHE A CA 1
ATOM 2534 C C . PHE A 1 342 ? -17.147 15.516 29.950 1.00 93.56 342 PHE A C 1
ATOM 2536 O O . PHE A 1 342 ? -16.226 15.216 30.715 1.00 93.56 342 PHE A O 1
ATOM 2543 N N . TRP A 1 343 ? -16.895 15.968 28.722 1.00 91.19 343 TRP A N 1
ATOM 2544 C CA . TRP A 1 343 ? -15.547 16.167 28.177 1.00 91.19 343 TRP A CA 1
ATOM 2545 C C . TRP A 1 343 ? -15.289 17.648 27.926 1.00 91.19 343 TRP A C 1
ATOM 2547 O O . TRP A 1 343 ? -16.182 18.367 27.485 1.00 91.19 343 TRP A O 1
ATOM 2557 N N . THR A 1 344 ? -14.065 18.105 28.166 1.00 87.06 344 THR A N 1
ATOM 2558 C CA . THR A 1 344 ? -13.650 19.472 27.848 1.00 87.06 344 THR A CA 1
ATOM 2559 C C . THR A 1 344 ? -12.946 19.520 26.495 1.00 87.06 344 THR A C 1
ATOM 2561 O O . THR A 1 344 ? -12.234 18.593 26.096 1.00 87.06 344 THR A O 1
ATOM 2564 N N . GLY A 1 345 ? -13.163 20.613 25.765 1.00 78.38 345 GLY A N 1
ATOM 2565 C CA . GLY A 1 345 ? -12.407 20.959 24.565 1.00 78.38 345 GLY A CA 1
ATOM 2566 C C . GLY A 1 345 ? -11.284 21.951 24.873 1.00 78.38 345 GLY A C 1
ATOM 2567 O O . GLY A 1 345 ? -11.321 22.666 25.870 1.00 78.38 345 GLY A O 1
ATOM 2568 N N . THR A 1 346 ? -10.299 21.998 23.987 1.00 75.69 346 THR A N 1
ATOM 2569 C CA . THR A 1 346 ? -9.261 23.030 23.876 1.00 75.69 346 THR A CA 1
ATOM 2570 C C . THR A 1 346 ? -9.243 23.544 22.439 1.00 75.69 346 THR A C 1
ATOM 2572 O O . THR A 1 346 ? -9.760 22.875 21.539 1.00 75.69 346 THR A O 1
ATOM 2575 N N . ASP A 1 347 ? -8.570 24.667 22.190 1.00 68.62 347 ASP A N 1
ATOM 2576 C CA . ASP A 1 347 ? -8.368 25.207 20.834 1.00 68.62 347 ASP A CA 1
ATOM 2577 C C . ASP A 1 347 ? -7.647 24.221 19.888 1.00 68.62 347 ASP A C 1
ATOM 2579 O O . ASP A 1 347 ? -7.690 24.365 18.667 1.00 68.62 347 ASP A O 1
ATOM 2583 N N . HIS A 1 348 ? -7.009 23.183 20.440 1.00 62.22 348 HIS A N 1
ATOM 2584 C CA . HIS A 1 348 ? -6.300 22.133 19.709 1.00 62.22 348 HIS A CA 1
ATOM 2585 C C . HIS A 1 348 ? -7.019 20.770 19.728 1.00 62.22 348 HIS A C 1
ATOM 2587 O O . HIS A 1 348 ? -6.442 19.763 19.318 1.00 62.22 348 HIS A O 1
ATOM 2593 N N . GLY A 1 349 ? -8.277 20.714 20.179 1.00 75.38 349 GLY A N 1
ATOM 2594 C CA . GLY A 1 349 ? -9.084 19.492 20.216 1.00 75.38 349 GLY A CA 1
ATOM 2595 C C . GLY A 1 349 ? -9.386 19.003 21.633 1.00 75.38 349 GLY A C 1
ATOM 2596 O O . GLY A 1 349 ? -9.813 19.773 22.484 1.00 75.38 349 GLY A O 1
ATOM 2597 N N . TYR A 1 350 ? -9.235 17.704 21.890 1.00 78.81 350 TYR A N 1
ATOM 2598 C CA . TYR A 1 350 ? -9.664 17.067 23.142 1.00 78.81 350 TYR A CA 1
ATOM 2599 C C . TYR A 1 350 ? -8.867 17.549 24.371 1.00 78.81 350 TYR A C 1
ATOM 2601 O O . TYR A 1 350 ? -7.647 17.415 24.407 1.00 78.81 350 TYR A O 1
ATOM 2609 N N . GLY A 1 351 ? -9.566 18.073 25.384 1.00 82.38 351 GLY A N 1
ATOM 2610 C CA . GLY A 1 351 ? -8.996 18.632 26.617 1.00 82.38 351 GLY A CA 1
ATOM 2611 C C . GLY A 1 351 ? -9.018 17.709 27.837 1.00 82.38 351 GLY A C 1
ATOM 2612 O O . GLY A 1 351 ? -8.415 18.035 28.858 1.00 82.38 351 GLY A O 1
ATOM 2613 N N . GLY A 1 352 ? -9.671 16.550 27.741 1.00 87.19 352 GLY A N 1
ATOM 2614 C CA . GLY A 1 352 ? -9.798 15.600 28.846 1.00 87.19 352 GLY A CA 1
ATOM 2615 C C . GLY A 1 352 ? -11.237 15.426 29.350 1.00 87.19 352 GLY A C 1
ATOM 2616 O O . GLY A 1 352 ? -12.157 16.102 28.895 1.00 87.19 352 GLY A O 1
ATOM 2617 N N . PRO A 1 353 ? -11.462 14.491 30.286 1.00 91.00 353 PRO A N 1
ATOM 2618 C CA . PRO A 1 353 ? -12.731 14.370 30.994 1.00 91.00 353 PRO A CA 1
ATOM 2619 C C . PRO A 1 353 ? -12.830 15.415 32.104 1.00 91.00 353 PRO A C 1
ATOM 2621 O O . PRO A 1 353 ? -11.822 15.767 32.721 1.00 91.00 353 PRO A O 1
ATOM 2624 N N . MET A 1 354 ? -14.053 15.831 32.425 1.00 93.38 354 MET A N 1
ATOM 2625 C CA . MET A 1 354 ? -14.321 16.561 33.663 1.00 93.38 354 MET A CA 1
ATOM 2626 C C . MET A 1 354 ? -13.953 15.718 34.888 1.00 93.38 354 MET A C 1
ATOM 2628 O O . MET A 1 354 ? -14.011 14.481 34.872 1.00 93.38 354 MET A O 1
ATOM 2632 N N . TRP A 1 355 ? -13.607 16.414 35.969 1.00 95.38 355 TRP A N 1
ATOM 2633 C CA . TRP A 1 355 ? -13.425 15.852 37.304 1.00 95.38 355 TRP A CA 1
ATOM 2634 C C . TRP A 1 355 ? -14.174 16.710 38.312 1.00 95.38 355 TRP A C 1
ATOM 2636 O O . TRP A 1 355 ? -14.023 17.926 38.285 1.00 95.38 355 TRP A O 1
ATOM 2646 N N . ALA A 1 356 ? -14.932 16.076 39.198 1.00 96.38 356 ALA A N 1
ATOM 2647 C CA . ALA A 1 356 ? -15.693 16.764 40.232 1.00 96.38 356 ALA A CA 1
ATOM 2648 C C . ALA A 1 356 ? -15.756 15.919 41.501 1.00 96.38 356 ALA A C 1
ATOM 2650 O O . ALA A 1 356 ? -15.571 14.699 41.454 1.00 96.38 356 ALA A O 1
ATOM 2651 N N . THR A 1 357 ? -15.972 16.575 42.633 1.00 97.19 357 THR A N 1
ATOM 2652 C CA . THR A 1 357 ? -16.056 15.916 43.937 1.00 97.19 357 THR A CA 1
ATOM 2653 C C . THR A 1 357 ? -17.519 15.798 44.329 1.00 97.19 357 THR A C 1
ATOM 2655 O O . THR A 1 357 ? -18.247 16.781 44.269 1.00 97.19 357 THR A O 1
ATOM 2658 N N . ILE A 1 358 ? -17.951 14.593 44.688 1.00 96.50 358 ILE A N 1
ATOM 2659 C CA . ILE A 1 358 ? -19.296 14.330 45.203 1.00 96.50 358 ILE A CA 1
ATOM 2660 C C . ILE A 1 358 ? -19.186 13.373 46.387 1.00 96.50 358 ILE A C 1
ATOM 2662 O O . ILE A 1 358 ? -18.533 12.329 46.288 1.00 96.50 358 ILE A O 1
ATOM 2666 N N . ASP A 1 359 ? -19.787 13.755 47.512 1.00 94.00 359 ASP A N 1
ATOM 2667 C CA . ASP A 1 359 ? -19.655 13.080 48.810 1.00 94.00 359 ASP A CA 1
ATOM 2668 C C . ASP A 1 359 ? -18.189 12.946 49.264 1.00 94.00 359 ASP A C 1
ATOM 2670 O O . ASP A 1 359 ? -17.762 11.915 49.787 1.00 94.00 359 ASP A O 1
ATOM 2674 N N . GLY A 1 360 ? -17.380 13.980 49.016 1.00 95.00 360 GLY A N 1
ATOM 2675 C CA . GLY A 1 360 ? -15.960 14.017 49.363 1.00 95.00 360 GLY A CA 1
ATOM 2676 C C . GLY A 1 360 ? -15.064 13.125 48.497 1.00 95.00 360 GLY A C 1
ATOM 2677 O O . GLY A 1 360 ? -13.857 13.055 48.738 1.00 95.00 360 GLY A O 1
ATOM 2678 N N . VAL A 1 361 ? -15.611 12.450 47.478 1.00 95.88 361 VAL A N 1
ATOM 2679 C CA . VAL A 1 361 ? -14.857 11.578 46.568 1.00 95.88 361 VAL A CA 1
ATOM 2680 C C . VAL A 1 361 ? -14.720 12.238 45.204 1.00 95.88 361 VAL A C 1
ATOM 2682 O O . VAL A 1 361 ? -15.704 12.578 44.550 1.00 95.88 361 VAL A O 1
ATOM 2685 N N . ARG A 1 362 ? -13.477 12.379 44.737 1.00 96.75 362 ARG A N 1
ATOM 2686 C CA . ARG A 1 362 ? -13.177 12.925 43.411 1.00 96.75 362 ARG A CA 1
ATOM 2687 C C . ARG A 1 362 ? -13.451 11.878 42.329 1.00 96.75 362 ARG A C 1
ATOM 2689 O O . ARG A 1 362 ? -12.784 10.846 42.285 1.00 96.75 362 ARG A O 1
ATOM 2696 N N . ARG A 1 363 ? -14.400 12.160 41.437 1.00 95.25 363 ARG A N 1
ATOM 2697 C CA . ARG A 1 363 ? -14.868 11.256 40.378 1.00 95.25 363 ARG A CA 1
ATOM 2698 C C . ARG A 1 363 ? -14.620 11.837 38.988 1.00 95.25 363 ARG A C 1
ATOM 2700 O O . ARG A 1 363 ? -14.614 13.052 38.791 1.00 95.25 363 ARG A O 1
ATOM 2707 N N . LYS A 1 364 ? -14.392 10.944 38.025 1.00 95.12 364 LYS A N 1
ATOM 2708 C CA . LYS A 1 364 ? -14.076 11.263 36.629 1.00 95.12 364 LYS A CA 1
ATOM 2709 C C . LYS A 1 364 ? -15.319 11.110 35.763 1.00 95.12 364 LYS A C 1
ATOM 2711 O O . LYS A 1 364 ? -15.840 10.004 35.698 1.00 95.12 364 LYS A O 1
ATOM 2716 N N . GLY A 1 365 ? -15.719 12.155 35.037 1.00 93.81 365 GLY A N 1
ATOM 2717 C CA . GLY A 1 365 ? -16.752 12.115 33.991 1.00 93.81 365 GLY A CA 1
ATOM 2718 C C . GLY A 1 365 ? -17.920 11.168 34.278 1.00 93.81 365 GLY A C 1
ATOM 2719 O O . GLY A 1 365 ? -18.742 11.432 35.150 1.00 93.81 365 GLY A O 1
ATOM 2720 N N . SER A 1 366 ? -17.942 10.032 33.578 1.00 92.69 366 SER A N 1
ATOM 2721 C CA . SER A 1 366 ? -18.946 8.973 33.729 1.00 92.69 366 SER A CA 1
ATOM 2722 C C . SER A 1 366 ? -19.191 8.530 35.173 1.00 92.69 366 SER A C 1
ATOM 2724 O O . SER A 1 366 ? -20.339 8.349 35.567 1.00 92.69 366 SER A O 1
ATOM 2726 N N . ASP A 1 367 ? -18.139 8.384 35.982 1.00 93.81 367 ASP A N 1
ATOM 2727 C CA . ASP A 1 367 ? -18.245 7.901 37.364 1.00 93.81 367 ASP A CA 1
ATOM 2728 C C . ASP A 1 367 ? -18.964 8.913 38.261 1.00 93.81 367 ASP A C 1
ATOM 2730 O O . ASP A 1 367 ? -19.602 8.527 39.240 1.00 93.81 367 ASP A O 1
ATOM 2734 N N . PHE A 1 368 ? -18.862 10.208 37.934 1.00 96.50 368 PHE A N 1
ATOM 2735 C CA . PHE A 1 368 ? -19.606 11.262 38.617 1.00 96.50 368 PHE A CA 1
ATOM 2736 C C . PHE A 1 368 ? -21.100 11.143 38.310 1.00 96.50 368 PHE A C 1
ATOM 2738 O O . PHE A 1 368 ? -21.897 11.114 39.240 1.00 96.50 368 PHE A O 1
ATOM 2745 N N . ILE A 1 369 ? -21.472 10.992 37.032 1.00 95.69 369 ILE A N 1
ATOM 2746 C CA . ILE A 1 369 ? -22.876 10.855 36.609 1.00 95.69 369 ILE A CA 1
ATOM 2747 C C . ILE A 1 369 ? -23.505 9.598 37.217 1.00 95.69 369 ILE A C 1
ATOM 2749 O O . ILE A 1 369 ? -24.602 9.668 37.763 1.00 95.69 369 ILE A O 1
ATOM 2753 N N . TRP A 1 370 ? -22.795 8.464 37.190 1.00 95.38 370 TRP A N 1
ATOM 2754 C CA . TRP A 1 370 ? -23.262 7.225 37.821 1.00 95.38 370 TRP A CA 1
ATOM 2755 C C . TRP A 1 370 ? -23.569 7.411 39.303 1.00 95.38 370 TRP A C 1
ATOM 2757 O O . TRP A 1 370 ? -24.648 7.039 39.769 1.00 95.38 370 TRP A O 1
ATOM 2767 N N . HIS A 1 371 ? -22.643 8.035 40.031 1.00 95.62 371 HIS A N 1
ATOM 2768 C CA . HIS A 1 371 ? -22.811 8.265 41.460 1.00 95.62 371 HIS A CA 1
ATOM 2769 C C . HIS A 1 371 ? -23.923 9.277 41.745 1.00 95.62 371 HIS A C 1
ATOM 2771 O O . HIS A 1 371 ? -24.724 9.054 42.646 1.00 95.62 371 HIS A O 1
ATOM 2777 N N . ALA A 1 372 ? -24.014 10.355 40.964 1.00 96.06 372 ALA A N 1
ATOM 2778 C CA . ALA A 1 372 ? -25.035 11.388 41.108 1.00 96.06 372 ALA A CA 1
ATOM 2779 C C . ALA A 1 372 ? -26.451 10.831 40.904 1.00 96.06 372 ALA A C 1
ATOM 2781 O O . ALA A 1 372 ? -27.323 11.052 41.742 1.00 96.06 372 ALA A O 1
ATOM 2782 N N . PHE A 1 373 ? -26.668 10.035 39.852 1.00 95.75 373 PHE A N 1
ATOM 2783 C CA . PHE A 1 373 ? -27.957 9.382 39.607 1.00 95.75 373 PHE A CA 1
ATOM 2784 C C . PHE A 1 373 ? -28.295 8.350 40.683 1.00 95.75 373 PHE A C 1
ATOM 2786 O O . PHE A 1 373 ? -29.416 8.346 41.183 1.00 95.75 373 PHE A O 1
ATOM 2793 N N . THR A 1 374 ? -27.333 7.518 41.091 1.00 94.50 374 THR A N 1
ATOM 2794 C CA . THR A 1 374 ? -27.537 6.533 42.166 1.00 94.50 374 THR A CA 1
ATOM 2795 C C . THR A 1 374 ? -27.885 7.214 43.493 1.00 94.50 374 THR A C 1
ATOM 2797 O O . THR A 1 374 ? -28.813 6.798 44.189 1.00 94.50 374 THR A O 1
ATOM 2800 N N . LYS A 1 375 ? -27.187 8.307 43.828 1.00 94.19 375 LYS A N 1
ATOM 2801 C CA . LYS A 1 375 ? -27.449 9.128 45.017 1.00 94.19 375 LYS A CA 1
ATOM 2802 C C . LYS A 1 375 ? -28.835 9.768 44.957 1.00 94.19 375 LYS A C 1
ATOM 2804 O O . LYS A 1 375 ? -29.578 9.695 45.932 1.00 94.19 375 LYS A O 1
ATOM 2809 N N . ALA A 1 376 ? -29.183 10.378 43.825 1.00 94.19 376 ALA A N 1
ATOM 2810 C CA . ALA A 1 376 ? -30.462 11.052 43.642 1.00 94.19 376 ALA A CA 1
ATOM 2811 C C . ALA A 1 376 ? -31.633 10.061 43.711 1.00 94.19 376 ALA A C 1
ATOM 2813 O O . ALA A 1 376 ? -32.588 10.311 44.438 1.00 94.19 376 ALA A O 1
ATOM 2814 N N . ALA A 1 377 ? -31.513 8.906 43.052 1.00 92.69 377 ALA A N 1
ATOM 2815 C CA . ALA A 1 377 ? -32.496 7.826 43.093 1.00 92.69 377 ALA A CA 1
ATOM 2816 C C . ALA A 1 377 ? -32.713 7.273 44.507 1.00 92.69 377 ALA A C 1
ATOM 2818 O O . ALA A 1 377 ? -33.849 7.075 44.930 1.00 92.69 377 ALA A O 1
ATOM 2819 N N . THR A 1 378 ? -31.624 7.064 45.252 1.00 90.50 378 THR A N 1
ATOM 2820 C CA . THR A 1 378 ? -31.683 6.603 46.647 1.00 90.50 378 THR A CA 1
ATOM 2821 C C . THR A 1 378 ? -32.382 7.626 47.554 1.00 90.50 378 THR A C 1
ATOM 2823 O O . THR A 1 378 ? -33.081 7.243 48.490 1.00 90.50 378 THR A O 1
ATOM 2826 N N . ALA A 1 379 ? -32.198 8.925 47.297 1.00 91.69 379 ALA A N 1
ATOM 2827 C CA . ALA A 1 379 ? -32.796 9.996 48.094 1.00 91.69 379 ALA A CA 1
ATOM 2828 C C . ALA A 1 379 ? -34.272 10.262 47.742 1.00 91.69 379 ALA A C 1
ATOM 2830 O O . ALA A 1 379 ? -35.093 10.456 48.638 1.00 91.69 379 ALA A O 1
ATOM 2831 N N . ASP A 1 380 ? -34.603 10.280 46.451 1.00 91.69 380 ASP A N 1
ATOM 2832 C CA . ASP A 1 380 ? -35.952 10.456 45.914 1.00 91.69 380 ASP A CA 1
ATOM 2833 C C . ASP A 1 380 ? -36.105 9.616 44.633 1.00 91.69 380 ASP A C 1
ATOM 2835 O O . ASP A 1 380 ? -35.719 10.062 43.549 1.00 91.69 380 ASP A O 1
ATOM 2839 N N . PRO A 1 381 ? -36.722 8.425 44.712 1.00 88.69 381 PRO A N 1
ATOM 2840 C CA . PRO A 1 381 ? -36.914 7.560 43.550 1.00 88.69 381 PRO A CA 1
ATOM 2841 C C . PRO A 1 381 ? -37.709 8.214 42.413 1.00 88.69 381 PRO A C 1
ATOM 2843 O O . PRO A 1 381 ? -37.585 7.808 41.263 1.00 88.69 381 PRO A O 1
ATOM 2846 N N . THR A 1 382 ? -38.514 9.243 42.699 1.00 87.38 382 THR A N 1
ATOM 2847 C CA . THR A 1 382 ? -39.318 9.939 41.681 1.00 87.38 382 THR A CA 1
ATOM 2848 C C . THR A 1 382 ? -38.503 10.925 40.841 1.00 87.38 382 THR A C 1
ATOM 2850 O O . THR A 1 382 ? -39.018 11.491 39.875 1.00 87.38 382 THR A O 1
ATOM 2853 N N . VAL A 1 383 ? -37.242 11.182 41.211 1.00 86.94 383 VAL A N 1
ATOM 2854 C CA . VAL A 1 383 ? -36.338 12.079 40.475 1.00 86.94 383 VAL A CA 1
ATOM 2855 C C . VAL A 1 383 ? -35.756 11.416 39.226 1.00 86.94 383 VAL A C 1
ATOM 2857 O O . VAL A 1 383 ? -35.382 12.103 38.281 1.00 86.94 383 VAL A O 1
ATOM 2860 N N . ILE A 1 384 ? -35.717 10.082 39.213 1.00 84.94 384 ILE A N 1
ATOM 2861 C CA . ILE A 1 384 ? -35.277 9.253 38.086 1.00 84.94 384 ILE A CA 1
ATOM 2862 C C . ILE A 1 384 ? -36.476 8.696 37.305 1.00 84.94 384 ILE A C 1
ATOM 2864 O O . ILE A 1 384 ? -36.458 7.569 36.824 1.00 84.94 384 ILE A O 1
ATOM 2868 N N . ASP A 1 385 ? -37.536 9.493 37.185 1.00 88.25 385 ASP A N 1
ATOM 2869 C CA . ASP A 1 385 ? -38.643 9.222 36.274 1.00 88.25 385 ASP A CA 1
ATOM 2870 C C . ASP A 1 385 ? -38.336 9.819 34.890 1.00 88.25 385 ASP A C 1
ATOM 2872 O O . ASP A 1 385 ? -37.947 10.984 34.770 1.00 88.25 385 ASP A O 1
ATOM 2876 N N . ALA A 1 386 ? -38.486 9.012 33.838 1.00 85.44 386 ALA A N 1
ATOM 2877 C CA . ALA A 1 386 ? -38.109 9.402 32.481 1.00 85.44 386 ALA A CA 1
ATOM 2878 C C . ALA A 1 386 ? -38.977 10.546 31.930 1.00 85.44 386 ALA A C 1
ATOM 2880 O O . ALA A 1 386 ? -38.451 11.457 31.287 1.00 85.44 386 ALA A O 1
ATOM 2881 N N . ASP A 1 387 ? -40.287 10.523 32.201 1.00 87.75 387 ASP A N 1
ATOM 2882 C CA . ASP A 1 387 ? -41.216 11.555 31.733 1.00 87.75 387 ASP A CA 1
ATOM 2883 C C . ASP A 1 387 ? -40.930 12.884 32.436 1.00 87.75 387 ASP A C 1
ATOM 2885 O O . ASP A 1 387 ? -40.945 13.948 31.813 1.00 87.75 387 ASP A O 1
ATOM 2889 N N . ARG A 1 388 ? -40.591 12.830 33.726 1.00 89.62 388 ARG A N 1
ATOM 2890 C CA . ARG A 1 388 ? -40.198 14.002 34.506 1.00 89.62 388 ARG A CA 1
ATOM 2891 C C . ARG A 1 388 ? -38.862 14.591 34.050 1.00 89.62 388 ARG A C 1
ATOM 2893 O O . ARG A 1 388 ? -38.778 15.806 33.893 1.00 89.62 388 ARG A O 1
ATOM 2900 N N . LEU A 1 389 ? -37.848 13.762 33.788 1.00 87.38 389 LEU A N 1
ATOM 2901 C CA . LEU A 1 389 ? -36.567 14.202 33.213 1.00 87.38 389 LEU A CA 1
ATOM 2902 C C . LEU A 1 389 ? -36.749 14.880 31.851 1.00 87.38 389 LEU A C 1
ATOM 2904 O O . LEU A 1 389 ? -36.093 15.881 31.582 1.00 87.38 389 LEU A O 1
ATOM 2908 N N . ALA A 1 390 ? -37.670 14.384 31.023 1.00 86.38 390 ALA A N 1
ATOM 2909 C CA . ALA A 1 390 ? -37.999 15.001 29.740 1.00 86.38 390 ALA A CA 1
ATOM 2910 C C . ALA A 1 390 ? -38.830 16.294 29.877 1.00 86.38 390 ALA A C 1
ATOM 2912 O O . ALA A 1 390 ? -38.734 17.183 29.032 1.00 86.38 390 ALA A O 1
ATOM 2913 N N . ALA A 1 391 ? -39.669 16.403 30.912 1.00 89.81 391 ALA A N 1
ATOM 2914 C CA . ALA A 1 391 ? -40.544 17.554 31.136 1.00 89.81 391 ALA A CA 1
ATOM 2915 C C . ALA A 1 391 ? -39.880 18.704 31.916 1.00 89.81 391 ALA A C 1
ATOM 2917 O O . ALA A 1 391 ? -40.336 19.846 31.819 1.00 89.81 391 ALA A O 1
ATOM 2918 N N . GLU A 1 392 ? -38.830 18.426 32.695 1.00 93.81 392 GLU A N 1
ATOM 2919 C CA . GLU A 1 392 ? -38.113 19.393 33.531 1.00 93.81 392 GLU A CA 1
ATOM 2920 C C . GLU A 1 392 ? -36.659 19.600 33.045 1.00 93.81 392 GLU A C 1
ATOM 2922 O O . GLU A 1 392 ? -35.746 18.943 33.548 1.00 93.81 392 GLU A O 1
ATOM 2927 N N . PRO A 1 393 ? -36.388 20.589 32.167 1.00 87.00 393 PRO A N 1
ATOM 2928 C CA . PRO A 1 393 ? -35.069 20.794 31.546 1.00 87.00 393 PRO A CA 1
ATOM 2929 C C . PRO A 1 393 ? -33.899 21.005 32.514 1.00 87.00 393 PRO A C 1
ATOM 2931 O O . PRO A 1 393 ? -32.747 20.826 32.154 1.00 87.00 393 PRO A O 1
ATOM 2934 N N . LEU A 1 394 ? -34.164 21.437 33.750 1.00 93.88 394 LEU A N 1
ATOM 2935 C CA . LEU A 1 394 ? -33.132 21.683 34.768 1.00 93.88 394 LEU A CA 1
ATOM 2936 C C . LEU A 1 394 ? -33.042 20.559 35.806 1.00 93.88 394 LEU A C 1
ATOM 2938 O O . LEU A 1 394 ? -32.359 20.713 36.818 1.00 93.88 394 LEU A O 1
ATOM 2942 N N . LEU A 1 395 ? -33.770 19.455 35.626 1.00 93.88 395 LEU A N 1
ATOM 2943 C CA . LEU A 1 395 ? -33.733 18.348 36.577 1.00 93.88 395 LEU A CA 1
ATOM 2944 C C . LEU A 1 395 ? -32.377 17.640 36.549 1.00 93.88 395 LEU A C 1
ATOM 2946 O O . LEU A 1 395 ? -31.850 17.306 37.608 1.00 93.88 395 LEU A O 1
ATOM 2950 N N . PHE A 1 396 ? -31.769 17.509 35.368 1.00 94.81 396 PHE A N 1
ATOM 2951 C CA . PHE A 1 396 ? -30.418 16.971 35.229 1.00 94.81 396 PHE A CA 1
ATOM 2952 C C . PHE A 1 396 ? -29.387 17.790 36.019 1.00 94.81 396 PHE A C 1
ATOM 2954 O O . PHE A 1 396 ? -28.604 17.218 36.776 1.00 94.81 396 PHE A O 1
ATOM 2961 N N . ASP A 1 397 ? -29.434 19.124 35.919 1.00 94.88 397 ASP A N 1
ATOM 2962 C CA . ASP A 1 397 ? -28.567 20.024 36.687 1.00 94.88 397 ASP A CA 1
ATOM 2963 C C . ASP A 1 397 ? -28.680 19.789 38.199 1.00 94.88 397 ASP A C 1
ATOM 2965 O O . ASP A 1 397 ? -27.676 19.860 38.899 1.00 94.88 397 ASP A O 1
ATOM 2969 N N . LYS A 1 398 ? -29.892 19.501 38.698 1.00 93.88 398 LYS A N 1
ATOM 2970 C CA . LYS A 1 398 ? -30.163 19.236 40.122 1.00 93.88 398 LYS A CA 1
ATOM 2971 C C . LYS A 1 398 ? -29.705 17.850 40.573 1.00 93.88 398 LYS A C 1
ATOM 2973 O O . LYS A 1 398 ? -29.359 17.687 41.739 1.00 93.88 398 LYS A O 1
ATOM 2978 N N . ILE A 1 399 ? -29.741 16.857 39.684 1.00 95.62 399 ILE A N 1
ATOM 2979 C CA . ILE A 1 399 ? -29.230 15.509 39.963 1.00 95.62 399 ILE A CA 1
ATOM 2980 C C . ILE A 1 399 ? -27.701 15.547 40.014 1.00 95.62 399 ILE A C 1
ATOM 2982 O O . ILE A 1 399 ? -27.091 15.055 40.960 1.00 95.62 399 ILE A O 1
ATOM 2986 N N . CYS A 1 400 ? -27.081 16.171 39.015 1.00 96.06 400 CYS A N 1
ATOM 2987 C CA . CYS A 1 400 ? -25.636 16.206 38.816 1.00 96.06 400 CYS A CA 1
ATOM 2988 C C . CYS A 1 400 ? -24.970 17.384 39.540 1.00 96.06 400 CYS A C 1
ATOM 2990 O O . CYS A 1 400 ? -24.207 18.116 38.915 1.00 96.06 400 CYS A O 1
ATOM 2992 N N . VAL A 1 401 ? -25.243 17.559 40.835 1.00 95.94 401 VAL A N 1
ATOM 2993 C CA . VAL A 1 401 ? -24.645 18.613 41.674 1.00 95.94 401 VAL A CA 1
ATOM 2994 C C . VAL A 1 401 ? -23.413 18.079 42.406 1.00 95.94 401 VAL A C 1
ATOM 2996 O O . VAL A 1 401 ? -23.477 17.036 43.059 1.00 95.94 401 VAL A O 1
ATOM 2999 N N . ASP A 1 402 ? -22.291 18.783 42.281 1.00 96.38 402 ASP A N 1
ATOM 3000 C CA . ASP A 1 402 ? -21.061 18.501 43.019 1.00 96.38 402 ASP A CA 1
ATOM 3001 C C . ASP A 1 402 ? -21.084 19.091 44.441 1.00 96.38 402 ASP A C 1
ATOM 3003 O O . ASP A 1 402 ? -22.031 19.762 44.853 1.00 96.38 402 ASP A O 1
ATOM 3007 N N . ASP A 1 403 ? -20.040 18.824 45.225 1.00 96.94 403 ASP A N 1
ATOM 3008 C CA . ASP A 1 403 ? -19.941 19.305 46.609 1.00 96.94 403 ASP A CA 1
ATOM 3009 C C . ASP A 1 403 ? -19.854 20.844 46.716 1.00 96.94 403 ASP A C 1
ATOM 3011 O O . ASP A 1 403 ? -20.149 21.396 47.778 1.00 96.94 403 ASP A O 1
ATOM 3015 N N . ASP A 1 404 ? -19.502 21.541 45.628 1.00 94.81 404 ASP A N 1
ATOM 3016 C CA . ASP A 1 404 ? -19.476 23.008 45.547 1.00 94.81 404 ASP A CA 1
ATOM 3017 C C . ASP A 1 404 ? -20.856 23.598 45.181 1.00 94.81 404 ASP A C 1
ATOM 3019 O O . ASP A 1 404 ? -21.036 24.820 45.143 1.00 94.81 404 ASP A O 1
ATOM 3023 N N . GLY A 1 405 ? -21.862 22.746 44.957 1.00 92.69 405 GLY A N 1
ATOM 3024 C CA . GLY A 1 405 ? -23.236 23.148 44.669 1.00 92.69 405 GLY A CA 1
ATOM 3025 C C . GLY A 1 405 ? -23.491 23.501 43.202 1.00 92.69 405 GLY A C 1
ATOM 3026 O O . GLY A 1 405 ? -24.520 24.111 42.901 1.00 92.69 405 GLY A O 1
ATOM 3027 N N . ALA A 1 406 ? -22.587 23.134 42.290 1.00 93.62 406 ALA A N 1
ATOM 3028 C CA . ALA A 1 406 ? -22.709 23.396 40.861 1.00 93.62 406 ALA A CA 1
ATOM 3029 C C . ALA A 1 406 ? -22.841 22.098 40.054 1.00 93.62 406 ALA A C 1
ATOM 3031 O O . ALA A 1 406 ? -22.447 21.024 40.497 1.00 93.62 406 ALA A O 1
ATOM 3032 N N . CYS A 1 407 ? -23.385 22.195 38.836 1.00 95.94 407 CYS A N 1
ATOM 3033 C CA . CYS A 1 407 ? -23.309 21.093 37.883 1.00 95.94 407 CYS A CA 1
ATOM 3034 C C . CYS A 1 407 ? -21.985 21.183 37.109 1.00 95.94 407 CYS A C 1
ATOM 3036 O O . CYS A 1 407 ? -21.808 22.129 36.338 1.00 95.94 407 CYS A O 1
ATOM 3038 N N . PRO A 1 408 ? -21.050 20.229 37.276 1.00 95.00 408 PRO A N 1
ATOM 3039 C CA . PRO A 1 408 ? -19.711 20.327 36.699 1.00 95.00 408 PRO A CA 1
ATOM 3040 C C . PRO A 1 408 ? -19.646 19.855 35.238 1.00 95.00 408 PRO A C 1
ATOM 3042 O O . PRO A 1 408 ? -18.560 19.798 34.660 1.00 95.00 408 PRO A O 1
ATOM 3045 N N . ILE A 1 409 ? -20.781 19.464 34.643 1.00 95.44 409 ILE A N 1
ATOM 3046 C CA . ILE A 1 409 ? -20.854 18.925 33.282 1.00 95.44 409 ILE A CA 1
ATOM 3047 C C . ILE A 1 409 ? -20.618 20.061 32.269 1.00 95.44 409 ILE A C 1
ATOM 3049 O O . ILE A 1 409 ? -21.438 20.976 32.191 1.00 95.44 409 ILE A O 1
ATOM 3053 N N . PRO A 1 410 ? -19.528 20.024 31.472 1.00 93.50 410 PRO A N 1
ATOM 3054 C CA . PRO A 1 410 ? -19.186 21.102 30.542 1.00 93.50 410 PRO A CA 1
ATOM 3055 C C . PRO A 1 410 ? -20.281 21.418 29.520 1.00 93.50 410 PRO A C 1
ATOM 3057 O O . PRO A 1 410 ? -20.573 22.585 29.275 1.00 93.50 410 PRO A O 1
ATOM 3060 N N . ASP A 1 411 ? -20.899 20.385 28.946 1.00 92.50 411 ASP A N 1
ATOM 3061 C CA . ASP A 1 411 ? -22.012 20.519 28.003 1.00 92.50 411 ASP A CA 1
ATOM 3062 C C . ASP A 1 411 ? -23.349 20.174 28.670 1.00 92.50 411 ASP A C 1
ATOM 3064 O O . ASP A 1 411 ? -24.129 19.364 28.181 1.00 92.50 411 ASP A O 1
ATOM 3068 N N . VAL A 1 412 ? -23.624 20.777 29.831 1.00 93.31 412 VAL A N 1
ATOM 3069 C CA . VAL A 1 412 ? -24.887 20.552 30.558 1.00 93.31 412 VAL A CA 1
ATOM 3070 C C . VAL A 1 412 ? -26.121 20.822 29.686 1.00 93.31 412 VAL A C 1
ATOM 3072 O O . VAL A 1 412 ? -27.142 20.161 29.838 1.00 93.31 412 VAL A O 1
ATOM 3075 N N . GLY A 1 413 ? -26.020 21.752 28.729 1.00 90.62 413 GLY A N 1
ATOM 3076 C CA . GLY A 1 413 ? -27.119 22.152 27.853 1.00 90.62 413 GLY A CA 1
ATOM 3077 C C . GLY A 1 413 ? -27.659 21.036 26.958 1.00 90.62 413 GLY A C 1
ATOM 3078 O O . GLY A 1 413 ? -28.840 21.070 26.632 1.00 90.62 413 GLY A O 1
ATOM 3079 N N . SER A 1 414 ? -26.849 20.039 26.592 1.00 88.88 414 SER A N 1
ATOM 3080 C CA . SER A 1 414 ? -27.301 18.912 25.764 1.00 88.88 414 SER A CA 1
ATOM 3081 C C . SER A 1 414 ? -28.047 17.825 26.546 1.00 88.88 414 SER A C 1
ATOM 3083 O O . SER A 1 414 ? -28.540 16.867 25.946 1.00 88.88 414 SER A O 1
ATOM 3085 N N . HIS A 1 415 ? -28.146 17.960 27.871 1.00 88.56 415 HIS A N 1
ATOM 3086 C CA . HIS A 1 415 ? -28.937 17.087 28.742 1.00 88.56 415 HIS A CA 1
ATOM 3087 C C . HIS A 1 415 ? -30.293 17.686 29.147 1.00 88.56 415 HIS A C 1
ATOM 3089 O O . HIS A 1 415 ? -31.035 17.018 29.868 1.00 88.56 415 HIS A O 1
ATOM 3095 N N . ARG A 1 416 ? -30.579 18.927 28.732 1.00 85.50 416 ARG A N 1
ATOM 3096 C CA . ARG A 1 416 ? -31.781 19.690 29.091 1.00 85.50 416 ARG A CA 1
ATOM 3097 C C . ARG A 1 416 ? -32.906 19.569 28.073 1.00 85.50 416 ARG A C 1
ATOM 3099 O O . ARG A 1 416 ? -32.602 19.352 26.877 1.00 85.50 416 ARG A O 1
#